Protein 3DC7 (pdb70)

CATH classification: 3.40.50.1110

Solvent-accessible surface area: 21820 Å² total

B-factor: mean 29.19, std 7.91, range [15.41, 95.42]

Sequence (612 aa):
HVSFKRPAWLGDSITANNGLATVHYHDILAADWDVERSDNLGISGSTIGSRYDAAVRYQAIPEDADFIAVFGGVNDYGRDQPLGQYGDCDTTFYGALLLTGLQTNWPTVPKLFFISAIHIGSDFGGSFSAVTNGLGYRRQSDYEAAIAQTADYGVPHLSLYRDAGTFAIPAQAAIYSVDTLHPNNAGHRRVIARKLQSFLDSHFLEHHHHHVSFKRPAWLGDSITANNGLATVHYHDILAADWDVERSDNLGISGSTIGSRYDAAVRYQAIPEDADFIAVFGGVNDYGRDQPLGQYGDCDTTFYGALLLTGLQTNWPTVPKLFISAIHIGSDFGGSFSAVTNGLGYRQSDYEAAIAQTADYGVPHLSLYRDAGTFAIPAQAAIYSVDTLHPNNAGHRVIARKLQSFLDSHFLEHVSFKRPAWLGDSITANNGLATVHYHDILAADWDVERSDNLGISGSTIGSRYDAAVRYQAIPEDADFIAVFGGVNDYGRDQPLGQYGDCDTTFYGALLLTGLQTNWPTVPKLFFISAIHIGSDFGGSFSAVTNGLGYRRQSDYEAAIAQTADYGVPHLSLYRDAGTFAIPAQAAIYSVDTLHPNNAGHRVIARKLQSFLDSHFL

Secondary structure (DSSP, 8-state):
-B--SSEEEEESTTTSTT-SSSS-HHHHHHHHHT-S--EEEE-TT--SSTTS----GGGGS-TT-SEEEEE--HHHHHTT-----TT-----HHHH--HHHHHHH-TTS-EEEEEPPPP-S-SBTTB-SS--TTS--HHHHHHHHH--GGGT--EEEHHHH---TTSHHHHHHHBSSSSSB-HHHHHHHHHHHHHHHHHH-GGGB--/----SSEEEEESTTTSTTSS-SS-HHHHHHHHHT-S--EEEE-TT--SSTTS----GGGGS-TT-SEEEEE--HHHHHTT-----TT-----HHHH--HHHHHHHSTTS-EEEEEPPPP-SSSBTTB-SS--TTS--HHHHHHHHH--GGGT--EEEHHHH---TTSHHHHHHHBSSSSSB-HHHHHHHHHHHHHHHHHH---/----SSEEEEESTTTSSSSS-SS-HHHHHHHHHT-S--EEEE-TT--SSTTS----GGGGS-TT-SEEEEE--HHHHHTT-----TT-----HHHH--HHHHHHH-TTS-EEEEEPPPP-STTBTTB-SS--TTS--HHHHHHHHH--GGGT--EEEHHHH---TTSHHHHHHHBSSSSSB-HHHHHHHHHHHHHHHHHH--

Structure (mmCIF, N/CA/C/O backbone):
data_3DC7
#
_entry.id   3DC7
#
_cell.length_a   48.610
_cell.length_b   101.440
_cell.length_c   125.550
_cell.angle_alpha   90.00
_cell.angle_beta   90.00
_cell.angle_gamma   90.00
#
_symmetry.space_group_name_H-M   'P 21 21 21'
#
loop_
_entity.id
_entity.type
_entity.pdbx_description
1 polymer 'Putative uncharacterized protein lp_3323'
2 non-polymer 'SULFATE ION'
3 non-polymer 'SODIUM ION'
4 non-polymer 'MAGNESIUM ION'
5 water water
#
loop_
_atom_site.group_PDB
_atom_site.id
_atom_site.type_symbol
_atom_site.label_atom_id
_atom_site.label_alt_id
_atom_site.label_comp_id
_atom_site.label_asym_id
_atom_site.label_entity_id
_atom_site.label_seq_id
_atom_site.pdbx_PDB_ins_code
_atom_site.Cartn_x
_atom_site.Cartn_y
_atom_site.Cartn_z
_atom_site.occupancy
_atom_site.B_iso_or_equiv
_atom_site.auth_seq_id
_atom_site.auth_comp_id
_atom_site.auth_asym_id
_atom_site.auth_atom_id
_atom_site.pdbx_PDB_model_num
ATOM 1 N N . HIS A 1 18 ? 27.685 52.788 75.703 1.00 41.21 18 HIS A N 1
ATOM 2 C CA . HIS A 1 18 ? 26.871 52.722 76.961 1.00 41.43 18 HIS A CA 1
ATOM 3 C C . HIS A 1 18 ? 26.227 54.054 77.296 1.00 40.12 18 HIS A C 1
ATOM 4 O O . HIS A 1 18 ? 26.808 55.120 77.043 1.00 40.01 18 HIS A O 1
ATOM 11 N N . VAL A 1 19 ? 25.021 53.989 77.847 1.00 38.67 19 VAL A N 1
ATOM 12 C CA . VAL A 1 19 ? 24.290 55.202 78.188 1.00 37.65 19 VAL A CA 1
ATOM 13 C C . VAL A 1 19 ? 24.833 55.783 79.492 1.00 37.04 19 VAL A C 1
ATOM 14 O O . VAL A 1 19 ? 24.910 55.081 80.509 1.00 36.61 19 VAL A O 1
ATOM 18 N N . SER A 1 20 ? 25.250 57.050 79.429 1.00 36.05 20 SER A N 1
ATOM 19 C CA . SER A 1 20 ? 25.633 57.822 80.614 1.00 35.51 20 SER A CA 1
ATOM 20 C C . SER A 1 20 ? 25.184 59.273 80.456 1.00 34.81 20 SER A C 1
ATOM 21 O O . SER A 1 20 ? 24.945 59.730 79.340 1.00 34.96 20 SER A O 1
ATOM 24 N N . PHE A 1 21 ? 25.049 59.981 81.577 1.00 33.82 21 PHE A N 1
ATOM 25 C CA . PHE A 1 21 ? 24.671 61.401 81.578 1.00 32.76 21 PHE A CA 1
ATOM 26 C C . PHE A 1 21 ? 25.572 62.176 82.540 1.00 32.58 21 PHE A C 1
ATOM 27 O O . PHE A 1 21 ? 26.101 61.602 83.492 1.00 32.07 21 PHE A O 1
ATOM 35 N N . LYS A 1 22 ? 25.733 63.474 82.303 1.00 32.29 22 LYS A N 1
ATOM 36 C CA . LYS A 1 22 ? 26.644 64.287 83.117 1.00 32.59 22 LYS A CA 1
ATOM 37 C C . LYS A 1 22 ? 25.942 65.029 84.252 1.00 31.53 22 LYS A C 1
ATOM 38 O O . LYS A 1 22 ? 26.559 65.314 85.262 1.00 31.60 22 LYS A O 1
ATOM 44 N N . ARG A 1 23 ? 24.658 65.339 84.076 1.00 30.84 23 ARG A N 1
ATOM 45 C CA . ARG A 1 23 ? 23.893 66.137 85.034 1.00 29.80 23 ARG A CA 1
ATOM 46 C C . ARG A 1 23 ? 22.512 65.539 85.307 1.00 28.82 23 ARG A C 1
ATOM 47 O O . ARG A 1 23 ? 21.483 66.188 85.044 1.00 28.14 23 ARG A O 1
ATOM 55 N N . PRO A 1 24 ? 22.475 64.298 85.843 1.00 28.01 24 PRO A N 1
ATOM 56 C CA . PRO A 1 24 ? 21.173 63.675 86.112 1.00 26.81 24 PRO A CA 1
ATOM 57 C C . PRO A 1 24 ? 20.454 64.336 87.280 1.00 26.25 24 PRO A C 1
ATOM 58 O O . PRO A 1 24 ? 21.098 64.878 88.185 1.00 26.38 24 PRO A O 1
ATOM 62 N N . ALA A 1 25 ? 19.128 64.286 87.259 1.00 25.14 25 ALA A N 1
ATOM 63 C CA . ALA A 1 25 ? 18.329 64.744 88.384 1.00 24.40 25 ALA A CA 1
ATOM 64 C C . ALA A 1 25 ? 17.393 63.606 88.793 1.00 23.83 25 ALA A C 1
ATOM 65 O O . ALA A 1 25 ? 16.708 63.019 87.961 1.00 23.26 25 ALA A O 1
ATOM 67 N N . TRP A 1 26 ? 17.362 63.320 90.084 1.00 23.39 26 TRP A N 1
ATOM 68 C CA . TRP A 1 26 ? 16.657 62.161 90.619 1.00 22.89 26 TRP A CA 1
ATOM 69 C C . TRP A 1 26 ? 15.526 62.610 91.531 1.00 23.00 26 TRP A C 1
ATOM 70 O O . TRP A 1 26 ? 15.763 63.070 92.645 1.00 22.42 26 TRP A O 1
ATOM 81 N N . LEU A 1 27 ? 14.294 62.499 91.042 1.00 23.34 27 LEU A N 1
ATOM 82 C CA . LEU A 1 27 ? 13.120 62.903 91.815 1.00 23.83 27 LEU A CA 1
ATOM 83 C C . LEU A 1 27 ? 12.437 61.678 92.396 1.00 24.35 27 LEU A C 1
ATOM 84 O O . LEU A 1 27 ? 12.045 60.781 91.655 1.00 25.05 27 LEU A O 1
ATOM 89 N N . GLY A 1 28 ? 12.295 61.627 93.718 1.00 25.03 28 GLY A N 1
ATOM 90 C CA . GLY A 1 28 ? 11.676 60.467 94.356 1.00 25.77 28 GLY A CA 1
ATOM 91 C C . GLY A 1 28 ? 11.395 60.552 95.842 1.00 26.64 28 GLY A C 1
ATOM 92 O O . GLY A 1 28 ? 11.275 61.624 96.406 1.00 25.97 28 GLY A O 1
ATOM 93 N N . ASP A 1 29 ? 11.284 59.384 96.466 1.00 28.49 29 ASP A N 1
ATOM 94 C CA . ASP A 1 29 ? 10.974 59.265 97.882 1.00 29.77 29 ASP A CA 1
ATOM 95 C C . ASP A 1 29 ? 12.219 58.817 98.658 1.00 30.48 29 ASP A C 1
ATOM 96 O O . ASP A 1 29 ? 13.328 59.228 98.317 1.00 30.51 29 ASP A O 1
ATOM 101 N N . SER A 1 30 ? 12.046 58.000 99.695 1.00 31.43 30 SER A N 1
ATOM 102 C CA . SER A 1 30 ? 13.166 57.587 100.544 1.00 33.16 30 SER A CA 1
ATOM 103 C C . SER A 1 30 ? 14.190 56.666 99.865 1.00 33.73 30 SER A C 1
ATOM 104 O O . SER A 1 30 ? 15.362 56.612 100.274 1.00 34.31 30 SER A O 1
ATOM 107 N N . ILE A 1 31 ? 13.735 55.924 98.858 1.00 33.87 31 ILE A N 1
ATOM 108 C CA . ILE A 1 31 ? 14.590 55.035 98.080 1.00 34.01 31 ILE A CA 1
ATOM 109 C C . ILE A 1 31 ? 15.609 55.854 97.265 1.00 34.34 31 ILE A C 1
ATOM 110 O O . ILE A 1 31 ? 16.707 55.393 96.998 1.00 34.09 31 ILE A O 1
ATOM 115 N N . THR A 1 32 ? 15.230 57.080 96.908 1.00 35.10 32 THR A N 1
ATOM 116 C CA . THR A 1 32 ? 16.104 58.053 96.256 1.00 35.64 32 THR A CA 1
ATOM 117 C C . THR A 1 32 ? 16.787 59.008 97.265 1.00 36.40 32 THR A C 1
ATOM 118 O O . THR A 1 32 ? 17.926 59.400 97.066 1.00 36.33 32 THR A O 1
ATOM 122 N N . ALA A 1 33 ? 16.093 59.376 98.341 1.00 37.68 33 ALA A N 1
ATOM 123 C CA . ALA A 1 33 ? 16.599 60.379 99.303 1.00 39.10 33 ALA A CA 1
ATOM 124 C C . ALA A 1 33 ? 17.913 59.982 99.970 1.00 40.50 33 ALA A C 1
ATOM 125 O O . ALA A 1 33 ? 18.104 58.817 100.331 1.00 40.58 33 ALA A O 1
ATOM 127 N N . ASN A 1 34 ? 18.807 60.955 100.136 1.00 42.05 34 ASN A N 1
ATOM 128 C CA . ASN A 1 34 ? 20.100 60.724 100.790 1.00 43.80 34 ASN A CA 1
ATOM 129 C C . ASN A 1 34 ? 19.950 60.209 102.241 1.00 44.53 34 ASN A C 1
ATOM 130 O O . ASN A 1 34 ? 20.752 59.393 102.699 1.00 44.85 34 ASN A O 1
ATOM 135 N N . ASN A 1 35 ? 18.898 60.653 102.928 1.00 45.30 35 ASN A N 1
ATOM 136 C CA . ASN A 1 35 ? 18.630 60.280 104.324 1.00 46.16 35 ASN A CA 1
ATOM 137 C C . ASN A 1 35 ? 18.279 58.796 104.595 1.00 46.10 35 ASN A C 1
ATOM 138 O O . ASN A 1 35 ? 17.588 58.477 105.576 1.00 46.62 35 ASN A O 1
ATOM 143 N N . GLY A 1 36 ? 18.786 57.893 103.761 1.00 45.48 36 GLY A N 1
ATOM 144 C CA . GLY A 1 36 ? 18.266 56.521 103.704 1.00 44.42 36 GLY A CA 1
ATOM 145 C C . GLY A 1 36 ? 18.741 55.503 104.724 1.00 43.34 36 GLY A C 1
ATOM 146 O O . GLY A 1 36 ? 19.744 55.708 105.411 1.00 43.59 36 GLY A O 1
ATOM 147 N N . LEU A 1 37 ? 17.998 54.396 104.806 1.00 42.12 37 LEU A N 1
ATOM 148 C CA . LEU A 1 37 ? 18.380 53.207 105.587 1.00 40.60 37 LEU A CA 1
ATOM 149 C C . LEU A 1 37 ? 19.471 52.375 104.904 1.00 39.92 37 LEU A C 1
ATOM 150 O O . LEU A 1 37 ? 20.188 51.617 105.557 1.00 40.19 37 LEU A O 1
ATOM 155 N N . ALA A 1 38 ? 19.554 52.499 103.581 1.00 38.73 38 ALA A N 1
ATOM 156 C CA . ALA A 1 38 ? 20.628 51.937 102.791 1.00 37.32 38 ALA A CA 1
ATOM 157 C C . ALA A 1 38 ? 21.641 53.048 102.574 1.00 36.69 38 ALA A C 1
ATOM 158 O O . ALA A 1 38 ? 21.270 54.179 102.260 1.00 36.68 38 ALA A O 1
ATOM 160 N N . THR A 1 39 ? 22.918 52.736 102.743 1.00 35.68 39 THR A N 1
ATOM 161 C CA . THR A 1 39 ? 23.954 53.753 102.604 1.00 35.01 39 THR A CA 1
ATOM 162 C C . THR A 1 39 ? 24.340 54.037 101.154 1.00 34.09 39 THR A C 1
ATOM 163 O O . THR A 1 39 ? 24.797 55.138 100.854 1.00 33.89 39 THR A O 1
ATOM 167 N N . VAL A 1 40 ? 24.146 53.055 100.265 1.00 32.98 40 VAL A N 1
ATOM 168 C CA . VAL A 1 40 ? 24.543 53.179 98.860 1.00 32.14 40 VAL A CA 1
ATOM 169 C C . VAL A 1 40 ? 23.356 52.941 97.922 1.00 31.56 40 VAL A C 1
ATOM 170 O O . VAL A 1 40 ? 22.928 51.806 97.728 1.00 31.35 40 VAL A O 1
ATOM 174 N N . HIS A 1 41 ? 22.848 54.023 97.343 1.00 30.72 41 HIS A N 1
ATOM 175 C CA . HIS A 1 41 ? 21.630 53.993 96.540 1.00 30.42 41 HIS A CA 1
ATOM 176 C C . HIS A 1 41 ? 21.927 53.707 95.067 1.00 29.34 41 HIS A C 1
ATOM 177 O O . HIS A 1 41 ? 23.063 53.806 94.628 1.00 29.13 41 HIS A O 1
ATOM 184 N N . TYR A 1 42 ? 20.900 53.363 94.310 1.00 28.30 42 TYR A N 1
ATOM 185 C CA . TYR A 1 42 ? 21.070 53.068 92.887 1.00 27.76 42 TYR A CA 1
ATOM 186 C C . TYR A 1 42 ? 21.721 54.246 92.145 1.00 27.40 42 TYR A C 1
ATOM 187 O O . TYR A 1 42 ? 22.589 54.043 91.293 1.00 26.13 42 TYR A O 1
ATOM 196 N N . HIS A 1 43 ? 21.320 55.471 92.485 1.00 27.55 43 HIS A N 1
ATOM 197 C CA . HIS A 1 43 ? 21.847 56.636 91.786 1.00 28.62 43 HIS A CA 1
ATOM 198 C C . HIS A 1 43 ? 23.301 56.948 92.182 1.00 29.06 43 HIS A C 1
ATOM 199 O O . HIS A 1 43 ? 24.021 57.584 91.420 1.00 29.18 43 HIS A O 1
ATOM 206 N N . ASP A 1 44 ? 23.727 56.489 93.358 1.00 29.72 44 ASP A N 1
ATOM 207 C CA . ASP A 1 44 ? 25.112 56.658 93.800 1.00 30.38 44 ASP A CA 1
ATOM 208 C C . ASP A 1 44 ? 26.021 55.735 92.993 1.00 30.30 44 ASP A C 1
ATOM 209 O O . ASP A 1 44 ? 27.118 56.131 92.572 1.00 30.40 44 ASP A O 1
ATOM 214 N N . ILE A 1 45 ? 25.543 54.512 92.766 1.00 30.06 45 ILE A N 1
ATOM 215 C CA . ILE A 1 45 ? 26.198 53.564 91.852 1.00 29.58 45 ILE A CA 1
ATOM 216 C C . ILE A 1 45 ? 26.308 54.142 90.438 1.00 29.36 45 ILE A C 1
ATOM 217 O O . ILE A 1 45 ? 27.398 54.199 89.875 1.00 29.17 45 ILE A O 1
ATOM 222 N N . LEU A 1 46 ? 25.191 54.601 89.880 1.00 29.45 46 LEU A N 1
ATOM 223 C CA . LEU A 1 46 ? 25.193 55.128 88.518 1.00 29.90 46 LEU A CA 1
ATOM 224 C C . LEU A 1 46 ? 25.977 56.417 88.371 1.00 30.70 46 LEU A C 1
ATOM 225 O O . LEU A 1 46 ? 26.679 56.601 87.379 1.00 30.69 46 LEU A O 1
ATOM 230 N N . ALA A 1 47 ? 25.853 57.319 89.342 1.00 31.62 47 ALA A N 1
ATOM 231 C CA . ALA A 1 47 ? 26.573 58.587 89.261 1.00 32.75 47 ALA A CA 1
ATOM 232 C C . ALA A 1 47 ? 28.088 58.359 89.193 1.00 33.35 47 ALA A C 1
ATOM 233 O O . ALA A 1 47 ? 28.781 59.053 88.448 1.00 33.62 47 ALA A O 1
ATOM 235 N N . ALA A 1 48 ? 28.576 57.382 89.959 1.00 33.82 48 ALA A N 1
ATOM 236 C CA . ALA A 1 48 ? 29.989 56.989 89.955 1.00 34.86 48 ALA A CA 1
ATOM 237 C C . ALA A 1 48 ? 30.421 56.374 88.619 1.00 35.50 48 ALA A C 1
ATOM 238 O O . ALA A 1 48 ? 31.442 56.774 88.055 1.00 36.17 48 ALA A O 1
ATOM 240 N N . ASP A 1 49 ? 29.634 55.425 88.111 1.00 36.18 49 ASP A N 1
ATOM 241 C CA . ASP A 1 49 ? 29.892 54.784 86.820 1.00 36.90 49 ASP A CA 1
ATOM 242 C C . ASP A 1 49 ? 29.864 55.766 85.655 1.00 36.58 49 ASP A C 1
ATOM 243 O O . ASP A 1 49 ? 30.571 55.578 84.666 1.00 36.40 49 ASP A O 1
ATOM 248 N N . TRP A 1 50 ? 29.028 56.796 85.764 1.00 36.12 50 TRP A N 1
ATOM 249 C CA . TRP A 1 50 ? 28.873 57.771 84.689 1.00 35.71 50 TRP A CA 1
ATOM 250 C C . TRP A 1 50 ? 29.898 58.899 84.753 1.00 36.30 50 TRP A C 1
ATOM 251 O O . TRP A 1 50 ? 30.016 59.668 83.805 1.00 36.56 50 TRP A O 1
ATOM 262 N N . ASP A 1 51 ? 30.623 58.989 85.870 1.00 36.94 51 ASP A N 1
ATOM 263 C CA . ASP A 1 51 ? 31.512 60.114 86.183 1.00 37.69 51 ASP A CA 1
ATOM 264 C C . ASP A 1 51 ? 30.801 61.433 85.922 1.00 37.53 51 ASP A C 1
ATOM 265 O O . ASP A 1 51 ? 31.192 62.229 85.058 1.00 37.53 51 ASP A O 1
ATOM 270 N N . VAL A 1 52 ? 29.735 61.646 86.682 1.00 37.25 52 VAL A N 1
ATOM 271 C CA . VAL A 1 52 ? 28.880 62.808 86.500 1.00 36.74 52 VAL A CA 1
ATOM 272 C C . VAL A 1 52 ? 29.594 64.084 86.915 1.00 36.97 52 VAL A C 1
ATOM 273 O O . VAL A 1 52 ? 30.460 64.086 87.794 1.00 36.98 52 VAL A O 1
ATOM 277 N N . GLU A 1 53 ? 29.231 65.155 86.229 1.00 37.31 53 GLU A N 1
ATOM 278 C CA . GLU A 1 53 ? 29.628 66.504 86.557 1.00 37.60 53 GLU A CA 1
ATOM 279 C C . GLU A 1 53 ? 28.907 66.890 87.855 1.00 37.15 53 GLU A C 1
ATOM 280 O O . GLU A 1 53 ? 29.521 67.445 88.772 1.00 37.41 53 GLU A O 1
ATOM 286 N N . ARG A 1 54 ? 27.619 66.564 87.945 1.00 36.27 54 ARG A N 1
ATOM 287 C CA . ARG A 1 54 ? 26.886 66.659 89.212 1.00 35.97 54 ARG A CA 1
ATOM 288 C C . ARG A 1 54 ? 25.639 65.776 89.212 1.00 35.43 54 ARG A C 1
ATOM 289 O O . ARG A 1 54 ? 25.111 65.444 88.158 1.00 35.32 54 ARG A O 1
ATOM 297 N N . SER A 1 55 ? 25.187 65.394 90.402 1.00 34.85 55 SER A N 1
ATOM 298 C CA . SER A 1 55 ? 24.044 64.500 90.553 1.00 33.95 55 SER A CA 1
ATOM 299 C C . SER A 1 55 ? 23.097 65.103 91.575 1.00 33.80 55 SER A C 1
ATOM 300 O O . SER A 1 55 ? 23.381 65.085 92.778 1.00 34.24 55 SER A O 1
ATOM 303 N N . ASP A 1 56 ? 21.981 65.646 91.091 1.00 33.55 56 ASP A N 1
ATOM 304 C CA . ASP A 1 56 ? 21.002 66.318 91.947 1.00 33.43 56 ASP A CA 1
ATOM 305 C C . ASP A 1 56 ? 19.976 65.366 92.547 1.00 32.73 56 ASP A C 1
ATOM 306 O O . ASP A 1 56 ? 19.201 64.719 91.837 1.00 32.42 56 ASP A O 1
ATOM 311 N N . ASN A 1 57 ? 19.985 65.295 93.871 1.00 32.32 57 ASN A N 1
ATOM 312 C CA . ASN A 1 57 ? 19.124 64.395 94.617 1.00 31.68 57 ASN A CA 1
ATOM 313 C C . ASN A 1 57 ? 17.892 65.143 95.111 1.00 31.62 57 ASN A C 1
ATOM 314 O O . ASN A 1 57 ? 17.992 65.985 96.011 1.00 31.59 57 ASN A O 1
ATOM 319 N N . LEU A 1 58 ? 16.735 64.837 94.518 1.00 30.55 58 LEU A N 1
ATOM 320 C CA . LEU A 1 58 ? 15.467 65.438 94.931 1.00 30.18 58 LEU A CA 1
ATOM 321 C C . LEU A 1 58 ? 14.535 64.407 95.578 1.00 29.76 58 LEU A C 1
ATOM 322 O O . LEU A 1 58 ? 13.331 64.387 95.327 1.00 29.50 58 LEU A O 1
ATOM 327 N N . GLY A 1 59 ? 15.110 63.547 96.408 1.00 29.33 59 GLY A N 1
ATOM 328 C CA . GLY A 1 59 ? 14.339 62.537 97.121 1.00 28.93 59 GLY A CA 1
ATOM 329 C C . GLY A 1 59 ? 13.964 63.086 98.482 1.00 28.75 59 GLY A C 1
ATOM 330 O O . GLY A 1 59 ? 14.757 63.779 99.120 1.00 28.57 59 GLY A O 1
ATOM 331 N N . ILE A 1 60 ? 12.746 62.791 98.915 1.00 28.49 60 ILE A N 1
ATOM 332 C CA . ILE A 1 60 ? 12.270 63.171 100.240 1.00 27.99 60 ILE A CA 1
ATOM 333 C C . ILE A 1 60 ? 11.569 61.948 100.787 1.00 27.77 60 ILE A C 1
ATOM 334 O O . ILE A 1 60 ? 10.662 61.416 100.143 1.00 27.84 60 ILE A O 1
ATOM 339 N N . SER A 1 61 ? 12.018 61.484 101.950 1.00 27.48 61 SER A N 1
ATOM 340 C CA . SER A 1 61 ? 11.401 60.385 102.670 1.00 26.97 61 SER A CA 1
ATOM 341 C C . SER A 1 61 ? 9.896 60.578 102.787 1.00 26.17 61 SER A C 1
ATOM 342 O O . SER A 1 61 ? 9.430 61.640 103.205 1.00 25.99 61 SER A O 1
ATOM 345 N N . GLY A 1 62 ? 9.145 59.563 102.383 1.00 25.12 62 GLY A N 1
ATOM 346 C CA . GLY A 1 62 ? 7.706 59.5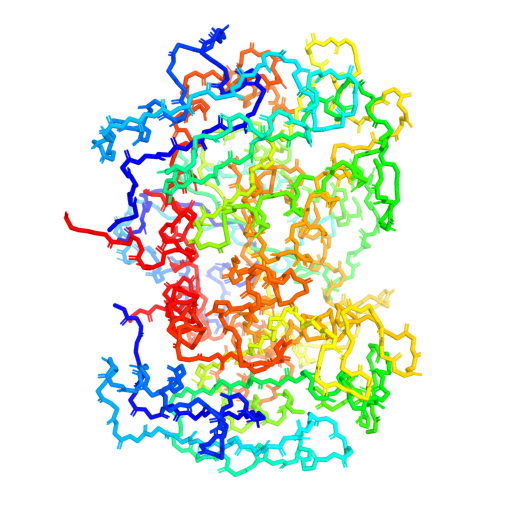50 102.587 1.00 24.20 62 GLY A CA 1
ATOM 347 C C . GLY A 1 62 ? 6.877 60.238 101.525 1.00 23.65 62 GLY A C 1
ATOM 348 O O . GLY A 1 62 ? 5.650 60.191 101.587 1.00 23.71 62 GLY A O 1
ATOM 349 N N . SER A 1 63 ? 7.542 60.850 100.546 1.00 22.64 63 SER A N 1
ATOM 350 C CA . SER A 1 63 ? 6.882 61.682 99.542 1.00 22.47 63 SER A CA 1
ATOM 351 C C . SER A 1 63 ? 5.986 60.898 98.560 1.00 22.38 63 SER A C 1
ATOM 352 O O . SER A 1 63 ? 6.346 59.834 98.079 1.00 22.02 63 SER A O 1
ATOM 355 N N . THR A 1 64 ? 4.817 61.450 98.265 1.00 22.68 64 THR A N 1
ATOM 356 C CA . THR A 1 64 ? 3.892 60.871 97.301 1.00 22.80 64 THR A CA 1
ATOM 357 C C . THR A 1 64 ? 3.993 61.684 96.017 1.00 22.94 64 THR A C 1
ATOM 358 O O . THR A 1 64 ? 4.563 62.769 96.018 1.00 23.29 64 THR A O 1
ATOM 362 N N . ILE A 1 65 ? 3.459 61.161 94.921 1.00 23.25 65 ILE A N 1
ATOM 363 C CA . ILE A 1 65 ? 3.330 61.954 93.690 1.00 22.83 65 ILE A CA 1
ATOM 364 C C . ILE A 1 65 ? 2.189 62.963 93.874 1.00 22.81 65 ILE A C 1
ATOM 365 O O . ILE A 1 65 ? 2.308 64.129 93.496 1.00 22.26 65 ILE A O 1
ATOM 370 N N . GLY A 1 66 ? 1.098 62.497 94.479 1.00 22.74 66 GLY A N 1
ATOM 371 C CA . GLY A 1 66 ? -0.055 63.344 94.765 1.00 23.56 66 GLY A CA 1
ATOM 372 C C . GLY A 1 66 ? 0.083 64.222 96.000 1.00 24.01 66 GLY A C 1
ATOM 373 O O . GLY A 1 66 ? 1.147 64.267 96.652 1.00 23.52 66 GLY A O 1
ATOM 374 N N . SER A 1 67 ? -1.024 64.883 96.338 1.00 24.31 67 SER A N 1
ATOM 375 C CA . SER A 1 67 ? -1.062 65.916 97.371 1.00 24.80 67 SER A CA 1
ATOM 376 C C . SER A 1 67 ? -0.736 65.546 98.827 1.00 25.18 67 SER A C 1
ATOM 377 O O . SER A 1 67 ? -0.501 66.448 99.639 1.00 25.39 67 SER A O 1
ATOM 380 N N . ARG A 1 68 ? -0.714 64.254 99.158 1.00 24.94 68 ARG A N 1
ATOM 381 C CA . ARG A 1 68 ? -0.731 63.812 100.559 1.00 25.55 68 ARG A CA 1
ATOM 382 C C . ARG A 1 68 ? 0.518 64.186 101.346 1.00 25.68 68 ARG A C 1
ATOM 383 O O . ARG A 1 68 ? 0.410 64.642 102.488 1.00 25.58 68 ARG A O 1
ATOM 391 N N . TYR A 1 69 ? 1.689 63.999 100.730 1.00 26.17 69 TYR A N 1
ATOM 392 C CA . TYR A 1 69 ? 2.993 64.229 101.373 1.00 26.29 69 TYR A CA 1
ATOM 393 C C . TYR A 1 69 ? 4.043 64.765 100.389 1.00 26.25 69 TYR A C 1
ATOM 394 O O . TYR A 1 69 ? 4.495 64.025 99.520 1.00 25.55 69 TYR A O 1
ATOM 403 N N . ASP A 1 70 ? 4.447 66.029 100.541 1.00 26.16 70 ASP A N 1
ATOM 404 C CA . ASP A 1 70 ? 5.512 66.621 99.718 1.00 26.85 70 ASP A CA 1
ATOM 405 C C . ASP A 1 70 ? 5.375 66.303 98.236 1.00 26.97 70 ASP A C 1
ATOM 406 O O . ASP A 1 70 ? 6.313 65.763 97.631 1.00 27.42 70 ASP A O 1
ATOM 411 N N . ALA A 1 71 ? 4.215 66.628 97.662 1.00 26.44 71 ALA A N 1
ATOM 412 C CA . ALA A 1 71 ? 3.853 66.248 96.292 1.00 26.35 71 ALA A CA 1
ATOM 413 C C . ALA A 1 71 ? 4.969 66.387 95.261 1.00 26.60 71 ALA A C 1
ATOM 414 O O . ALA A 1 71 ? 5.404 67.493 94.966 1.00 26.20 71 ALA A O 1
ATOM 424 N N . ALA A 1 73 ? 4.411 66.156 92.265 1.00 27.35 73 ALA A N 1
ATOM 425 C CA . ALA A 1 73 ? 3.728 66.907 91.210 1.00 27.92 73 ALA A CA 1
ATOM 426 C C . ALA A 1 73 ? 3.890 68.422 91.357 1.00 28.25 73 ALA A C 1
ATOM 427 O O . ALA A 1 73 ? 3.534 69.173 90.450 1.00 28.78 73 ALA A O 1
ATOM 429 N N . VAL A 1 74 ? 4.435 68.868 92.490 1.00 28.54 74 VAL A N 1
ATOM 430 C CA . VAL A 1 74 ? 4.903 70.250 92.628 1.00 28.48 74 VAL A CA 1
ATOM 431 C C . VAL A 1 74 ? 6.429 70.331 92.771 1.00 28.30 74 VAL A C 1
ATOM 432 O O . VAL A 1 74 ? 7.063 71.206 92.193 1.00 28.46 74 VAL A O 1
ATOM 436 N N . ARG A 1 75 ? 7.023 69.395 93.505 1.00 27.92 75 ARG A N 1
ATOM 437 C CA . ARG A 1 75 ? 8.462 69.448 93.771 1.00 27.43 75 ARG A CA 1
ATOM 438 C C . ARG A 1 75 ? 9.350 69.346 92.526 1.00 27.06 75 ARG A C 1
ATOM 439 O O . ARG A 1 75 ? 10.519 69.741 92.564 1.00 27.07 75 ARG A O 1
ATOM 447 N N . TYR A 1 76 ? 8.802 68.816 91.435 1.00 26.41 76 TYR A N 1
ATOM 448 C CA . TYR A 1 76 ? 9.537 68.705 90.175 1.00 26.24 76 TYR A CA 1
ATOM 449 C C . TYR A 1 76 ? 10.085 70.049 89.688 1.00 26.65 76 TYR A C 1
ATOM 450 O O . TYR A 1 76 ? 11.033 70.081 88.896 1.00 26.78 76 TYR A O 1
ATOM 459 N N . GLN A 1 77 ? 9.469 71.143 90.143 1.00 27.02 77 GLN A N 1
ATOM 460 C CA . GLN A 1 77 ? 9.814 72.503 89.714 1.00 27.97 77 GLN A CA 1
ATOM 461 C C . GLN A 1 77 ? 11.164 72.947 90.280 1.00 28.42 77 GLN A C 1
ATOM 462 O O . GLN A 1 77 ? 11.708 73.973 89.861 1.00 28.41 77 GLN A O 1
ATOM 468 N N . ALA A 1 78 ? 11.709 72.150 91.205 1.00 28.32 78 ALA A N 1
ATOM 469 C CA . ALA A 1 78 ? 13.057 72.376 91.756 1.00 28.21 78 ALA A CA 1
ATOM 470 C C . ALA A 1 78 ? 14.181 71.678 90.978 1.00 27.88 78 ALA A C 1
ATOM 471 O O . ALA A 1 78 ? 15.360 71.845 91.305 1.00 27.58 78 ALA A O 1
ATOM 473 N N . ILE A 1 79 ? 13.816 70.880 89.975 1.00 28.35 79 ILE A N 1
ATOM 474 C CA . ILE A 1 79 ? 14.797 70.249 89.084 1.00 28.60 79 ILE A CA 1
ATOM 475 C C . ILE A 1 79 ? 15.603 71.363 88.387 1.00 29.23 79 ILE A C 1
ATOM 476 O O . ILE A 1 79 ? 15.018 72.326 87.870 1.00 28.50 79 ILE A O 1
ATOM 481 N N . PRO A 1 80 ? 16.948 71.254 88.406 1.00 30.17 80 PRO A N 1
ATOM 482 C CA . PRO A 1 80 ? 17.825 72.255 87.764 1.00 31.13 80 PRO A CA 1
ATOM 483 C C . PRO A 1 80 ? 17.496 72.459 86.286 1.00 32.30 80 PRO A C 1
ATOM 484 O O . PRO A 1 80 ? 17.190 71.488 85.573 1.00 32.38 80 PRO A O 1
ATOM 488 N N . GLU A 1 81 ? 17.556 73.706 85.828 1.00 33.75 81 GLU A N 1
ATOM 489 C CA . GLU A 1 81 ? 17.210 74.035 84.434 1.00 35.53 81 GLU A CA 1
ATOM 490 C C . GLU A 1 81 ? 18.084 73.318 83.372 1.00 35.52 81 GLU A C 1
ATOM 491 O O . GLU A 1 81 ? 17.619 73.031 82.261 1.00 35.43 81 GLU A O 1
ATOM 497 N N . ASP A 1 82 ? 19.329 73.011 83.728 1.00 35.53 82 ASP A N 1
ATOM 498 C CA . ASP A 1 82 ? 20.239 72.322 82.805 1.00 35.78 82 ASP A CA 1
ATOM 499 C C . ASP A 1 82 ? 20.460 70.832 83.141 1.00 35.02 82 ASP A C 1
ATOM 500 O O . ASP A 1 82 ? 21.515 70.259 82.841 1.00 35.25 82 ASP A O 1
ATOM 505 N N . ALA A 1 83 ? 19.460 70.208 83.758 1.00 33.88 83 ALA A N 1
ATOM 506 C CA . ALA A 1 83 ? 19.441 68.759 83.923 1.00 32.65 83 ALA A CA 1
ATOM 507 C C . ALA A 1 83 ? 19.511 68.102 82.547 1.00 31.72 83 ALA A C 1
ATOM 508 O O . ALA A 1 83 ? 18.795 68.514 81.637 1.00 31.12 83 ALA A O 1
ATOM 510 N N . ASP A 1 84 ? 20.383 67.107 82.383 1.00 31.15 84 ASP A N 1
ATOM 511 C CA . ASP A 1 84 ? 20.475 66.405 81.095 1.00 30.70 84 ASP A CA 1
ATOM 512 C C . ASP A 1 84 ? 19.767 65.052 81.100 1.00 29.46 84 ASP A C 1
ATOM 513 O O . ASP A 1 84 ? 19.696 64.378 80.064 1.00 29.68 84 ASP A O 1
ATOM 518 N N . PHE A 1 85 ? 19.249 64.671 82.268 1.00 27.62 85 PHE A N 1
ATOM 519 C CA . PHE A 1 85 ? 18.471 63.449 82.454 1.00 26.11 85 PHE A CA 1
ATOM 520 C C . PHE A 1 85 ? 17.576 63.630 83.671 1.00 25.26 85 PHE A C 1
ATOM 521 O O . PHE A 1 85 ? 18.021 64.132 84.706 1.00 25.67 85 PHE A O 1
ATOM 529 N N . ILE A 1 86 ? 16.318 63.232 83.543 1.00 24.05 86 ILE A N 1
ATOM 530 C CA . ILE A 1 86 ? 15.393 63.275 84.665 1.00 23.36 86 ILE A CA 1
ATOM 531 C C . ILE A 1 86 ? 14.759 61.914 84.910 1.00 23.43 86 ILE A C 1
ATOM 532 O O . ILE A 1 86 ? 14.126 61.336 84.024 1.00 23.48 86 ILE A O 1
ATOM 537 N N . ALA A 1 87 ? 14.935 61.421 86.125 1.00 22.87 87 ALA A N 1
ATOM 538 C CA . ALA A 1 87 ? 14.316 60.189 86.568 1.00 23.15 87 ALA A CA 1
ATOM 539 C C . ALA A 1 87 ? 13.308 60.472 87.691 1.00 23.72 87 ALA A C 1
ATOM 540 O O . ALA A 1 87 ? 13.593 61.234 88.628 1.00 23.97 87 ALA A O 1
ATOM 542 N N . VAL A 1 88 ? 12.125 59.874 87.577 1.00 23.58 88 VAL A N 1
ATOM 543 C CA . VAL A 1 88 ? 11.121 59.942 88.636 1.00 23.94 88 VAL A CA 1
ATOM 544 C C . VAL A 1 88 ? 10.849 58.553 89.190 1.00 23.99 88 VAL A C 1
ATOM 545 O O . VAL A 1 88 ? 10.514 57.626 88.447 1.00 23.64 88 VAL A O 1
ATOM 549 N N . PHE A 1 89 ? 11.007 58.421 90.500 1.00 24.72 89 PHE A N 1
ATOM 550 C CA . PHE A 1 89 ? 10.878 57.137 91.167 1.00 25.84 89 PHE A CA 1
ATOM 551 C C . PHE A 1 89 ? 9.833 57.269 92.290 1.00 26.74 89 PHE A C 1
ATOM 552 O O . PHE A 1 89 ? 10.158 57.548 93.445 1.00 27.63 89 PHE A O 1
ATOM 560 N N . GLY A 1 90 ? 8.566 57.098 91.936 1.00 27.18 90 GLY A N 1
ATOM 561 C CA . GLY A 1 90 ? 7.481 57.327 92.884 1.00 27.96 90 GLY A CA 1
ATOM 562 C C . GLY A 1 90 ? 6.273 56.428 92.704 1.00 28.20 90 GLY A C 1
ATOM 563 O O . GLY A 1 90 ? 6.204 55.648 91.747 1.00 29.03 90 GLY A O 1
ATOM 564 N N . GLY A 1 91 ? 5.328 56.537 93.641 1.00 27.91 91 GLY A N 1
ATOM 565 C CA . GLY A 1 91 ? 4.092 55.765 93.606 1.00 27.22 91 GLY A CA 1
ATOM 566 C C . GLY A 1 91 ? 3.905 54.808 94.777 1.00 27.06 91 GLY A C 1
ATOM 567 O O . GLY A 1 91 ? 2.770 54.449 95.107 1.00 26.89 91 GLY A O 1
ATOM 568 N N . VAL A 1 92 ? 5.003 54.382 95.402 1.00 26.42 92 VAL A N 1
ATOM 569 C CA . VAL A 1 92 ? 4.886 53.411 96.474 1.00 25.96 92 VAL A CA 1
ATOM 570 C C . VAL A 1 92 ? 4.271 54.028 97.729 1.00 25.40 92 VAL A C 1
ATOM 571 O O . VAL A 1 92 ? 3.533 53.356 98.447 1.00 24.84 92 VAL A O 1
ATOM 575 N N . ASN A 1 93 ? 4.556 55.310 97.966 1.00 24.70 93 ASN A N 1
ATOM 576 C CA . ASN A 1 93 ? 3.911 56.045 99.061 1.00 24.84 93 ASN A CA 1
ATOM 577 C C . ASN A 1 93 ? 2.478 56.419 98.725 1.00 24.79 93 ASN A C 1
ATOM 578 O O . ASN A 1 93 ? 1.610 56.401 99.593 1.00 24.65 93 ASN A O 1
ATOM 583 N N . ASP A 1 94 ? 2.220 56.747 97.464 1.00 24.83 94 ASP A N 1
ATOM 584 C CA . ASP A 1 94 ? 0.841 56.969 97.057 1.00 25.20 94 ASP A CA 1
ATOM 585 C C . ASP A 1 94 ? 0.016 55.715 97.352 1.00 24.53 94 ASP A C 1
ATOM 586 O O . ASP A 1 94 ? -1.086 55.806 97.892 1.00 24.07 94 ASP A O 1
ATOM 591 N N . TYR A 1 95 ? 0.569 54.544 97.039 1.00 24.24 95 TYR A N 1
ATOM 592 C CA . TYR A 1 95 ? -0.094 53.286 97.408 1.00 24.26 95 TYR A CA 1
ATOM 593 C C . TYR A 1 95 ? -0.176 53.113 98.937 1.00 24.30 95 TYR A C 1
ATOM 594 O O . TYR A 1 95 ? -1.263 53.040 99.491 1.00 24.11 95 TYR A O 1
ATOM 603 N N . GLY A 1 96 ? 0.976 53.088 99.600 1.00 24.48 96 GLY A N 1
ATOM 604 C CA . GLY A 1 96 ? 1.053 52.740 101.013 1.00 25.31 96 GLY A CA 1
ATOM 605 C C . GLY A 1 96 ? 0.545 53.783 101.992 1.00 25.94 96 GLY A C 1
ATOM 606 O O . GLY A 1 96 ? 0.202 53.459 103.120 1.00 25.71 96 GLY A O 1
ATOM 607 N N . ARG A 1 97 ? 0.497 55.043 101.572 1.00 26.44 97 ARG A N 1
ATOM 608 C CA . ARG A 1 97 ? -0.006 56.092 102.453 1.00 26.91 97 ARG A CA 1
ATOM 609 C C . ARG A 1 97 ? -1.386 56.595 101.999 1.00 27.44 97 ARG A C 1
ATOM 610 O O . ARG A 1 97 ? -1.810 57.696 102.351 1.00 27.73 97 ARG A O 1
ATOM 618 N N . ASP A 1 98 ? -2.075 55.773 101.213 1.00 27.60 98 ASP A N 1
ATOM 619 C CA . ASP A 1 98 ? -3.471 56.001 100.872 1.00 28.01 98 ASP A CA 1
ATOM 620 C C . ASP A 1 98 ? -3.734 57.321 100.129 1.00 27.96 98 ASP A C 1
ATOM 621 O O . ASP A 1 98 ? -4.581 58.126 100.543 1.00 28.39 98 ASP A O 1
ATOM 626 N N . GLN A 1 99 ? -3.021 57.541 99.026 1.00 27.53 99 GLN A N 1
ATOM 627 C CA . GLN A 1 99 ? -3.415 58.589 98.073 1.00 27.27 99 GLN A CA 1
ATOM 628 C C . GLN A 1 99 ? -4.619 58.077 97.275 1.00 26.99 99 GLN A C 1
ATOM 629 O O . GLN A 1 99 ? -4.550 56.995 96.694 1.00 26.20 99 GLN A O 1
ATOM 635 N N . PRO A 1 100 ? -5.744 58.834 97.257 1.00 27.31 100 PRO A N 1
ATOM 636 C CA . PRO A 1 100 ? -6.837 58.347 96.408 1.00 27.38 100 PRO A CA 1
ATOM 637 C C . PRO A 1 100 ? -6.298 58.107 95.007 1.00 27.27 100 PRO A C 1
ATOM 638 O O . PRO A 1 100 ? -5.473 58.893 94.521 1.00 27.10 100 PRO A O 1
ATOM 642 N N . LEU A 1 101 ? -6.718 57.009 94.393 1.00 27.34 101 LEU A N 1
ATOM 643 C CA . LEU A 1 101 ? -6.231 56.644 93.068 1.00 28.05 101 LEU A CA 1
ATOM 644 C C . LEU A 1 101 ? -6.817 57.549 91.992 1.00 28.92 101 LEU A C 1
ATOM 645 O O . LEU A 1 101 ? -6.108 58.006 91.090 1.00 29.16 101 LEU A O 1
ATOM 650 N N . GLY A 1 102 ? -8.113 57.819 92.097 1.00 29.86 102 GLY A N 1
ATOM 651 C CA . GLY A 1 102 ? -8.795 58.580 91.084 1.00 30.67 102 GLY A CA 1
ATOM 652 C C . GLY A 1 102 ? -9.008 57.730 89.853 1.00 31.74 102 GLY A C 1
ATOM 653 O O . GLY A 1 102 ? -8.978 56.503 89.914 1.00 31.60 102 GLY A O 1
ATOM 654 N N . GLN A 1 103 ? -9.198 58.403 88.729 1.00 32.76 103 GLN A N 1
ATOM 655 C CA . GLN A 1 103 ? -9.647 57.781 87.497 1.00 34.23 103 GLN A CA 1
ATOM 656 C C . GLN A 1 103 ? -8.885 58.425 86.332 1.00 34.29 103 GLN A C 1
ATOM 657 O O . GLN A 1 103 ? -8.541 59.612 86.367 1.00 33.98 103 GLN A O 1
ATOM 663 N N . TYR A 1 104 ? -8.605 57.629 85.309 1.00 35.13 104 TYR A N 1
ATOM 664 C CA . TYR A 1 104 ? -7.948 58.123 84.106 1.00 35.78 104 TYR A CA 1
ATOM 665 C C . TYR A 1 104 ? -8.743 59.313 83.541 1.00 36.02 104 TYR A C 1
ATOM 666 O O . TYR A 1 104 ? -9.941 59.215 83.309 1.00 35.75 104 TYR A O 1
ATOM 675 N N . GLY A 1 105 ? -8.078 60.449 83.370 1.00 36.50 105 GLY A N 1
ATOM 676 C CA . GLY A 1 105 ? -8.768 61.668 82.957 1.00 37.23 105 GLY A CA 1
ATOM 677 C C . GLY A 1 105 ? -8.831 62.739 84.035 1.00 37.87 105 GLY A C 1
ATOM 678 O O . GLY A 1 105 ? -9.118 63.899 83.734 1.00 37.92 105 GLY A O 1
ATOM 679 N N . ASP A 1 106 ? -8.583 62.367 85.291 1.00 38.46 106 ASP A N 1
ATOM 680 C CA . ASP A 1 106 ? -8.478 63.365 86.364 1.00 39.49 106 ASP A CA 1
ATOM 681 C C . ASP A 1 106 ? -7.270 64.254 86.105 1.00 39.91 106 ASP A C 1
ATOM 682 O O . ASP A 1 106 ? -6.240 63.777 85.614 1.00 39.88 106 ASP A O 1
ATOM 687 N N . CYS A 1 107 ? -7.391 65.536 86.428 1.00 40.51 107 CYS A N 1
ATOM 688 C CA . CYS A 1 107 ? -6.305 66.471 86.137 1.00 41.67 107 CYS A CA 1
ATOM 689 C C . CYS A 1 107 ? -5.871 67.362 87.300 1.00 41.18 107 CYS A C 1
ATOM 690 O O . CYS A 1 107 ? -5.196 68.384 87.097 1.00 41.26 107 CYS A O 1
ATOM 693 N N . ASP A 1 108 ? -6.234 66.968 88.518 1.00 40.47 108 ASP A N 1
ATOM 694 C CA . ASP A 1 108 ? -5.666 67.629 89.675 1.00 39.66 108 ASP A CA 1
ATOM 695 C C . ASP A 1 108 ? -5.020 66.684 90.694 1.00 38.68 108 ASP A C 1
ATOM 696 O O . ASP A 1 108 ? -5.312 65.482 90.737 1.00 38.27 108 ASP A O 1
ATOM 709 N N . THR A 1 110 ? -5.193 66.035 93.689 1.00 32.86 110 THR A N 1
ATOM 710 C CA . THR A 1 110 ? -6.012 65.359 94.686 1.00 31.65 110 THR A CA 1
ATOM 711 C C . THR A 1 110 ? -5.989 63.831 94.520 1.00 30.01 110 THR A C 1
ATOM 712 O O . THR A 1 110 ? -6.122 63.090 95.496 1.00 28.98 110 THR A O 1
ATOM 716 N N . THR A 1 111 ? -5.802 63.373 93.280 1.00 28.02 111 THR A N 1
ATOM 717 C CA . THR A 1 111 ? -5.769 61.943 92.998 1.00 26.72 111 THR A CA 1
ATOM 718 C C . THR A 1 111 ? -4.450 61.564 92.352 1.00 25.77 111 THR A C 1
ATOM 719 O O . THR A 1 111 ? -3.734 62.423 91.830 1.00 26.17 111 THR A O 1
ATOM 723 N N . PHE A 1 112 ? -4.134 60.278 92.387 1.00 24.41 112 PHE A N 1
ATOM 724 C CA . PHE A 1 112 ? -2.887 59.773 91.805 1.00 23.76 112 PHE A CA 1
ATOM 725 C C . PHE A 1 112 ? -2.831 60.030 90.300 1.00 22.96 112 PHE A C 1
ATOM 726 O O . PHE A 1 112 ? -1.805 60.440 89.782 1.00 22.79 112 PHE A O 1
ATOM 734 N N . TYR A 1 113 ? -3.944 59.794 89.615 1.00 22.83 113 TYR A N 1
ATOM 735 C CA . TYR A 1 113 ? -4.042 60.023 88.171 1.00 22.92 113 TYR A CA 1
ATOM 736 C C . TYR A 1 113 ? -3.890 61.488 87.798 1.00 23.21 113 TYR A C 1
ATOM 737 O O . TYR A 1 113 ? -3.168 61.829 86.853 1.00 23.02 113 TYR A O 1
ATOM 746 N N . GLY A 1 114 ? -4.577 62.354 88.543 1.00 23.49 114 GLY A N 1
ATOM 747 C CA . GLY A 1 114 ? -4.466 63.792 88.352 1.00 23.02 114 GLY A CA 1
ATOM 748 C C . GLY A 1 114 ? -3.066 64.297 88.614 1.00 23.00 114 GLY A C 1
ATOM 749 O O . GLY A 1 114 ? -2.565 65.149 87.885 1.00 22.91 114 GLY A O 1
ATOM 750 N N . ALA A 1 115 ? -2.412 63.761 89.639 1.00 23.71 115 ALA A N 1
ATOM 751 C CA . ALA A 1 115 ? -1.068 64.220 89.980 1.00 24.24 115 ALA A CA 1
ATOM 752 C C . ALA A 1 115 ? -0.004 63.791 88.952 1.00 25.24 115 ALA A C 1
ATOM 753 O O . ALA A 1 115 ? 0.869 64.591 88.615 1.00 25.15 115 ALA A O 1
ATOM 755 N N . LEU A 1 116 ? -0.091 62.559 88.441 1.00 26.15 116 LEU A N 1
ATOM 756 C CA . LEU A 1 116 ? 0.710 62.137 87.279 1.00 27.45 116 LEU A CA 1
ATOM 757 C C . LEU A 1 116 ? 0.559 63.071 86.072 1.00 28.67 116 LEU A C 1
ATOM 758 O O . LEU A 1 116 ? 1.560 63.464 85.470 1.00 28.49 116 LEU A O 1
ATOM 779 N N . LEU A 1 119 ? 2.389 66.327 86.791 1.00 28.51 119 LEU A N 1
ATOM 780 C CA . LEU A 1 119 ? 3.822 66.036 86.805 1.00 27.08 119 LEU A CA 1
ATOM 781 C C . LEU A 1 119 ? 4.349 65.893 85.375 1.00 26.01 119 LEU A C 1
ATOM 782 O O . LEU A 1 119 ? 5.259 66.602 84.983 1.00 25.32 119 LEU A O 1
ATOM 787 N N . LEU A 1 120 ? 3.750 64.983 84.613 1.00 25.54 120 LEU A N 1
ATOM 788 C CA . LEU A 1 120 ? 4.134 64.720 83.227 1.00 25.55 120 LEU A CA 1
ATOM 789 C C . LEU A 1 120 ? 4.025 65.933 82.295 1.00 25.84 120 LEU A C 1
ATOM 790 O O . LEU A 1 120 ? 4.877 66.108 81.430 1.00 26.16 120 LEU A O 1
ATOM 795 N N . THR A 1 121 ? 2.980 66.745 82.455 1.00 25.38 121 THR A N 1
ATOM 796 C CA . THR A 1 121 ? 2.842 67.982 81.678 1.00 26.40 121 THR A CA 1
ATOM 797 C C . THR A 1 121 ? 3.944 68.983 82.054 1.00 26.15 121 THR A C 1
ATOM 798 O O . THR A 1 121 ? 4.596 69.550 81.190 1.00 26.51 121 THR A O 1
ATOM 802 N N . GLY A 1 122 ? 4.172 69.160 83.351 1.00 26.19 122 GLY A N 1
ATOM 803 C CA . GLY A 1 122 ? 5.263 69.997 83.834 1.00 25.67 122 GLY A CA 1
ATOM 804 C C . GLY A 1 122 ? 6.608 69.649 83.227 1.00 25.32 122 GLY A C 1
ATOM 805 O O . GLY A 1 122 ? 7.340 70.536 82.762 1.00 25.24 122 GLY A O 1
ATOM 806 N N . LEU A 1 123 ? 6.933 68.357 83.221 1.00 25.02 123 LEU A N 1
ATOM 807 C CA . LEU A 1 123 ? 8.237 67.892 82.750 1.00 24.92 123 LEU A CA 1
ATOM 808 C C . LEU A 1 123 ? 8.438 68.113 81.253 1.00 25.50 123 LEU A C 1
ATOM 809 O O . LEU A 1 123 ? 9.530 68.493 80.818 1.00 25.71 123 LEU A O 1
ATOM 814 N N . GLN A 1 124 ? 7.386 67.856 80.476 1.00 26.09 124 GLN A N 1
ATOM 815 C CA . GLN A 1 124 ? 7.455 67.911 79.019 1.00 27.20 124 GLN A CA 1
ATOM 816 C C . GLN A 1 124 ? 7.425 69.351 78.528 1.00 28.08 124 GLN A C 1
ATOM 817 O O . GLN A 1 124 ? 7.993 69.661 77.485 1.00 28.33 124 GLN A O 1
ATOM 823 N N . THR A 1 125 ? 6.759 70.219 79.297 1.00 28.60 125 THR A N 1
ATOM 824 C CA . THR A 1 125 ? 6.675 71.637 78.998 1.00 28.65 125 THR A CA 1
ATOM 825 C C . THR A 1 125 ? 8.009 72.298 79.267 1.00 28.57 125 THR A C 1
ATOM 826 O O . THR A 1 125 ? 8.499 73.049 78.427 1.00 28.57 125 THR A O 1
ATOM 830 N N . ASN A 1 126 ? 8.619 71.990 80.412 1.00 28.24 126 ASN A N 1
ATOM 831 C CA . ASN A 1 126 ? 9.821 72.729 80.835 1.00 27.99 126 ASN A CA 1
ATOM 832 C C . ASN A 1 126 ? 11.166 72.122 80.453 1.00 27.56 126 ASN A C 1
ATOM 833 O O . ASN A 1 126 ? 12.159 72.825 80.422 1.00 27.81 126 ASN A O 1
ATOM 838 N N . TRP A 1 127 ? 11.196 70.822 80.181 1.00 27.14 127 TRP A N 1
ATOM 839 C CA . TRP A 1 127 ? 12.403 70.152 79.671 1.00 26.90 127 TRP A CA 1
ATOM 840 C C . TRP A 1 127 ? 12.050 69.314 78.425 1.00 26.70 127 TRP A C 1
ATOM 841 O O . TRP A 1 127 ? 12.178 68.087 78.432 1.00 26.71 127 TRP A O 1
ATOM 852 N N . PRO A 1 128 ? 11.602 69.979 77.347 1.00 26.96 128 PRO A N 1
ATOM 853 C CA . PRO A 1 128 ? 11.097 69.259 76.162 1.00 26.72 128 PRO A CA 1
ATOM 854 C C . PRO A 1 128 ? 12.123 68.353 75.463 1.00 27.20 128 PRO A C 1
ATOM 855 O O . PRO A 1 128 ? 11.741 67.319 74.908 1.00 27.21 128 PRO A O 1
ATOM 859 N N . THR A 1 129 ? 13.403 68.717 75.509 1.00 27.01 129 THR A N 1
ATOM 860 C CA . THR A 1 129 ? 14.426 67.917 74.851 1.00 27.57 129 THR A CA 1
ATOM 861 C C . THR A 1 129 ? 15.200 66.987 75.805 1.00 27.53 129 THR A C 1
ATOM 862 O O . THR A 1 129 ? 16.068 66.249 75.373 1.00 28.14 129 THR A O 1
ATOM 866 N N . VAL A 1 130 ? 14.886 67.008 77.094 1.00 27.24 130 VAL A N 1
ATOM 867 C CA . VAL A 1 130 ? 15.634 66.195 78.070 1.00 26.82 130 VAL A CA 1
ATOM 868 C C . VAL A 1 130 ? 15.071 64.767 78.128 1.00 26.62 130 VAL A C 1
ATOM 869 O O . VAL A 1 130 ? 13.859 64.602 78.242 1.00 26.37 130 VAL A O 1
ATOM 873 N N . PRO A 1 131 ? 15.945 63.739 78.017 1.00 26.21 131 PRO A N 1
ATOM 874 C CA . PRO A 1 131 ? 15.478 62.368 78.190 1.00 26.25 131 PRO A CA 1
ATOM 875 C C . PRO A 1 131 ? 14.985 62.114 79.615 1.00 26.14 131 PRO A C 1
ATOM 876 O O . PRO A 1 131 ? 15.609 62.562 80.585 1.00 25.84 131 PRO A O 1
ATOM 880 N N . LYS A 1 132 ? 13.858 61.418 79.726 1.00 25.78 132 LYS A N 1
ATOM 881 C CA . LYS A 1 132 ? 13.234 61.163 81.021 1.00 25.71 132 LYS A CA 1
ATOM 882 C C . LYS A 1 132 ? 12.756 59.736 81.107 1.00 25.24 132 LYS A C 1
ATOM 883 O O . LYS A 1 132 ? 12.333 59.156 80.113 1.00 24.90 132 LYS A O 1
ATOM 889 N N . LEU A 1 133 ? 12.794 59.182 82.309 1.00 25.03 133 LEU A N 1
ATOM 890 C CA . LEU A 1 133 ? 12.075 57.950 82.554 1.00 24.95 133 LEU A CA 1
ATOM 891 C C . LEU A 1 133 ? 11.354 57.928 83.901 1.00 23.86 133 LEU A C 1
ATOM 892 O O . LEU A 1 133 ? 11.751 58.613 84.853 1.00 24.21 133 LEU A O 1
ATOM 897 N N A PHE A 1 134 ? 10.285 57.140 83.957 0.50 23.40 134 PHE A N 1
ATOM 898 N N B PHE A 1 134 ? 10.264 57.174 83.944 0.50 23.32 134 PHE A N 1
ATOM 899 C CA A PHE A 1 134 ? 9.521 56.903 85.173 0.50 22.63 134 PHE A CA 1
ATOM 900 C CA B PHE A 1 134 ? 9.570 56.916 85.184 0.50 22.49 134 PHE A CA 1
ATOM 901 C C A PHE A 1 134 ? 9.829 55.519 85.703 0.50 22.28 134 PHE A C 1
ATOM 902 C C B PHE A 1 134 ? 9.952 55.541 85.678 0.50 22.19 134 PHE A C 1
ATOM 903 O O A PHE A 1 134 ? 9.750 54.538 84.963 0.50 22.15 134 PHE A O 1
ATOM 904 O O B PHE A 1 134 ? 10.032 54.590 84.898 0.50 21.98 134 PHE A O 1
ATOM 919 N N . ILE A 1 135 ? 10.193 55.449 86.980 1.00 21.93 135 ILE A N 1
ATOM 920 C CA . ILE A 1 135 ? 10.504 54.175 87.630 1.00 21.72 135 ILE A CA 1
ATOM 921 C C . ILE A 1 135 ? 9.441 53.895 88.688 1.00 22.19 135 ILE A C 1
ATOM 922 O O . ILE A 1 135 ? 9.219 54.718 89.569 1.00 22.43 135 ILE A O 1
ATOM 927 N N . SER A 1 136 ? 8.770 52.750 88.592 1.00 23.28 136 SER A N 1
ATOM 928 C CA . SER A 1 136 ? 7.832 52.348 89.652 1.00 24.17 136 SER A CA 1
ATOM 929 C C . SER A 1 136 ? 8.381 51.178 90.475 1.00 24.54 136 SER A C 1
ATOM 930 O O . SER A 1 136 ? 9.102 50.325 89.952 1.00 25.27 136 SER A O 1
ATOM 933 N N . ALA A 1 137 ? 8.015 51.139 91.752 1.00 24.95 137 ALA A N 1
ATOM 934 C CA . ALA A 1 137 ? 8.660 50.288 92.754 1.00 24.88 137 ALA A CA 1
ATOM 935 C C . ALA A 1 137 ? 8.330 48.808 92.696 1.00 24.79 137 ALA A C 1
ATOM 936 O O . ALA A 1 137 ? 7.309 48.394 92.160 1.00 24.86 137 ALA A O 1
ATOM 938 N N . ILE A 1 138 ? 9.234 48.026 93.274 1.00 24.84 138 ILE A N 1
ATOM 939 C CA . ILE A 1 138 ? 9.046 46.607 93.581 1.00 25.08 138 ILE A CA 1
ATOM 940 C C . ILE A 1 138 ? 7.764 46.368 94.405 1.00 25.08 138 ILE A C 1
ATOM 941 O O . ILE A 1 138 ? 7.365 47.222 95.218 1.00 24.89 138 ILE A O 1
ATOM 946 N N . HIS A 1 139 ? 7.116 45.229 94.147 1.00 25.14 139 HIS A N 1
ATOM 947 C CA . HIS A 1 139 ? 5.995 44.731 94.950 1.00 25.80 139 HIS A CA 1
ATOM 948 C C . HIS A 1 139 ? 6.453 44.667 96.403 1.00 26.13 139 HIS A C 1
ATOM 949 O O . HIS A 1 139 ? 7.440 44.003 96.714 1.00 26.14 139 HIS A O 1
ATOM 956 N N . ILE A 1 140 ? 5.756 45.376 97.283 1.00 26.15 140 ILE A N 1
ATOM 957 C CA . ILE A 1 140 ? 6.172 45.440 98.683 1.00 26.50 140 ILE A CA 1
ATOM 958 C C . ILE A 1 140 ? 5.532 44.336 99.514 1.00 26.90 140 ILE A C 1
ATOM 959 O O . ILE A 1 140 ? 4.557 43.720 99.090 1.00 27.41 140 ILE A O 1
ATOM 964 N N . GLY A 1 141 ? 6.095 44.087 100.692 1.00 27.64 141 GLY A N 1
ATOM 965 C CA . GLY A 1 141 ? 5.548 43.113 101.638 1.00 28.55 141 GLY A CA 1
ATOM 966 C C . GLY A 1 141 ? 4.622 43.780 102.636 1.00 29.20 141 GLY A C 1
ATOM 967 O O . GLY A 1 141 ? 4.144 44.893 102.392 1.00 28.99 141 GLY A O 1
ATOM 968 N N . SER A 1 142 ? 4.382 43.109 103.761 1.00 29.84 142 SER A N 1
ATOM 969 C CA . SER A 1 142 ? 3.380 43.540 104.736 1.00 31.30 142 SER A CA 1
ATOM 970 C C . SER A 1 142 ? 3.942 43.907 106.111 1.00 31.65 142 SER A C 1
ATOM 971 O O . SER A 1 142 ? 3.188 44.072 107.068 1.00 32.26 142 SER A O 1
ATOM 974 N N . ASP A 1 143 ? 5.257 44.040 106.211 1.00 31.98 143 ASP A N 1
ATOM 975 C CA . ASP A 1 143 ? 5.890 44.153 107.513 1.00 32.60 143 ASP A CA 1
ATOM 976 C C . ASP A 1 143 ? 6.362 45.553 107.886 1.00 31.93 143 ASP A C 1
ATOM 977 O O . ASP A 1 143 ? 6.887 45.747 108.977 1.00 31.80 143 ASP A O 1
ATOM 982 N N . PHE A 1 144 ? 6.163 46.527 106.997 1.00 31.36 144 PHE A N 1
ATOM 983 C CA . PHE A 1 144 ? 6.570 47.911 107.277 1.00 30.84 144 PHE A CA 1
ATOM 984 C C . PHE A 1 144 ? 5.682 48.646 108.303 1.00 30.96 144 PHE A C 1
ATOM 985 O O . PHE A 1 144 ? 6.197 49.295 109.207 1.00 31.21 144 PHE A O 1
ATOM 993 N N . GLY A 1 145 ? 4.363 48.573 108.134 1.00 30.99 145 GLY A N 1
ATOM 994 C CA . GLY A 1 145 ? 3.431 49.286 109.016 1.00 31.00 145 GLY A CA 1
ATOM 995 C C . GLY A 1 145 ? 2.374 50.048 108.234 1.00 31.15 145 GLY A C 1
ATOM 996 O O . GLY A 1 145 ? 2.390 50.044 107.001 1.00 31.01 145 GLY A O 1
ATOM 997 N N . GLY A 1 146 ? 1.454 50.704 108.949 1.00 30.91 146 GLY A N 1
ATOM 998 C CA . GLY A 1 146 ? 0.372 51.461 108.313 1.00 30.59 146 GLY A CA 1
ATOM 999 C C . GLY A 1 146 ? -0.327 50.649 107.237 1.00 30.67 146 GLY A C 1
ATOM 1000 O O . GLY A 1 146 ? -0.593 49.459 107.441 1.00 30.87 146 GLY A O 1
ATOM 1001 N N . SER A 1 147 ? -0.606 51.280 106.095 1.00 29.93 147 SER A N 1
ATOM 1002 C CA . SER A 1 147 ? -1.299 50.623 104.986 1.00 29.64 147 SER A CA 1
ATOM 1003 C C . SER A 1 147 ? -0.330 50.062 103.950 1.00 29.10 147 SER A C 1
ATOM 1004 O O . SER A 1 147 ? -0.702 49.868 102.780 1.00 28.72 147 SER A O 1
ATOM 1007 N N . PHE A 1 148 ? 0.910 49.812 104.373 1.00 27.73 148 PHE A N 1
ATOM 1008 C CA . PHE A 1 148 ? 1.900 49.221 103.490 1.00 27.13 148 PHE A CA 1
ATOM 1009 C C . PHE A 1 148 ? 1.748 47.702 103.498 1.00 26.81 148 PHE A C 1
ATOM 1010 O O . PHE A 1 148 ? 2.336 47.014 104.323 1.00 27.11 148 PHE A O 1
ATOM 1018 N N . SER A 1 149 ? 0.949 47.189 102.574 1.00 26.60 149 SER A N 1
ATOM 1019 C CA . SER A 1 149 ? 0.545 45.781 102.605 1.00 26.84 149 SER A CA 1
ATOM 1020 C C . SER A 1 149 ? 0.866 45.073 101.286 1.00 26.87 149 SER A C 1
ATOM 1021 O O . SER A 1 149 ? 0.934 45.699 100.223 1.00 26.27 149 SER A O 1
ATOM 1024 N N . ALA A 1 150 ? 1.068 43.763 101.359 1.00 26.91 150 ALA A N 1
ATOM 1025 C CA . ALA A 1 150 ? 1.282 42.963 100.165 1.00 26.95 150 ALA A CA 1
ATOM 1026 C C . ALA A 1 150 ? -0.028 42.748 99.391 1.00 27.23 150 ALA A C 1
ATOM 1027 O O . ALA A 1 150 ? -0.014 42.283 98.249 1.00 27.17 150 ALA A O 1
ATOM 1029 N N . VAL A 1 151 ? -1.149 43.119 100.008 1.00 27.32 151 VAL A N 1
ATOM 1030 C CA . VAL A 1 151 ? -2.485 42.811 99.491 1.00 27.58 151 VAL A CA 1
ATOM 1031 C C . VAL A 1 151 ? -3.228 44.066 98.972 1.00 27.73 151 VAL A C 1
ATOM 1032 O O . VAL A 1 151 ? -3.301 44.276 97.755 1.00 27.57 151 VAL A O 1
ATOM 1036 N N . THR A 1 152 ? -3.774 44.873 99.892 1.00 26.69 152 THR A N 1
ATOM 1037 C CA . THR A 1 152 ? -4.488 46.115 99.574 1.00 26.93 152 THR A CA 1
ATOM 1038 C C . THR A 1 152 ? -4.109 47.206 100.594 1.00 25.77 152 THR A C 1
ATOM 1039 O O . THR A 1 152 ? -3.671 46.891 101.694 1.00 25.62 152 THR A O 1
ATOM 1043 N N . ASN A 1 153 ? -4.249 48.478 100.219 1.00 24.99 153 ASN A N 1
ATOM 1044 C CA . ASN A 1 153 ? -4.034 49.593 101.155 1.00 24.68 153 ASN A CA 1
ATOM 1045 C C . ASN A 1 153 ? -5.337 49.957 101.883 1.00 25.00 153 ASN A C 1
ATOM 1046 O O . ASN A 1 153 ? -6.337 49.288 101.693 1.00 25.05 153 ASN A O 1
ATOM 1051 N N . GLY A 1 154 ? -5.330 51.003 102.712 1.00 25.70 154 GLY A N 1
ATOM 1052 C CA . GLY A 1 154 ? -6.526 51.406 103.473 1.00 26.43 154 GLY A CA 1
ATOM 1053 C C . GLY A 1 154 ? -7.744 51.822 102.645 1.00 27.58 154 GLY A C 1
ATOM 1054 O O . GLY A 1 154 ? -8.877 51.847 103.147 1.00 27.97 154 GLY A O 1
ATOM 1055 N N . LEU A 1 155 ? -7.523 52.142 101.372 1.00 27.95 155 LEU A N 1
ATOM 1056 C CA . LEU A 1 155 ? -8.610 52.513 100.482 1.00 28.50 155 LEU A CA 1
ATOM 1057 C C . LEU A 1 155 ? -9.071 51.297 99.692 1.00 28.43 155 LEU A C 1
ATOM 1058 O O . LEU A 1 155 ? -9.970 51.393 98.870 1.00 28.82 155 LEU A O 1
ATOM 1063 N N . GLY A 1 156 ? -8.429 50.160 99.924 1.00 28.40 156 GLY A N 1
ATOM 1064 C CA . GLY A 1 156 ? -8.811 48.921 99.257 1.00 28.37 156 GLY A CA 1
ATOM 1065 C C . GLY A 1 156 ? -8.277 48.692 97.856 1.00 28.29 156 GLY A C 1
ATOM 1066 O O . GLY A 1 156 ? -8.681 47.729 97.212 1.00 28.30 156 GLY A O 1
ATOM 1067 N N . TYR A 1 157 ? -7.384 49.564 97.369 1.00 28.22 157 TYR A N 1
ATOM 1068 C CA . TYR A 1 157 ? -6.725 49.332 96.084 1.00 27.86 157 TYR A CA 1
ATOM 1069 C C . TYR A 1 157 ? -5.494 48.467 96.279 1.00 27.58 157 TYR A C 1
ATOM 1070 O O . TYR A 1 157 ? -4.962 48.368 97.379 1.00 27.89 157 TYR A O 1
ATOM 1079 N N . ARG A 1 158 ? -5.050 47.851 95.188 1.00 27.09 158 ARG A N 1
ATOM 1080 C CA A ARG A 1 158 ? -3.840 47.042 95.164 0.50 26.52 158 ARG A CA 1
ATOM 1081 C CA B ARG A 1 158 ? -3.827 47.064 95.196 0.50 26.67 158 ARG A CA 1
ATOM 1082 C C . ARG A 1 158 ? -2.697 47.889 94.608 1.00 26.08 158 ARG A C 1
ATOM 1083 O O . ARG A 1 158 ? -2.936 48.850 93.891 1.00 25.24 158 ARG A O 1
ATOM 1098 N N . GLN A 1 159 ? -1.459 47.527 94.942 1.00 25.47 159 GLN A N 1
ATOM 1099 C CA . GLN A 1 159 ? -0.285 48.239 94.416 1.00 24.84 159 GLN A CA 1
ATOM 1100 C C . GLN A 1 159 ? -0.318 48.292 92.882 1.00 24.69 159 GLN A C 1
ATOM 1101 O O . GLN A 1 159 ? -0.025 49.333 92.292 1.00 23.96 159 GLN A O 1
ATOM 1107 N N . SER A 1 160 ? -0.710 47.176 92.258 1.00 24.98 160 SER A N 1
ATOM 1108 C CA . SER A 1 160 ? -0.805 47.064 90.797 1.00 25.73 160 SER A CA 1
ATOM 1109 C C . SER A 1 160 ? -1.835 47.995 90.147 1.00 25.60 160 SER A C 1
ATOM 1110 O O . SER A 1 160 ? -1.797 48.200 88.934 1.00 26.01 160 SER A O 1
ATOM 1113 N N . ASP A 1 161 ? -2.756 48.555 90.935 1.00 25.72 161 ASP A N 1
ATOM 1114 C CA . ASP A 1 161 ? -3.669 49.595 90.405 1.00 25.22 161 ASP A CA 1
ATOM 1115 C C . ASP A 1 161 ? -2.941 50.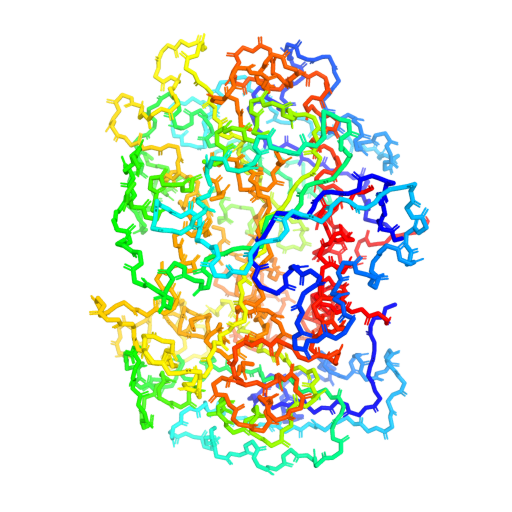920 90.189 1.00 24.39 161 ASP A C 1
ATOM 1116 O O . ASP A 1 161 ? -3.204 51.630 89.218 1.00 24.04 161 ASP A O 1
ATOM 1121 N N . TYR A 1 162 ? -2.008 51.232 91.094 1.00 23.50 162 TYR A N 1
ATOM 1122 C CA . TYR A 1 162 ? -1.156 52.422 90.968 1.00 22.28 162 TYR A CA 1
ATOM 1123 C C . TYR A 1 162 ? -0.106 52.231 89.884 1.00 22.12 162 TYR A C 1
ATOM 1124 O O . TYR A 1 162 ? 0.135 53.105 89.062 1.00 22.29 162 TYR A O 1
ATOM 1133 N N . GLU A 1 163 ? 0.512 51.069 89.895 1.00 22.53 163 GLU A N 1
ATOM 1134 C CA . GLU A 1 163 ? 1.427 50.640 88.845 1.00 23.49 163 GLU A CA 1
ATOM 1135 C C . GLU A 1 163 ? 0.800 50.756 87.434 1.00 22.79 163 GLU A C 1
ATOM 1136 O O . GLU A 1 163 ? 1.446 51.244 86.518 1.00 22.91 163 GLU A O 1
ATOM 1142 N N . ALA A 1 164 ? -0.463 50.361 87.277 1.00 22.26 164 ALA A N 1
ATOM 1143 C CA . ALA A 1 164 ? -1.175 50.511 85.998 1.00 22.26 164 ALA A CA 1
ATOM 1144 C C . ALA A 1 164 ? -1.456 51.971 85.622 1.00 22.23 164 ALA A C 1
ATOM 1145 O O . ALA A 1 164 ? -1.380 52.339 84.441 1.00 22.50 164 ALA A O 1
ATOM 1147 N N . ALA A 1 165 ? -1.767 52.797 86.624 1.00 22.17 165 ALA A N 1
ATOM 1148 C CA . ALA A 1 165 ? -1.954 54.241 86.432 1.00 21.58 165 ALA A CA 1
ATOM 1149 C C . ALA A 1 165 ? -0.690 54.894 85.845 1.00 21.40 165 ALA A C 1
ATOM 1150 O O . ALA A 1 165 ? -0.764 55.645 84.865 1.00 21.25 165 ALA A O 1
ATOM 1152 N N . ILE A 1 166 ? 0.462 54.604 86.441 1.00 21.22 166 ILE A N 1
ATOM 1153 C CA . ILE A 1 166 ? 1.760 55.047 85.911 1.00 21.44 166 ILE A CA 1
ATOM 1154 C C . ILE A 1 166 ? 1.990 54.588 84.458 1.00 22.01 166 ILE A C 1
ATOM 1155 O O . ILE A 1 166 ? 2.351 55.400 83.586 1.00 21.44 166 ILE A O 1
ATOM 1160 N N . ALA A 1 167 ? 1.766 53.301 84.186 1.00 22.49 167 ALA A N 1
ATOM 1161 C CA . ALA A 1 167 ? 1.907 52.802 82.811 1.00 22.99 167 ALA A CA 1
ATOM 1162 C C . ALA A 1 167 ? 0.980 53.559 81.850 1.00 23.56 167 ALA A C 1
ATOM 1163 O O . ALA A 1 167 ? 1.441 54.043 80.815 1.00 23.57 167 ALA A O 1
ATOM 1165 N N . GLN A 1 168 ? -0.303 53.701 82.200 1.00 24.13 168 GLN A N 1
ATOM 1166 C CA . GLN A 1 168 ? -1.247 54.422 81.324 1.00 25.31 168 GLN A CA 1
ATOM 1167 C C . GLN A 1 168 ? -0.899 55.894 81.126 1.00 25.17 168 GLN A C 1
ATOM 1168 O O . GLN A 1 168 ? -0.882 56.367 79.991 1.00 25.50 168 GLN A O 1
ATOM 1182 N N . THR A 1 170 ? 2.047 57.572 81.740 1.00 23.92 170 THR A N 1
ATOM 1183 C CA . THR A 1 170 ? 3.338 57.812 81.065 1.00 23.85 170 THR A CA 1
ATOM 1184 C C . THR A 1 170 ? 3.225 57.649 79.553 1.00 24.46 170 THR A C 1
ATOM 1185 O O . THR A 1 170 ? 3.845 58.404 78.807 1.00 24.42 170 THR A O 1
ATOM 1189 N N . ALA A 1 171 ? 2.408 56.677 79.126 1.00 25.10 171 ALA A N 1
ATOM 1190 C CA . ALA A 1 171 ? 2.146 56.402 77.722 1.00 25.84 171 ALA A CA 1
ATOM 1191 C C . ALA A 1 171 ? 1.629 57.621 76.980 1.00 26.68 171 ALA A C 1
ATOM 1192 O O . ALA A 1 171 ? 2.104 57.928 75.887 1.00 26.73 171 ALA A O 1
ATOM 1194 N N . ASP A 1 172 ? 0.673 58.321 77.583 1.00 27.37 172 ASP A N 1
ATOM 1195 C CA . ASP A 1 172 ? 0.076 59.513 76.979 1.00 28.26 172 ASP A CA 1
ATOM 1196 C C . ASP A 1 172 ? 1.035 60.698 76.773 1.00 27.95 172 ASP A C 1
ATOM 1197 O O . ASP A 1 172 ? 0.733 61.625 76.022 1.00 28.15 172 ASP A O 1
ATOM 1202 N N . TYR A 1 173 ? 2.187 60.659 77.424 1.00 27.44 173 TYR A N 1
ATOM 1203 C CA . TYR A 1 173 ? 3.151 61.739 77.309 1.00 27.15 173 TYR A CA 1
ATOM 1204 C C . TYR A 1 173 ? 4.421 61.282 76.635 1.00 26.61 173 TYR A C 1
ATOM 1205 O O . TYR A 1 173 ? 5.347 62.065 76.451 1.00 26.86 173 TYR A O 1
ATOM 1214 N N . GLY A 1 174 ? 4.445 60.007 76.255 1.00 26.00 174 GLY A N 1
ATOM 1215 C CA . GLY A 1 174 ? 5.575 59.414 75.554 1.00 25.07 174 GLY A CA 1
ATOM 1216 C C . GLY A 1 174 ? 6.763 59.096 76.433 1.00 24.66 174 GLY A C 1
ATOM 1217 O O . GLY A 1 174 ? 7.856 58.836 75.927 1.00 24.73 174 GLY A O 1
ATOM 1218 N N . VAL A 1 175 ? 6.549 59.098 77.747 1.00 23.74 175 VAL A N 1
ATOM 1219 C CA . VAL A 1 175 ? 7.633 58.904 78.698 1.00 23.55 175 VAL A CA 1
ATOM 1220 C C . VAL A 1 175 ? 7.878 57.425 78.984 1.00 23.28 175 VAL A C 1
ATOM 1221 O O . VAL A 1 175 ? 7.007 56.763 79.527 1.00 22.84 175 VAL A O 1
ATOM 1225 N N . PRO A 1 176 ? 9.083 56.917 78.657 1.00 23.41 176 PRO A N 1
ATOM 1226 C CA . PRO A 1 176 ? 9.391 55.513 78.945 1.00 23.34 176 PRO A CA 1
ATOM 1227 C C . PRO A 1 176 ? 9.141 55.144 80.409 1.00 23.10 176 PRO A C 1
ATOM 1228 O O . PRO A 1 176 ? 9.292 55.978 81.315 1.00 23.38 176 PRO A O 1
ATOM 1232 N N . HIS A 1 177 ? 8.718 53.909 80.631 1.00 22.95 177 HIS A N 1
ATOM 1233 C CA . HIS A 1 177 ? 8.366 53.477 81.970 1.00 22.90 177 HIS A CA 1
ATOM 1234 C C . HIS A 1 177 ? 9.118 52.209 82.295 1.00 22.37 177 HIS A C 1
ATOM 1235 O O . HIS A 1 177 ? 8.910 51.197 81.650 1.00 22.00 177 HIS A O 1
ATOM 1242 N N . LEU A 1 178 ? 10.001 52.284 83.286 1.00 22.40 178 LEU A N 1
ATOM 1243 C CA . LEU A 1 178 ? 10.697 51.118 83.805 1.00 22.88 178 LEU A CA 1
ATOM 1244 C C . LEU A 1 178 ? 9.969 50.579 85.041 1.00 23.13 178 LEU A C 1
ATOM 1245 O O . LEU A 1 178 ? 9.963 51.220 86.101 1.00 23.75 178 LEU A O 1
ATOM 1250 N N . SER A 1 179 ? 9.366 49.403 84.908 1.00 23.07 179 SER A N 1
ATOM 1251 C CA . SER A 1 179 ? 8.594 48.827 86.000 1.00 23.24 179 SER A CA 1
ATOM 1252 C C . SER A 1 179 ? 9.417 47.830 86.793 1.00 23.42 179 SER A C 1
ATOM 1253 O O . SER A 1 179 ? 9.550 46.673 86.374 1.00 22.50 179 SER A O 1
ATOM 1256 N N . LEU A 1 180 ? 9.983 48.265 87.926 1.00 23.58 180 LEU A N 1
ATOM 1257 C CA . LEU A 1 180 ? 10.693 47.324 88.819 1.00 24.34 180 LEU A CA 1
ATOM 1258 C C . LEU A 1 180 ? 9.706 46.311 89.381 1.00 24.73 180 LEU A C 1
ATOM 1259 O O . LEU A 1 180 ? 10.056 45.177 89.697 1.00 25.14 180 LEU A O 1
ATOM 1264 N N . TYR A 1 181 ? 8.461 46.748 89.501 1.00 25.48 181 TYR A N 1
ATOM 1265 C CA . TYR A 1 181 ? 7.350 45.886 89.868 1.00 26.49 181 TYR A CA 1
ATOM 1266 C C . TYR A 1 181 ? 7.325 44.596 89.014 1.00 26.82 181 TYR A C 1
ATOM 1267 O O . TYR A 1 181 ? 7.352 43.498 89.573 1.00 26.02 181 TYR A O 1
ATOM 1276 N N . ARG 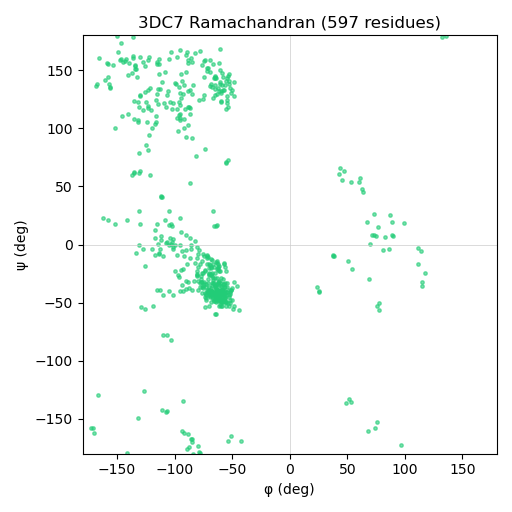A 1 182 ? 7.305 44.750 87.684 1.00 27.74 182 ARG A N 1
ATOM 1277 C CA . ARG A 1 182 ? 7.208 43.629 86.722 1.00 29.37 182 ARG A CA 1
ATOM 1278 C C . ARG A 1 182 ? 8.502 42.869 86.440 1.00 29.65 182 ARG A C 1
ATOM 1279 O O . ARG A 1 182 ? 8.456 41.683 86.098 1.00 30.02 182 ARG A O 1
ATOM 1287 N N . ASP A 1 183 ? 9.639 43.560 86.512 1.00 29.64 183 ASP A N 1
ATOM 1288 C CA . ASP A 1 183 ? 10.868 43.064 85.889 1.00 30.17 183 ASP A CA 1
ATOM 1289 C C . ASP A 1 183 ? 12.134 43.058 86.756 1.00 30.06 183 ASP A C 1
ATOM 1290 O O . ASP A 1 183 ? 13.188 42.645 86.271 1.00 30.69 183 ASP A O 1
ATOM 1295 N N . ALA A 1 184 ? 12.046 43.508 88.010 1.00 29.42 184 ALA A N 1
ATOM 1296 C CA . ALA A 1 184 ? 13.220 43.589 88.904 1.00 28.62 184 ALA A CA 1
ATOM 1297 C C . ALA A 1 184 ? 13.827 42.228 89.259 1.00 28.45 184 ALA A C 1
ATOM 1298 O O . ALA A 1 184 ? 15.008 42.141 89.614 1.00 28.14 184 ALA A O 1
ATOM 1300 N N . GLY A 1 185 ? 13.005 41.180 89.183 1.00 28.03 185 GLY A N 1
ATOM 1301 C CA . GLY A 1 185 ? 13.423 39.828 89.476 1.00 28.18 185 GLY A CA 1
ATOM 1302 C C . GLY A 1 185 ? 13.046 39.356 90.870 1.00 28.65 185 GLY A C 1
ATOM 1303 O O . GLY A 1 185 ? 13.363 38.226 91.240 1.00 29.21 185 GLY A O 1
ATOM 1312 N N . THR A 1 187 ? 10.223 40.143 94.598 1.00 26.39 187 THR A N 1
ATOM 1313 C CA . THR A 1 187 ? 9.108 40.785 95.284 1.00 25.11 187 THR A CA 1
ATOM 1314 C C . THR A 1 187 ? 9.364 40.735 96.786 1.00 24.76 187 THR A C 1
ATOM 1315 O O . THR A 1 187 ? 9.775 39.696 97.313 1.00 25.13 187 THR A O 1
ATOM 1319 N N . PHE A 1 188 ? 9.146 41.850 97.479 1.00 24.06 188 PHE A N 1
ATOM 1320 C CA . PHE A 1 188 ? 9.311 41.870 98.946 1.00 24.13 188 PHE A CA 1
ATOM 1321 C C . PHE A 1 188 ? 8.172 41.179 99.709 1.00 24.16 188 PHE A C 1
ATOM 1322 O O . PHE A 1 188 ? 8.261 40.973 100.924 1.00 24.33 188 PHE A O 1
ATOM 1330 N N . ALA A 1 189 ? 7.115 40.805 98.988 1.00 24.37 189 ALA A N 1
ATOM 1331 C CA . ALA A 1 189 ? 6.025 39.988 99.544 1.00 24.29 189 ALA A CA 1
ATOM 1332 C C . ALA A 1 189 ? 6.431 38.524 99.797 1.00 24.90 189 ALA A C 1
ATOM 1333 O O . ALA A 1 189 ? 5.666 37.753 100.385 1.00 24.20 189 ALA A O 1
ATOM 1335 N N . ILE A 1 190 ? 7.613 38.135 99.327 1.00 25.24 190 ILE A N 1
ATOM 1336 C CA . ILE A 1 190 ? 8.177 36.829 99.672 1.00 26.56 190 ILE A CA 1
ATOM 1337 C C . ILE A 1 190 ? 9.334 37.046 100.643 1.00 26.80 190 ILE A C 1
ATOM 1338 O O . ILE A 1 190 ? 10.291 37.762 100.315 1.00 27.00 190 ILE A O 1
ATOM 1343 N N . PRO A 1 191 ? 9.209 36.491 101.869 1.00 27.29 191 PRO A N 1
ATOM 1344 C CA . PRO A 1 191 ? 10.177 36.636 102.962 1.00 27.14 191 PRO A CA 1
ATOM 1345 C C . PRO A 1 191 ? 11.620 36.331 102.564 1.00 27.30 191 PRO A C 1
ATOM 1346 O O . PRO A 1 191 ? 12.510 37.122 102.880 1.00 27.51 191 PRO A O 1
ATOM 1350 N N . ALA A 1 192 ? 11.848 35.210 101.868 1.00 27.45 192 ALA A N 1
ATOM 1351 C CA . ALA A 1 192 ? 13.186 34.828 101.410 1.00 26.82 192 ALA A CA 1
ATOM 1352 C C . ALA A 1 192 ? 13.882 35.944 100.616 1.00 26.40 192 ALA A C 1
ATOM 1353 O O . ALA A 1 192 ? 15.088 36.147 100.764 1.00 26.69 192 ALA A O 1
ATOM 1355 N N . GLN A 1 193 ? 13.128 36.664 99.785 1.00 25.57 193 GLN A N 1
ATOM 1356 C CA . GLN A 1 193 ? 13.688 37.778 99.000 1.00 25.16 193 GLN A CA 1
ATOM 1357 C C . GLN A 1 193 ? 13.725 39.085 99.772 1.00 24.82 193 GLN A C 1
ATOM 1358 O O . GLN A 1 193 ? 14.678 39.852 99.642 1.00 24.54 193 GLN A O 1
ATOM 1364 N N . ALA A 1 194 ? 12.675 39.339 100.561 1.00 24.44 194 ALA A N 1
ATOM 1365 C CA . ALA A 1 194 ? 12.631 40.494 101.468 1.00 23.97 194 ALA A CA 1
ATOM 1366 C C . ALA A 1 194 ? 13.827 40.477 102.424 1.00 23.76 194 ALA A C 1
ATOM 1367 O O . ALA A 1 194 ? 14.443 41.513 102.680 1.00 23.65 194 ALA A O 1
ATOM 1369 N N . ALA A 1 195 ? 14.154 39.295 102.937 1.00 23.60 195 ALA A N 1
ATOM 1370 C CA . ALA A 1 195 ? 15.310 39.103 103.830 1.00 23.90 195 ALA A CA 1
ATOM 1371 C C . ALA A 1 195 ? 16.644 39.443 103.155 1.00 23.93 195 ALA A C 1
ATOM 1372 O O . ALA A 1 195 ? 17.559 39.958 103.796 1.00 24.21 195 ALA A O 1
ATOM 1374 N N . ILE A 1 196 ? 16.743 39.184 101.857 1.00 23.43 196 ILE A N 1
ATOM 1375 C CA . ILE A 1 196 ? 18.010 39.369 101.141 1.00 23.06 196 ILE A CA 1
ATOM 1376 C C . ILE A 1 196 ? 18.160 40.770 100.555 1.00 22.83 196 ILE A C 1
ATOM 1377 O O . ILE A 1 196 ? 19.259 41.335 100.565 1.00 22.56 196 ILE A O 1
ATOM 1382 N N . TYR A 1 197 ? 17.055 41.321 100.050 1.00 22.47 197 TYR A N 1
ATOM 1383 C CA . TYR A 1 197 ? 17.100 42.552 99.241 1.00 22.95 197 TYR A CA 1
ATOM 1384 C C . TYR A 1 197 ? 16.443 43.790 99.842 1.00 23.07 197 TYR A C 1
ATOM 1385 O O . TYR A 1 197 ? 16.554 44.880 99.276 1.00 22.93 197 TYR A O 1
ATOM 1394 N N . SER A 1 198 ? 15.756 43.622 100.968 1.00 23.73 198 SER A N 1
ATOM 1395 C CA . SER A 1 198 ? 15.052 44.724 101.586 1.00 25.22 198 SER A CA 1
ATOM 1396 C C . SER A 1 198 ? 15.447 44.864 103.037 1.00 25.84 198 SER A C 1
ATOM 1397 O O . SER A 1 198 ? 15.884 43.903 103.671 1.00 26.27 198 SER A O 1
ATOM 1400 N N . VAL A 1 199 ? 15.264 46.070 103.560 1.00 26.45 199 VAL A N 1
ATOM 1401 C CA . VAL A 1 199 ? 15.444 46.332 104.988 1.00 27.06 199 VAL A CA 1
ATOM 1402 C C . VAL A 1 199 ? 14.227 45.835 105.798 1.00 27.07 199 VAL A C 1
ATOM 1403 O O . VAL A 1 199 ? 14.389 45.286 106.892 1.00 27.62 199 VAL A O 1
ATOM 1407 N N . ASP A 1 200 ? 13.023 45.976 105.239 1.00 26.84 200 ASP A N 1
ATOM 1408 C CA . ASP A 1 200 ? 11.793 45.936 106.034 1.00 26.79 200 ASP A CA 1
ATOM 1409 C C . ASP A 1 200 ? 10.555 45.580 105.203 1.00 26.93 200 ASP A C 1
ATOM 1410 O O . ASP A 1 200 ? 9.414 45.894 105.601 1.00 27.15 200 ASP A O 1
ATOM 1415 N N . THR A 1 201 ? 10.789 44.942 104.053 1.00 26.21 201 THR A N 1
ATOM 1416 C CA . THR A 1 201 ? 9.766 44.618 103.035 1.00 25.78 201 THR A CA 1
ATOM 1417 C C . THR A 1 201 ? 9.237 45.811 102.241 1.00 25.51 201 THR A C 1
ATOM 1418 O O . THR A 1 201 ? 8.281 45.662 101.484 1.00 24.91 201 THR A O 1
ATOM 1422 N N . LEU A 1 202 ? 9.859 46.980 102.410 1.00 25.67 202 LEU A N 1
ATOM 1423 C CA . LEU A 1 202 ? 9.525 48.165 101.615 1.00 25.71 202 LEU A CA 1
ATOM 1424 C C . LEU A 1 202 ? 10.763 48.829 100.975 1.00 25.58 202 LEU A C 1
ATOM 1425 O O . LEU A 1 202 ? 10.798 49.042 99.758 1.00 25.57 202 LEU A O 1
ATOM 1430 N N . HIS A 1 203 ? 11.766 49.153 101.792 1.00 25.08 203 HIS A N 1
ATOM 1431 C CA . HIS A 1 203 ? 12.969 49.823 101.311 1.00 24.99 203 HIS A CA 1
ATOM 1432 C C . HIS A 1 203 ? 13.990 48.798 100.862 1.00 24.27 203 HIS A C 1
ATOM 1433 O O . HIS A 1 203 ? 14.242 47.844 101.574 1.00 24.19 203 HIS A O 1
ATOM 1440 N N . PRO A 1 204 ? 14.579 48.989 99.671 1.00 24.08 204 PRO A N 1
ATOM 1441 C CA . PRO A 1 204 ? 15.692 48.131 99.292 1.00 23.78 204 PRO A CA 1
ATOM 1442 C C . PRO A 1 204 ? 16.876 48.360 100.216 1.00 23.57 204 PRO A C 1
ATOM 1443 O O . PRO A 1 204 ? 17.089 49.482 100.676 1.00 23.94 204 PRO A O 1
ATOM 1447 N N . ASN A 1 205 ? 17.608 47.299 100.529 1.00 23.27 205 ASN A N 1
ATOM 1448 C CA . ASN A 1 205 ? 18.893 47.454 101.191 1.00 23.49 205 ASN A CA 1
ATOM 1449 C C . ASN A 1 205 ? 19.985 47.718 100.128 1.00 23.50 205 ASN A C 1
ATOM 1450 O O . ASN A 1 205 ? 19.665 47.986 98.970 1.00 23.19 205 ASN A O 1
ATOM 1455 N N . ASN A 1 206 ? 21.258 47.637 100.499 1.00 23.25 206 ASN A N 1
ATOM 1456 C CA . ASN A 1 206 ? 22.337 47.841 99.530 1.00 23.29 206 ASN A CA 1
ATOM 1457 C C . ASN A 1 206 ? 22.376 46.830 98.391 1.00 22.81 206 ASN A C 1
ATOM 1458 O O . ASN A 1 206 ? 22.672 47.195 97.250 1.00 22.37 206 ASN A O 1
ATOM 1463 N N . ALA A 1 207 ? 22.089 45.565 98.699 1.00 22.27 207 ALA A N 1
ATOM 1464 C CA . ALA A 1 207 ? 22.012 44.525 97.660 1.00 22.52 207 ALA A CA 1
ATOM 1465 C C . ALA A 1 207 ? 20.870 44.799 96.675 1.00 21.85 207 ALA A C 1
ATOM 1466 O O . ALA A 1 207 ? 20.999 44.568 95.469 1.00 22.39 207 ALA A O 1
ATOM 1468 N N . GLY A 1 208 ? 19.757 45.305 97.199 1.00 21.77 208 GLY A N 1
ATOM 1469 C CA . GLY A 1 208 ? 18.580 45.638 96.389 1.00 21.10 208 GLY A CA 1
ATOM 1470 C C . GLY A 1 208 ? 18.877 46.810 95.488 1.00 21.36 208 GLY A C 1
ATOM 1471 O O . GLY A 1 208 ? 18.461 46.834 94.328 1.00 21.64 208 GLY A O 1
ATOM 1472 N N . HIS A 1 209 ? 19.623 47.773 96.018 1.00 20.83 209 HIS A N 1
ATOM 1473 C CA . HIS A 1 209 ? 20.068 48.913 95.241 1.00 20.56 209 HIS A CA 1
ATOM 1474 C C . HIS A 1 209 ? 21.028 48.560 94.113 1.00 20.48 209 HIS A C 1
ATOM 1475 O O . HIS A 1 209 ? 20.953 49.170 93.053 1.00 19.56 209 HIS A O 1
ATOM 1482 N N . ARG A 1 210 ? 21.914 47.588 94.319 1.00 20.79 210 ARG A N 1
ATOM 1483 C CA A ARG A 1 210 ? 22.812 47.133 93.261 0.50 21.12 210 ARG A CA 1
ATOM 1484 C CA B ARG A 1 210 ? 22.806 47.205 93.222 0.50 21.78 210 ARG A CA 1
ATOM 1485 C C . ARG A 1 210 ? 22.000 46.547 92.107 1.00 21.66 210 ARG A C 1
ATOM 1486 O O . ARG A 1 210 ? 22.291 46.790 90.927 1.00 22.39 210 ARG A O 1
ATOM 1501 N N . VAL A 1 211 ? 20.976 45.773 92.468 1.00 21.74 211 VAL A N 1
ATOM 1502 C CA . VAL A 1 211 ? 20.053 45.184 91.482 1.00 22.06 211 VAL A CA 1
ATOM 1503 C C . VAL A 1 211 ? 19.371 46.299 90.687 1.00 22.07 211 VAL A C 1
ATOM 1504 O O . VAL A 1 211 ? 19.362 46.271 89.455 1.00 22.00 211 VAL A O 1
ATOM 1508 N N . ILE A 1 212 ? 18.823 47.284 91.397 1.00 21.49 212 ILE A N 1
ATOM 1509 C CA . ILE A 1 212 ? 18.101 48.388 90.765 1.00 21.10 212 ILE A CA 1
ATOM 1510 C C . ILE A 1 212 ? 18.973 49.164 89.777 1.00 21.13 212 ILE A C 1
ATOM 1511 O O . ILE A 1 212 ? 18.523 49.501 88.685 1.00 21.45 212 ILE A O 1
ATOM 1516 N N . ALA A 1 213 ? 20.221 49.421 90.163 1.00 21.39 213 ALA A N 1
ATOM 1517 C CA . ALA A 1 213 ? 21.214 50.069 89.307 1.00 21.51 213 ALA A CA 1
ATOM 1518 C C . ALA A 1 213 ? 21.459 49.293 88.021 1.00 22.11 213 ALA A C 1
ATOM 1519 O O . ALA A 1 213 ? 21.507 49.876 86.934 1.00 22.68 213 ALA A O 1
ATOM 1521 N N . ARG A 1 214 ? 21.608 47.978 88.143 1.00 23.12 214 ARG A N 1
ATOM 1522 C CA . ARG A 1 214 ? 21.760 47.109 86.976 1.00 23.96 214 ARG A CA 1
ATOM 1523 C C . ARG A 1 214 ? 20.517 47.156 86.080 1.00 23.66 214 ARG A C 1
ATOM 1524 O O . ARG A 1 214 ? 20.627 47.271 84.866 1.00 24.00 214 ARG A O 1
ATOM 1532 N N . LYS A 1 215 ? 19.339 47.104 86.687 1.00 23.34 215 LYS A N 1
ATOM 1533 C CA . LYS A 1 215 ? 18.088 47.118 85.925 1.00 23.40 215 LYS A CA 1
ATOM 1534 C C . LYS A 1 215 ? 17.918 48.434 85.193 1.00 23.10 215 LYS A C 1
ATOM 1535 O O . LYS A 1 215 ? 17.474 48.449 84.051 1.00 23.03 215 LYS A O 1
ATOM 1541 N N . LEU A 1 216 ? 18.302 49.533 85.842 1.00 23.06 216 LEU A N 1
ATOM 1542 C CA . LEU A 1 216 ? 18.184 50.852 85.242 1.00 23.87 216 LEU A CA 1
ATOM 1543 C C . LEU A 1 216 ? 19.169 51.038 84.084 1.00 23.58 216 LEU A C 1
ATOM 1544 O O . LEU A 1 216 ? 18.790 51.549 83.042 1.00 23.43 216 LEU A O 1
ATOM 1549 N N . GLN A 1 217 ? 20.422 50.639 84.267 1.00 23.74 217 GLN A N 1
ATOM 1550 C CA . GLN A 1 217 ? 21.403 50.764 83.179 1.00 24.18 217 GLN A CA 1
ATOM 1551 C C . GLN A 1 217 ? 20.961 49.975 81.937 1.00 24.32 217 GLN A C 1
ATOM 1552 O O . GLN A 1 217 ? 21.001 50.509 80.823 1.00 24.83 217 GLN A O 1
ATOM 1558 N N . SER A 1 218 ? 20.498 48.735 82.138 1.00 24.54 218 SER A N 1
ATOM 1559 C CA . SER A 1 218 ? 20.011 47.888 81.044 1.00 24.85 218 SER A CA 1
ATOM 1560 C C . SER A 1 218 ? 18.906 48.598 80.299 1.00 24.44 218 SER A C 1
ATOM 1561 O O . SER A 1 218 ? 18.903 48.623 79.076 1.00 24.27 218 SER A O 1
ATOM 1564 N N . PHE A 1 219 ? 17.970 49.165 81.055 1.00 24.17 219 PHE A N 1
ATOM 1565 C CA . PHE A 1 219 ? 16.815 49.841 80.485 1.00 24.74 219 PHE A CA 1
ATOM 1566 C C . PHE A 1 219 ? 17.249 51.049 79.644 1.00 24.88 219 PHE A C 1
ATOM 1567 O O . PHE A 1 219 ? 16.751 51.263 78.541 1.00 24.91 219 PHE A O 1
ATOM 1575 N N . LEU A 1 220 ? 18.187 51.819 80.169 1.00 25.54 220 LEU A N 1
ATOM 1576 C CA . LEU A 1 220 ? 18.692 52.997 79.476 1.00 27.04 220 LEU A CA 1
ATOM 1577 C C . LEU A 1 220 ? 19.386 52.619 78.174 1.00 28.12 220 LEU A C 1
ATOM 1578 O O . LEU A 1 220 ? 19.172 53.270 77.144 1.00 28.33 220 LEU A O 1
ATOM 1583 N N . ASP A 1 221 ? 20.200 51.564 78.225 1.00 29.53 221 ASP A N 1
ATOM 1584 C CA . ASP A 1 221 ? 20.895 51.032 77.049 1.00 31.16 221 ASP A CA 1
ATOM 1585 C C . ASP A 1 221 ? 19.937 50.615 75.931 1.00 31.94 221 ASP A C 1
ATOM 1586 O O . ASP A 1 221 ? 20.264 50.755 74.758 1.00 32.24 221 ASP A O 1
ATOM 1591 N N . SER A 1 222 ? 18.757 50.120 76.305 1.00 32.95 222 SER A N 1
ATOM 1592 C CA . SER A 1 222 ? 17.781 49.572 75.364 1.00 33.87 222 SER A CA 1
ATOM 1593 C C . SER A 1 222 ? 16.750 50.594 74.896 1.00 34.94 222 SER A C 1
ATOM 1594 O O . SER A 1 222 ? 15.929 50.294 74.025 1.00 34.97 222 SER A O 1
ATOM 1597 N N . HIS A 1 223 ? 16.778 51.798 75.464 1.00 36.03 223 HIS A N 1
ATOM 1598 C CA . HIS A 1 223 ? 15.757 52.790 75.143 1.00 37.15 223 HIS A CA 1
ATOM 1599 C C . HIS A 1 223 ? 16.294 54.134 74.668 1.00 38.12 223 HIS A C 1
ATOM 1600 O O . HIS A 1 223 ? 15.551 54.895 74.040 1.00 38.18 223 HIS A O 1
ATOM 1607 N N . PHE A 1 224 ? 17.572 54.409 74.950 1.00 39.22 224 PHE A N 1
ATOM 1608 C CA . PHE A 1 224 ? 18.176 55.732 74.729 1.00 40.84 224 PHE A CA 1
ATOM 1609 C C . PHE A 1 224 ? 19.500 55.665 73.975 1.00 42.17 224 PHE A C 1
ATOM 1610 O O . PHE A 1 224 ? 20.574 55.813 74.574 1.00 42.30 224 PHE A O 1
ATOM 1618 N N . LEU A 1 225 ? 19.418 55.491 72.660 1.00 43.99 225 LEU A N 1
ATOM 1619 C CA . LEU A 1 225 ? 20.603 55.358 71.809 1.00 45.86 225 LEU A CA 1
ATOM 1620 C C . LEU A 1 225 ? 21.442 56.631 71.688 1.00 47.36 225 LEU A C 1
ATOM 1621 O O . LEU A 1 225 ? 22.664 56.564 71.752 1.00 47.74 225 LEU A O 1
ATOM 1626 N N . GLU A 1 226 ? 20.786 57.778 71.515 1.00 49.44 226 GLU A N 1
ATOM 1627 C CA . GLU A 1 226 ? 21.468 59.074 71.357 1.00 51.36 226 GLU A CA 1
ATOM 1628 C C . GLU A 1 226 ? 22.528 59.291 72.425 1.00 52.45 226 GLU A C 1
ATOM 1629 O O . GLU A 1 226 ? 23.570 59.922 72.176 1.00 52.97 226 GLU A O 1
ATOM 1635 N N . HIS A 1 227 ? 22.262 58.748 73.608 1.00 53.45 227 HIS A N 1
ATOM 1636 C CA . HIS A 1 227 ? 23.068 59.038 74.777 1.00 54.58 227 HIS A CA 1
ATOM 1637 C C . HIS A 1 227 ? 24.036 57.906 75.118 1.00 55.30 227 HIS A C 1
ATOM 1638 O O . HIS A 1 227 ? 24.594 57.858 76.219 1.00 55.38 227 HIS A O 1
ATOM 1645 N N . HIS A 1 228 ? 24.236 57.008 74.149 1.00 56.36 228 HIS A N 1
ATOM 1646 C CA . HIS A 1 228 ? 25.372 56.085 74.150 1.00 57.52 228 HIS A CA 1
ATOM 1647 C C . HIS A 1 228 ? 26.635 56.917 73.937 1.00 58.06 228 HIS A C 1
ATOM 1648 O O . HIS A 1 228 ? 26.657 57.819 73.089 1.00 58.17 228 HIS A O 1
ATOM 1655 N N . HIS A 1 229 ? 27.671 56.627 74.719 1.00 58.87 229 HIS A N 1
ATOM 1656 C CA . HIS A 1 229 ? 28.986 57.271 74.578 1.00 59.58 229 HIS A CA 1
ATOM 1657 C C . HIS A 1 229 ? 30.072 56.210 74.687 1.00 59.86 229 HIS A C 1
ATOM 1658 O O . HIS A 1 229 ? 29.776 55.031 74.898 1.00 59.79 229 HIS A O 1
ATOM 1665 N N . HIS A 1 230 ? 31.326 56.631 74.544 1.00 60.45 230 HIS A N 1
ATOM 1666 C CA . HIS A 1 230 ? 32.465 55.724 74.694 1.00 60.79 230 HIS A CA 1
ATOM 1667 C C . HIS A 1 230 ? 33.388 56.146 75.844 1.00 61.00 230 HIS A C 1
ATOM 1668 O O . HIS A 1 230 ? 33.291 57.263 76.368 1.00 61.04 230 HIS A O 1
ATOM 1675 N N . HIS B 1 18 ? 25.228 46.450 65.942 1.00 36.61 18 HIS B N 1
ATOM 1676 C CA . HIS B 1 18 ? 23.827 46.905 65.656 1.00 36.68 18 HIS B CA 1
ATOM 1677 C C . HIS B 1 18 ? 23.164 46.063 64.574 1.00 35.64 18 HIS B C 1
ATOM 1678 O O . HIS B 1 18 ? 23.782 45.740 63.551 1.00 35.35 18 HIS B O 1
ATOM 1685 N N . VAL B 1 19 ? 21.900 45.720 64.815 1.00 34.09 19 VAL B N 1
ATOM 1686 C CA . VAL B 1 19 ? 21.078 45.045 63.827 1.00 32.68 19 VAL B CA 1
ATOM 1687 C C . VAL B 1 19 ? 20.884 45.958 62.615 1.00 32.16 19 VAL B C 1
ATOM 1688 O O . VAL B 1 19 ? 20.499 47.131 62.745 1.00 31.97 19 VAL B O 1
ATOM 1692 N N . SER B 1 20 ? 21.154 45.405 61.439 1.00 30.82 20 SER B N 1
ATOM 1693 C CA . SER B 1 20 ? 20.985 46.125 60.194 1.00 30.11 20 SER B CA 1
ATOM 1694 C C . SER B 1 20 ? 20.449 45.201 59.103 1.00 29.48 20 SER B C 1
ATOM 1695 O O . SER B 1 20 ? 20.518 43.976 59.207 1.00 29.12 20 SER B O 1
ATOM 1698 N N . PHE B 1 21 ? 19.872 45.795 58.074 1.00 28.64 21 PHE B N 1
ATOM 1699 C CA . PHE B 1 21 ? 19.284 45.019 57.012 1.00 28.60 21 PHE B CA 1
ATOM 1700 C C . PHE B 1 21 ? 19.725 45.639 55.720 1.00 28.43 21 PHE B C 1
ATOM 1701 O O . PHE B 1 21 ? 20.017 46.833 55.683 1.00 28.97 21 PHE B O 1
ATOM 1709 N N . LYS B 1 22 ? 19.772 44.828 54.669 1.00 28.04 22 LYS B N 1
ATOM 1710 C CA . LYS B 1 22 ? 20.301 45.269 53.385 1.00 27.79 22 LYS B CA 1
ATOM 1711 C C . LYS B 1 22 ? 19.226 45.659 52.372 1.00 26.68 22 LYS B C 1
ATOM 1712 O O . LYS B 1 22 ? 19.501 46.425 51.454 1.00 26.40 22 LYS B O 1
ATOM 1718 N N . ARG B 1 23 ? 18.011 45.145 52.549 1.00 25.37 23 ARG B N 1
ATOM 1719 C CA . ARG B 1 23 ? 16.893 45.452 51.639 1.00 24.90 23 ARG B CA 1
ATOM 1720 C C . ARG B 1 23 ? 15.565 45.721 52.372 1.00 23.72 23 ARG B C 1
ATOM 1721 O O . ARG B 1 23 ? 14.580 45.029 52.139 1.00 23.50 23 ARG B O 1
ATOM 1729 N N . PRO B 1 24 ? 15.526 46.739 53.246 1.00 23.12 24 PRO B N 1
ATOM 1730 C CA . PRO B 1 24 ? 14.275 47.010 53.968 1.00 22.49 24 PRO B CA 1
ATOM 1731 C C . PRO B 1 24 ? 13.160 47.610 53.093 1.00 22.35 24 PRO B C 1
ATOM 1732 O O . PRO B 1 24 ? 13.440 48.296 52.092 1.00 21.26 24 PRO B O 1
ATOM 1736 N N . ALA B 1 25 ? 11.920 47.335 53.489 1.00 21.67 25 ALA B N 1
ATOM 1737 C CA . ALA B 1 25 ? 10.729 47.933 52.905 1.00 22.37 25 ALA B CA 1
ATOM 1738 C C . ALA B 1 25 ? 9.933 48.630 54.002 1.00 22.93 25 ALA B C 1
ATOM 1739 O O . ALA B 1 25 ? 9.716 48.062 55.087 1.00 22.63 25 ALA B O 1
ATOM 1741 N N . TRP B 1 26 ? 9.526 49.862 53.709 1.00 23.20 26 TRP B N 1
ATOM 1742 C CA . TRP B 1 26 ? 8.813 50.726 54.642 1.00 23.99 26 TRP B CA 1
ATOM 1743 C C . TRP B 1 26 ? 7.409 51.026 54.103 1.00 24.89 26 TRP B C 1
ATOM 1744 O O . TRP B 1 26 ? 7.256 51.739 53.119 1.00 25.03 26 TRP B O 1
ATOM 1755 N N . LEU B 1 27 ? 6.392 50.484 54.759 1.00 25.84 27 LEU B N 1
ATOM 1756 C CA . LEU B 1 27 ? 5.012 50.694 54.350 1.00 27.43 27 LEU B CA 1
ATOM 1757 C C . LEU B 1 27 ? 4.382 51.690 55.316 1.00 28.17 27 LEU B C 1
ATOM 1758 O O . LEU B 1 27 ? 4.376 51.463 56.526 1.00 27.89 27 LEU B O 1
ATOM 1763 N N . GLY B 1 28 ? 3.875 52.805 54.799 1.00 29.14 28 GLY B N 1
ATOM 1764 C CA . GLY B 1 28 ? 3.337 53.832 55.693 1.00 30.40 28 GLY B CA 1
ATOM 1765 C C . GLY B 1 28 ? 2.594 54.977 55.043 1.00 31.23 28 GLY B C 1
ATOM 1766 O O . GLY B 1 28 ? 2.110 54.855 53.910 1.00 30.92 28 GLY B O 1
ATOM 1767 N N . ASP B 1 29 ? 2.521 56.094 55.771 1.00 32.30 29 ASP B N 1
ATOM 1768 C CA . ASP B 1 29 ? 1.768 57.272 55.317 1.00 33.06 29 ASP B CA 1
ATOM 1769 C C . ASP B 1 29 ? 2.688 58.457 54.959 1.00 33.24 29 ASP B C 1
ATOM 1770 O O . ASP B 1 29 ? 3.778 58.257 54.426 1.00 32.88 29 ASP B O 1
ATOM 1775 N N . SER B 1 30 ? 2.255 59.677 55.276 1.00 33.65 30 SER B N 1
ATOM 1776 C CA . SER B 1 30 ? 3.023 60.898 54.986 1.00 34.20 30 SER B CA 1
ATOM 1777 C C . SER B 1 30 ? 4.317 61.015 55.787 1.00 34.18 30 SER B C 1
ATOM 1778 O O . SER B 1 30 ? 5.201 61.793 55.433 1.00 34.62 30 SER B O 1
ATOM 1781 N N . ILE B 1 31 ? 4.435 60.241 56.863 1.00 33.87 31 ILE B N 1
ATOM 1782 C CA . ILE B 1 31 ? 5.656 60.249 57.673 1.00 33.32 31 ILE B CA 1
ATOM 1783 C C . ILE B 1 31 ? 6.750 59.398 57.008 1.00 33.05 31 ILE B C 1
ATOM 1784 O O . ILE B 1 31 ? 7.935 59.580 57.257 1.00 32.64 31 ILE B O 1
ATOM 1789 N N . THR B 1 32 ? 6.338 58.514 56.113 1.00 33.26 32 THR B N 1
ATOM 1790 C CA . THR B 1 32 ? 7.261 57.666 55.379 1.00 34.03 32 THR B CA 1
ATOM 1791 C C . THR B 1 32 ? 7.472 58.205 53.958 1.00 34.91 32 THR B C 1
ATOM 1792 O O . THR B 1 32 ? 8.594 58.260 53.477 1.00 33.88 32 THR B O 1
ATOM 1796 N N . ALA B 1 33 ? 6.378 58.604 53.310 1.00 36.75 33 ALA B N 1
ATOM 1797 C CA . ALA B 1 33 ? 6.390 59.171 51.956 1.00 38.66 33 ALA B CA 1
ATOM 1798 C C . ALA B 1 33 ? 7.417 60.275 51.761 1.00 40.13 33 ALA B C 1
ATOM 1799 O O . ALA B 1 33 ? 7.613 61.114 52.637 1.00 40.28 33 ALA B O 1
ATOM 1801 N N . ASN B 1 34 ? 8.069 60.273 50.603 1.00 42.54 34 ASN B N 1
ATOM 1802 C CA . ASN B 1 34 ? 9.013 61.345 50.243 1.00 45.12 34 ASN B CA 1
ATOM 1803 C C . ASN B 1 34 ? 8.321 62.611 49.708 1.00 46.39 34 ASN B C 1
ATOM 1804 O O . ASN B 1 34 ? 8.984 63.600 49.393 1.00 46.83 34 ASN B O 1
ATOM 1809 N N . ASN B 1 35 ? 6.992 62.546 49.597 1.00 47.97 35 ASN B N 1
ATOM 1810 C CA . ASN B 1 35 ? 6.106 63.709 49.453 1.00 49.50 35 ASN B CA 1
ATOM 1811 C C . ASN B 1 35 ? 6.288 64.715 50.590 1.00 50.11 35 ASN B C 1
ATOM 1812 O O . ASN B 1 35 ? 6.129 65.927 50.391 1.00 50.55 35 ASN B O 1
ATOM 1817 N N . GLY B 1 36 ? 6.593 64.190 51.781 1.00 50.71 36 GLY B N 1
ATOM 1818 C CA . GLY B 1 36 ? 6.459 64.911 53.060 1.00 51.06 36 GLY B CA 1
ATOM 1819 C C . GLY B 1 36 ? 7.267 66.183 53.244 1.00 51.21 36 GLY B C 1
ATOM 1820 O O . GLY B 1 36 ? 8.184 66.471 52.460 1.00 51.70 36 GLY B O 1
ATOM 1821 N N . LEU B 1 37 ? 6.930 66.934 54.299 1.00 50.94 37 LEU B N 1
ATOM 1822 C CA . LEU B 1 37 ? 7.535 68.252 54.579 1.00 50.31 37 LEU B CA 1
ATOM 1823 C C . LEU B 1 37 ? 8.885 68.138 55.295 1.00 49.61 37 LEU B C 1
ATOM 1824 O O . LEU B 1 37 ? 9.492 69.155 55.666 1.00 49.64 37 LEU B O 1
ATOM 1829 N N . ALA B 1 38 ? 9.334 66.902 55.506 1.00 48.35 38 ALA B N 1
ATOM 1830 C CA . ALA B 1 38 ? 10.620 66.630 56.131 1.00 46.94 38 ALA B CA 1
ATOM 1831 C C . ALA B 1 38 ? 11.597 66.151 55.075 1.00 45.82 38 ALA B C 1
ATOM 1832 O O . ALA B 1 38 ? 11.298 65.227 54.319 1.00 46.29 38 ALA B O 1
ATOM 1834 N N . THR B 1 39 ? 12.766 66.777 55.030 1.00 44.25 39 THR B N 1
ATOM 1835 C CA . THR B 1 39 ? 13.776 66.449 54.026 1.00 42.46 39 THR B CA 1
ATOM 1836 C C . THR B 1 39 ? 14.514 65.125 54.305 1.00 40.86 39 THR B C 1
ATOM 1837 O O . THR B 1 39 ? 14.822 64.382 53.371 1.00 41.22 39 THR B O 1
ATOM 1841 N N . VAL B 1 40 ? 14.797 64.833 55.574 1.00 38.20 40 VAL B N 1
ATOM 1842 C CA . VAL B 1 40 ? 15.502 63.602 55.943 1.00 36.17 40 VAL B CA 1
ATOM 1843 C C . VAL B 1 40 ? 14.625 62.750 56.877 1.00 34.56 40 VAL B C 1
ATOM 1844 O O . VAL B 1 40 ? 14.544 63.027 58.074 1.00 33.55 40 VAL B O 1
ATOM 1848 N N . HIS B 1 41 ? 13.976 61.721 56.330 1.00 32.64 41 HIS B N 1
ATOM 1849 C CA . HIS B 1 41 ? 13.144 60.829 57.139 1.00 31.57 41 HIS B CA 1
ATOM 1850 C C . HIS B 1 41 ? 13.950 59.813 57.939 1.00 30.01 41 HIS B C 1
ATOM 1851 O O . HIS B 1 41 ? 15.132 59.592 57.670 1.00 29.77 41 HIS B O 1
ATOM 1858 N N . TYR B 1 42 ? 13.284 59.173 58.898 1.00 28.46 42 TYR B N 1
ATOM 1859 C CA . TYR B 1 42 ? 13.873 58.126 59.735 1.00 27.46 42 TYR B CA 1
ATOM 1860 C C . TYR B 1 42 ? 14.539 57.004 58.918 1.00 27.41 42 TYR B C 1
ATOM 1861 O O . TYR B 1 42 ? 15.661 56.591 59.228 1.00 26.92 42 TYR B O 1
ATOM 1870 N N . HIS B 1 43 ? 13.857 56.525 57.876 1.00 27.08 43 HIS B N 1
ATOM 1871 C CA . HIS B 1 43 ? 14.404 55.461 57.031 1.00 27.64 43 HIS B CA 1
ATOM 1872 C C . HIS B 1 43 ? 15.580 55.921 56.158 1.00 28.43 43 HIS B C 1
ATOM 1873 O O . HIS B 1 43 ? 16.394 55.107 55.756 1.00 28.59 43 HIS B O 1
ATOM 1880 N N . ASP B 1 44 ? 15.658 57.217 55.856 1.00 29.36 44 ASP B N 1
ATOM 1881 C CA . ASP B 1 44 ? 16.797 57.768 55.114 1.00 30.40 44 ASP B CA 1
ATOM 1882 C C . ASP B 1 44 ? 18.042 57.698 55.974 1.00 30.13 44 ASP B C 1
ATOM 1883 O O . ASP B 1 44 ? 19.123 57.395 55.482 1.00 30.40 44 ASP B O 1
ATOM 1888 N N . ILE B 1 45 ? 17.870 57.987 57.261 1.00 29.99 45 ILE B N 1
ATOM 1889 C CA . ILE B 1 45 ? 18.948 57.915 58.234 1.00 30.03 45 ILE B CA 1
ATOM 1890 C C . ILE B 1 45 ? 19.401 56.467 58.358 1.00 30.26 45 ILE B C 1
ATOM 1891 O O . ILE B 1 45 ? 20.602 56.185 58.322 1.00 30.50 45 ILE B O 1
ATOM 1896 N N . LEU B 1 46 ? 18.437 55.555 58.495 1.00 29.70 46 LEU B N 1
ATOM 1897 C CA . LEU B 1 46 ? 18.752 54.151 58.702 1.00 29.49 46 LEU B CA 1
ATOM 1898 C C . LEU B 1 46 ? 19.343 53.495 57.456 1.00 29.70 46 LEU B C 1
ATOM 1899 O O . LEU B 1 46 ? 20.304 52.745 57.557 1.00 29.80 46 LEU B O 1
ATOM 1904 N N . ALA B 1 47 ? 18.792 53.792 56.286 1.00 30.01 47 ALA B N 1
ATOM 1905 C CA . ALA B 1 47 ? 19.361 53.271 55.040 1.00 30.92 47 ALA B CA 1
ATOM 1906 C C . ALA B 1 47 ? 20.836 53.652 54.937 1.00 31.48 47 ALA B C 1
ATOM 1907 O O . ALA B 1 47 ? 21.658 52.822 54.538 1.00 31.64 47 ALA B O 1
ATOM 1909 N N . ALA B 1 48 ? 21.166 54.888 55.332 1.00 32.38 48 ALA B N 1
ATOM 1910 C CA . ALA B 1 48 ? 22.557 55.377 55.305 1.00 33.21 48 ALA B CA 1
ATOM 1911 C C . ALA B 1 48 ? 23.472 54.660 56.315 1.00 33.73 48 ALA B C 1
ATOM 1912 O O . ALA B 1 48 ? 24.609 54.317 55.979 1.00 34.41 48 ALA B O 1
ATOM 1914 N N . ASP B 1 49 ? 22.974 54.430 57.534 1.00 34.23 49 ASP B N 1
ATOM 1915 C CA . ASP B 1 49 ? 23.659 53.587 58.538 1.00 34.68 49 ASP B CA 1
ATOM 1916 C C . ASP B 1 49 ? 23.819 52.122 58.112 1.00 34.22 49 ASP B C 1
ATOM 1917 O O . ASP B 1 49 ? 24.840 51.501 58.377 1.00 34.59 49 ASP B O 1
ATOM 1922 N N . TRP B 1 50 ? 22.795 51.561 57.480 1.00 33.58 50 TRP B N 1
ATOM 1923 C CA . TRP B 1 50 ? 22.778 50.134 57.191 1.00 33.22 50 TRP B CA 1
ATOM 1924 C C . TRP B 1 50 ? 23.563 49.750 55.931 1.00 33.96 50 TRP B C 1
ATOM 1925 O O . TRP B 1 50 ? 23.870 48.575 55.727 1.00 34.22 50 TRP B O 1
ATOM 1936 N N . ASP B 1 51 ? 23.877 50.742 55.102 1.00 34.96 51 ASP B N 1
ATOM 1937 C CA . ASP B 1 51 ? 24.579 50.545 53.838 1.00 35.95 51 ASP B CA 1
ATOM 1938 C C . ASP B 1 51 ? 23.756 49.652 52.910 1.00 35.51 51 ASP B C 1
ATOM 1939 O O . ASP B 1 51 ? 24.233 48.607 52.464 1.00 35.90 51 ASP B O 1
ATOM 1944 N N . VAL B 1 52 ? 22.524 50.075 52.616 1.00 34.28 52 VAL B N 1
ATOM 1945 C CA . VAL B 1 52 ? 21.547 49.193 51.986 1.00 33.35 52 VAL B CA 1
ATOM 1946 C C . VAL B 1 52 ? 21.786 48.966 50.490 1.00 33.60 52 VAL B C 1
ATOM 1947 O O . VAL B 1 52 ? 22.382 49.809 49.822 1.00 33.84 52 VAL B O 1
ATOM 1951 N N . GLU B 1 53 ? 21.319 47.828 49.975 1.00 33.30 53 GLU B N 1
ATOM 1952 C CA . GLU B 1 53 ? 21.278 47.590 48.521 1.00 33.59 53 GLU B CA 1
ATOM 1953 C C . GLU B 1 53 ? 20.112 48.364 47.896 1.00 32.45 53 GLU B C 1
ATOM 1954 O O . GLU B 1 53 ? 20.168 48.780 46.734 1.00 32.55 53 GLU B O 1
ATOM 1960 N N . ARG B 1 54 ? 19.045 48.508 48.677 1.00 30.96 54 ARG B N 1
ATOM 1961 C CA . ARG B 1 54 ? 17.836 49.206 48.283 1.00 30.00 54 ARG B CA 1
ATOM 1962 C C . ARG B 1 54 ? 17.045 49.444 49.564 1.00 29.46 54 ARG B C 1
ATOM 1963 O O . ARG B 1 54 ? 17.279 48.781 50.579 1.00 28.97 54 ARG B O 1
ATOM 1971 N N . SER B 1 55 ? 16.119 50.387 49.519 1.00 28.65 55 SER B N 1
ATOM 1972 C CA . SER B 1 55 ? 15.325 50.739 50.686 1.00 29.11 55 SER B CA 1
ATOM 1973 C C . SER B 1 55 ? 14.001 51.246 50.168 1.00 29.03 55 SER B C 1
ATOM 1974 O O . SER B 1 55 ? 13.880 52.376 49.710 1.00 29.02 55 SER B O 1
ATOM 1977 N N . ASP B 1 56 ? 13.008 50.380 50.217 1.00 29.40 56 ASP B N 1
ATOM 1978 C CA . ASP B 1 56 ? 11.787 50.639 49.502 1.00 30.10 56 ASP B CA 1
ATOM 1979 C C . ASP B 1 56 ? 10.792 51.478 50.296 1.00 29.82 56 ASP B C 1
ATOM 1980 O O . ASP B 1 56 ? 10.251 51.065 51.325 1.00 28.49 56 ASP B O 1
ATOM 1985 N N . ASN B 1 57 ? 10.609 52.691 49.789 1.00 30.20 57 ASN B N 1
ATOM 1986 C CA . ASN B 1 57 ? 9.706 53.672 50.358 1.00 30.57 57 ASN B CA 1
ATOM 1987 C C . ASN B 1 57 ? 8.326 53.478 49.766 1.00 30.14 57 ASN B C 1
ATOM 1988 O O . ASN B 1 57 ? 8.083 53.864 48.615 1.00 30.19 57 ASN B O 1
ATOM 1993 N N . LEU B 1 58 ? 7.432 52.860 50.542 1.00 29.22 58 LEU B N 1
ATOM 1994 C CA . LEU B 1 58 ? 6.041 52.676 50.124 1.00 28.35 58 LEU B CA 1
ATOM 1995 C C . LEU B 1 58 ? 5.108 53.544 50.965 1.00 28.14 58 LEU B C 1
ATOM 1996 O O . LEU B 1 58 ? 4.040 53.110 51.384 1.00 27.74 58 LEU B O 1
ATOM 2001 N N . GLY B 1 59 ? 5.540 54.767 51.237 1.00 27.70 59 GLY B N 1
ATOM 2002 C CA . GLY B 1 59 ? 4.703 55.724 51.929 1.00 27.53 59 GLY B CA 1
ATOM 2003 C C . GLY B 1 59 ? 3.811 56.402 50.914 1.00 27.78 59 GLY B C 1
ATOM 2004 O O . GLY B 1 59 ? 4.244 56.742 49.816 1.00 27.06 59 GLY B O 1
ATOM 2005 N N . ILE B 1 60 ? 2.550 56.572 51.277 1.00 28.30 60 ILE B N 1
ATOM 2006 C CA . ILE B 1 60 ? 1.631 57.368 50.496 1.00 28.87 60 ILE B CA 1
ATOM 2007 C C . ILE B 1 60 ? 0.972 58.333 51.474 1.00 29.60 60 ILE B C 1
ATOM 2008 O O . ILE B 1 60 ? 0.469 57.929 52.525 1.00 29.37 60 ILE B O 1
ATOM 2013 N N . SER B 1 61 ? 0.996 59.607 51.116 1.00 30.01 61 SER B N 1
ATOM 2014 C CA . SER B 1 61 ? 0.508 60.678 51.964 1.00 31.04 61 SER B CA 1
ATOM 2015 C C . SER B 1 61 ? -1.005 60.585 52.200 1.00 30.80 61 SER B C 1
ATOM 2016 O O . SER B 1 61 ? -1.778 60.358 51.267 1.00 30.88 61 SER B O 1
ATOM 2019 N N . GLY B 1 62 ? -1.413 60.740 53.457 1.00 30.46 62 GLY B N 1
ATOM 2020 C CA . GLY B 1 62 ? -2.819 60.648 53.825 1.00 30.46 62 GLY B CA 1
ATOM 2021 C C . GLY B 1 62 ? -3.390 59.237 53.846 1.00 30.21 62 GLY B C 1
ATOM 2022 O O . GLY B 1 62 ? -4.602 59.059 54.015 1.00 30.35 62 GLY B O 1
ATOM 2023 N N . SER B 1 63 ? -2.519 58.238 53.687 1.00 29.87 63 SER B N 1
ATOM 2024 C CA . SER B 1 63 ? -2.919 56.835 53.560 1.00 29.45 63 SER B CA 1
ATOM 2025 C C . SER B 1 63 ? -3.365 56.211 54.885 1.00 29.03 63 SER B C 1
ATOM 2026 O O . SER B 1 63 ? -2.812 56.510 55.937 1.00 29.01 63 SER B O 1
ATOM 2029 N N . THR B 1 64 ? -4.357 55.333 54.814 1.00 28.63 64 THR B N 1
ATOM 2030 C CA . THR B 1 64 ? -4.869 54.628 55.980 1.00 28.39 64 THR B CA 1
ATOM 2031 C C . THR B 1 64 ? -4.558 53.141 55.857 1.00 28.61 64 THR B C 1
ATOM 2032 O O . THR B 1 64 ? -4.292 52.630 54.764 1.00 28.77 64 THR B O 1
ATOM 2036 N N . ILE B 1 65 ? -4.583 52.447 56.985 1.00 28.71 65 ILE B N 1
ATOM 2037 C CA . ILE B 1 65 ? -4.448 51.011 56.980 1.00 29.37 65 ILE B CA 1
ATOM 2038 C C . ILE B 1 65 ? -5.755 50.434 56.432 1.00 30.12 65 ILE B C 1
ATOM 2039 O O . ILE B 1 65 ? -5.747 49.525 55.587 1.00 29.85 65 ILE B O 1
ATOM 2044 N N . GLY B 1 66 ? -6.868 51.009 56.891 1.00 30.75 66 GLY B N 1
ATOM 2045 C CA . GLY B 1 66 ? -8.199 50.614 56.448 1.00 31.71 66 GLY B CA 1
ATOM 2046 C C . GLY B 1 66 ? -8.589 51.173 55.095 1.00 32.56 66 GLY B C 1
ATOM 2047 O O . GLY B 1 66 ? -7.824 51.912 54.473 1.00 32.19 66 GLY B O 1
ATOM 2048 N N . SER B 1 67 ? -9.816 50.841 54.690 1.00 33.82 67 SER B N 1
ATOM 2049 C CA . SER B 1 67 ? -10.358 51.017 53.337 1.00 35.25 67 SER B CA 1
ATOM 2050 C C . SER B 1 67 ? -10.426 52.434 52.793 1.00 36.20 67 SER B C 1
ATOM 2051 O O . SER B 1 67 ? -10.469 52.629 51.573 1.00 36.69 67 SER B O 1
ATOM 2054 N N . ARG B 1 68 ? -10.454 53.416 53.689 1.00 36.96 68 ARG B N 1
ATOM 2055 C CA . ARG B 1 68 ? -10.797 54.783 53.312 1.00 37.81 68 ARG B CA 1
ATOM 2056 C C . ARG B 1 68 ? -9.863 55.440 52.291 1.00 37.67 68 ARG B C 1
ATOM 2057 O O . ARG B 1 68 ? -10.329 55.929 51.259 1.00 38.16 68 ARG B O 1
ATOM 2065 N N . TYR B 1 69 ? -8.559 55.442 52.552 1.00 37.52 69 TYR B N 1
ATOM 2066 C CA . TYR B 1 69 ? -7.619 56.121 51.649 1.00 37.23 69 TYR B CA 1
ATOM 2067 C C . TYR B 1 69 ? -6.370 55.289 51.365 1.00 36.88 69 TYR B C 1
ATOM 2068 O O . TYR B 1 69 ? -5.523 55.147 52.250 1.00 36.63 69 TYR B O 1
ATOM 2077 N N . ASP B 1 70 ? -6.265 54.758 50.135 1.00 36.19 70 ASP B N 1
ATOM 2078 C CA . ASP B 1 70 ? -5.143 53.908 49.705 1.00 35.48 70 ASP B CA 1
ATOM 2079 C C . ASP B 1 70 ? -4.768 52.883 50.779 1.00 34.49 70 ASP B C 1
ATOM 2080 O O . ASP B 1 70 ? -3.678 52.945 51.350 1.00 34.19 70 ASP B O 1
ATOM 2085 N N . ALA B 1 71 ? -5.683 51.961 51.050 1.00 33.53 71 ALA B N 1
ATOM 2086 C CA . ALA B 1 71 ? -5.552 50.998 52.131 1.00 33.16 71 ALA B CA 1
ATOM 2087 C C . ALA B 1 71 ? -4.244 50.202 52.091 1.00 33.13 71 ALA B C 1
ATOM 2088 O O . ALA B 1 71 ? -3.982 49.468 51.131 1.00 32.68 71 ALA B O 1
ATOM 2098 N N . ALA B 1 73 ? -3.758 47.739 53.859 1.00 31.33 73 ALA B N 1
ATOM 2099 C CA . ALA B 1 73 ? -4.230 46.358 53.914 1.00 31.37 73 ALA B CA 1
ATOM 2100 C C . ALA B 1 73 ? -4.409 45.754 52.518 1.00 31.47 73 ALA B C 1
ATOM 2101 O O . ALA B 1 73 ? -4.627 44.552 52.382 1.00 31.53 73 ALA B O 1
ATOM 2103 N N . VAL B 1 74 ? -4.295 46.592 51.492 1.00 31.71 74 VAL B N 1
ATOM 2104 C CA . VAL B 1 74 ? -4.319 46.158 50.097 1.00 31.92 74 VAL B CA 1
ATOM 2105 C C . VAL B 1 74 ? -2.967 46.424 49.429 1.00 31.90 74 VAL B C 1
ATOM 2106 O O . VAL B 1 74 ? -2.472 45.601 48.656 1.00 32.27 74 VAL B O 1
ATOM 2110 N N . ARG B 1 75 ? -2.369 47.567 49.755 1.00 31.59 75 ARG B N 1
ATOM 2111 C CA . ARG B 1 75 ? -1.129 48.028 49.131 1.00 31.20 75 ARG B CA 1
ATOM 2112 C C . ARG B 1 75 ? 0.110 47.222 49.511 1.00 30.96 75 ARG B C 1
ATOM 2113 O O . ARG B 1 75 ? 1.126 47.312 48.808 1.00 31.20 75 ARG B O 1
ATOM 2121 N N . TYR B 1 76 ? 0.048 46.485 50.631 1.00 29.98 76 TYR B N 1
ATOM 2122 C CA . TYR B 1 76 ? 1.205 45.734 51.144 1.00 29.52 76 TYR B CA 1
ATOM 2123 C C . TYR B 1 76 ? 1.742 44.771 50.077 1.00 29.22 76 TYR B C 1
ATOM 2124 O O . TYR B 1 76 ? 2.872 44.322 50.144 1.00 28.27 76 TYR B O 1
ATOM 2133 N N . GLN B 1 77 ? 0.910 44.475 49.085 1.00 29.34 77 GLN B N 1
ATOM 2134 C CA . GLN B 1 77 ? 1.290 43.594 47.998 1.00 30.40 77 GLN B CA 1
ATOM 2135 C C . GLN B 1 77 ? 2.369 44.196 47.074 1.00 29.86 77 GLN B C 1
ATOM 2136 O O . GLN B 1 77 ? 3.076 43.464 46.382 1.00 30.16 77 GLN B O 1
ATOM 2142 N N . ALA B 1 78 ? 2.519 45.518 47.097 1.00 29.04 78 ALA B N 1
ATOM 2143 C CA . ALA B 1 78 ? 3.623 46.162 46.388 1.00 28.41 78 ALA B CA 1
ATOM 2144 C C . ALA B 1 78 ? 4.994 45.917 47.022 1.00 28.06 78 ALA B C 1
ATOM 2145 O O . ALA B 1 78 ? 6.007 46.251 46.404 1.00 28.49 78 ALA B O 1
ATOM 2147 N N . ILE B 1 79 ? 5.039 45.355 48.237 1.00 27.16 79 ILE B N 1
ATOM 2148 C CA . ILE B 1 79 ? 6.319 45.083 48.918 1.00 26.27 79 ILE B CA 1
ATOM 2149 C C . ILE B 1 79 ? 7.111 44.105 48.055 1.00 26.74 79 ILE B C 1
ATOM 2150 O O . ILE B 1 79 ? 6.543 43.131 47.594 1.00 25.77 79 ILE B O 1
ATOM 2155 N N . PRO B 1 80 ? 8.415 44.380 47.801 1.00 27.58 80 PRO B N 1
ATOM 2156 C CA . PRO B 1 80 ? 9.238 43.431 47.023 1.00 28.09 80 PRO B CA 1
ATOM 2157 C C . PRO B 1 80 ? 9.355 42.050 47.675 1.00 29.30 80 PRO B C 1
ATOM 2158 O O . PRO B 1 80 ? 9.524 41.942 48.900 1.00 28.95 80 PRO B O 1
ATOM 2162 N N . GLU B 1 81 ? 9.264 41.020 46.833 1.00 30.52 81 GLU B N 1
ATOM 2163 C CA . GLU B 1 81 ? 9.403 39.614 47.199 1.00 32.03 81 GLU B CA 1
ATOM 2164 C C . GLU B 1 81 ? 10.669 39.347 48.015 1.00 31.86 81 GLU B C 1
ATOM 2165 O O . GLU B 1 81 ? 10.656 38.542 48.942 1.00 31.87 81 GLU B O 1
ATOM 2171 N N . ASP B 1 82 ? 11.754 40.036 47.666 1.00 31.55 82 ASP B N 1
ATOM 2172 C CA . ASP B 1 82 ? 13.065 39.804 48.275 1.00 31.75 82 ASP B CA 1
ATOM 2173 C C . ASP B 1 82 ? 13.411 40.716 49.470 1.00 30.11 82 ASP B C 1
ATOM 2174 O O . ASP B 1 82 ? 14.557 40.721 49.931 1.00 30.09 82 ASP B O 1
ATOM 2179 N N . ALA B 1 83 ? 12.428 41.456 49.981 1.00 28.42 83 ALA B N 1
ATOM 2180 C CA . ALA B 1 83 ? 12.617 42.271 51.194 1.00 27.33 83 ALA B CA 1
ATOM 2181 C C . ALA B 1 83 ? 13.246 41.461 52.324 1.00 26.76 83 ALA B C 1
ATOM 2182 O O . ALA B 1 83 ? 12.823 40.337 52.603 1.00 26.50 83 ALA B O 1
ATOM 2184 N N . ASP B 1 84 ? 14.260 42.023 52.976 1.00 25.87 84 ASP B N 1
ATOM 2185 C CA . ASP B 1 84 ? 14.837 41.332 54.121 1.00 25.02 84 ASP B CA 1
ATOM 2186 C C . ASP B 1 84 ? 14.405 41.933 55.467 1.00 23.72 84 ASP B C 1
ATOM 2187 O O . ASP B 1 84 ? 14.881 41.508 56.510 1.00 23.47 84 ASP B O 1
ATOM 2192 N N . PHE B 1 85 ? 13.485 42.901 55.420 1.00 22.20 85 PHE B N 1
ATOM 2193 C CA . PHE B 1 85 ? 12.915 43.543 56.612 1.00 20.58 85 PHE B CA 1
ATOM 2194 C C . PHE B 1 85 ? 11.699 44.367 56.202 1.00 20.28 85 PHE B C 1
ATOM 2195 O O . PHE B 1 85 ? 11.725 45.023 55.172 1.00 19.14 85 PHE B O 1
ATOM 2203 N N . ILE B 1 86 ? 10.629 44.319 56.991 1.00 20.09 86 ILE B N 1
ATOM 2204 C CA . ILE B 1 86 ? 9.425 45.081 56.671 1.00 20.32 86 ILE B CA 1
ATOM 2205 C C . ILE B 1 86 ? 8.938 45.857 57.887 1.00 20.81 86 ILE B C 1
ATOM 2206 O O . ILE B 1 86 ? 8.678 45.276 58.926 1.00 21.14 86 ILE B O 1
ATOM 2211 N N . ALA B 1 87 ? 8.817 47.171 57.752 1.00 21.37 87 ALA B N 1
ATOM 2212 C CA . ALA B 1 87 ? 8.209 47.985 58.781 1.00 22.21 87 ALA B CA 1
ATOM 2213 C C . ALA B 1 87 ? 6.894 48.570 58.270 1.00 23.12 87 ALA B C 1
ATOM 2214 O O . ALA B 1 87 ? 6.801 49.046 57.127 1.00 23.73 87 ALA B O 1
ATOM 2216 N N . VAL B 1 88 ? 5.868 48.483 59.101 1.00 23.35 88 VAL B N 1
ATOM 2217 C CA . VAL B 1 88 ? 4.606 49.130 58.810 1.00 24.56 88 VAL B CA 1
ATOM 2218 C C . VAL B 1 88 ? 4.487 50.290 59.798 1.00 25.17 88 VAL B C 1
ATOM 2219 O O . VAL B 1 88 ? 4.538 50.094 61.007 1.00 24.39 88 VAL B O 1
ATOM 2223 N N . PHE B 1 89 ? 4.356 51.496 59.267 1.00 26.56 89 PHE B N 1
ATOM 2224 C CA . PHE B 1 89 ? 4.256 52.689 60.079 1.00 28.52 89 PHE B CA 1
ATOM 2225 C C . PHE B 1 89 ? 2.957 53.436 59.756 1.00 29.73 89 PHE B C 1
ATOM 2226 O O . PHE B 1 89 ? 2.955 54.415 58.989 1.00 31.13 89 PHE B O 1
ATOM 2234 N N . GLY B 1 90 ? 1.859 52.977 60.352 1.00 30.48 90 GLY B N 1
ATOM 2235 C CA . GLY B 1 90 ? 0.535 53.501 60.026 1.00 31.51 90 GLY B CA 1
ATOM 2236 C C . GLY B 1 90 ? -0.384 53.637 61.225 1.00 32.17 90 GLY B C 1
ATOM 2237 O O . GLY B 1 90 ? 0.008 53.327 62.358 1.00 32.72 90 GLY B O 1
ATOM 2238 N N . GLY B 1 91 ? -1.606 54.108 60.968 1.00 32.28 91 GLY B N 1
ATOM 2239 C CA . GLY B 1 91 ? -2.611 54.282 62.011 1.00 32.28 91 GLY B CA 1
ATOM 2240 C C . GLY B 1 91 ? -3.023 55.724 62.281 1.00 32.36 91 GLY B C 1
ATOM 2241 O O . GLY B 1 91 ? -4.190 55.999 62.581 1.00 31.53 91 GLY B O 1
ATOM 2242 N N . VAL B 1 92 ? -2.066 56.647 62.177 1.00 31.92 92 VAL B N 1
ATOM 2243 C CA . VAL B 1 92 ? -2.332 58.056 62.469 1.00 31.92 92 VAL B CA 1
ATOM 2244 C C . VAL B 1 92 ? -3.445 58.638 61.574 1.00 31.38 92 VAL B C 1
ATOM 2245 O O . VAL B 1 92 ? -4.308 59.382 62.059 1.00 31.41 92 VAL B O 1
ATOM 2249 N N . ASN B 1 93 ? -3.465 58.253 60.299 1.00 30.66 93 ASN B N 1
ATOM 2250 C CA . ASN B 1 93 ? -4.536 58.698 59.404 1.00 30.61 93 ASN B CA 1
ATOM 2251 C C . ASN B 1 93 ? -5.847 58.006 59.656 1.00 30.49 93 ASN B C 1
ATOM 2252 O O . ASN B 1 93 ? -6.895 58.607 59.472 1.00 30.59 93 ASN B O 1
ATOM 2257 N N . ASP B 1 94 ? -5.787 56.743 60.078 1.00 30.13 94 ASP B N 1
ATOM 2258 C CA . ASP B 1 94 ? -6.962 56.034 60.544 1.00 29.98 94 ASP B CA 1
ATOM 2259 C C . ASP B 1 94 ? -7.626 56.785 61.714 1.00 30.04 94 ASP B C 1
ATOM 2260 O O . ASP B 1 94 ? -8.843 56.994 61.715 1.00 30.41 94 ASP B O 1
ATOM 2265 N N . TYR B 1 95 ? -6.830 57.219 62.687 1.00 29.78 95 TYR B N 1
ATOM 2266 C CA . TYR B 1 95 ? -7.350 58.042 63.779 1.00 29.58 95 TYR B CA 1
ATOM 2267 C C . TYR B 1 95 ? -7.873 59.380 63.258 1.00 29.82 95 TYR B C 1
ATOM 2268 O O . TYR B 1 95 ? -9.055 59.683 63.398 1.00 29.72 95 TYR B O 1
ATOM 2277 N N . GLY B 1 96 ? -6.989 60.147 62.626 1.00 30.11 96 GLY B N 1
ATOM 2278 C CA . GLY B 1 96 ? -7.272 61.518 62.236 1.00 31.18 96 GLY B CA 1
ATOM 2279 C C . GLY B 1 96 ? -8.244 61.736 61.094 1.00 32.19 96 GLY B C 1
ATOM 2280 O O . GLY B 1 96 ? -8.748 62.847 60.919 1.00 31.79 96 GLY B O 1
ATOM 2281 N N . ARG B 1 97 ? -8.504 60.695 60.306 1.00 32.58 97 ARG B N 1
ATOM 2282 C CA . ARG B 1 97 ? -9.431 60.809 59.173 1.00 33.34 97 ARG B CA 1
ATOM 2283 C C . ARG B 1 97 ? -10.657 59.931 59.396 1.00 33.75 97 ARG B C 1
ATOM 2284 O O . ARG B 1 97 ? -11.402 59.627 58.460 1.00 33.78 97 ARG B O 1
ATOM 2292 N N . ASP B 1 98 ? -10.855 59.533 60.656 1.00 34.28 98 ASP B N 1
ATOM 2293 C CA . ASP B 1 98 ? -12.103 58.898 61.113 1.00 34.69 98 ASP B CA 1
ATOM 2294 C C . ASP B 1 98 ? -12.425 57.564 60.445 1.00 34.22 98 ASP B C 1
ATOM 2295 O O . ASP B 1 98 ? -13.552 57.348 59.988 1.00 34.13 98 ASP B O 1
ATOM 2300 N N . GLN B 1 99 ? -11.436 56.676 60.382 1.00 33.54 99 GLN B N 1
ATOM 2301 C CA . GLN B 1 99 ? -11.675 55.310 59.985 1.00 32.92 99 GLN B CA 1
ATOM 2302 C C . GLN B 1 99 ? -12.351 54.618 61.168 1.00 32.51 99 GLN B C 1
ATOM 2303 O O . GLN B 1 99 ? -11.849 54.701 62.287 1.00 32.78 99 GLN B O 1
ATOM 2309 N N . PRO B 1 100 ? -13.493 53.940 60.930 1.00 31.98 100 PRO B N 1
ATOM 2310 C CA . PRO B 1 100 ? -14.162 53.174 61.995 1.00 31.51 100 PRO B CA 1
ATOM 2311 C C . PRO B 1 100 ? -13.177 52.238 62.676 1.00 31.24 100 PRO B C 1
ATOM 2312 O O . PRO B 1 100 ? -12.428 51.528 61.994 1.00 31.17 100 PRO B O 1
ATOM 2316 N N . LEU B 1 101 ? -13.149 52.264 64.002 1.00 30.96 101 LEU B N 1
ATOM 2317 C CA . LEU B 1 101 ? -12.200 51.465 64.767 1.00 31.04 101 LEU B CA 1
ATOM 2318 C C . LEU B 1 101 ? -12.532 49.983 64.682 1.00 31.42 101 LEU B C 1
ATOM 2319 O O . LEU B 1 101 ? -11.636 49.142 64.597 1.00 30.69 101 LEU B O 1
ATOM 2324 N N . GLY B 1 102 ? -13.828 49.678 64.745 1.00 31.91 102 GLY B N 1
ATOM 2325 C CA . GLY B 1 102 ? -14.298 48.309 64.882 1.00 32.99 102 GLY B CA 1
ATOM 2326 C C . GLY B 1 102 ? -13.960 47.690 66.229 1.00 33.94 102 GLY B C 1
ATOM 2327 O O . GLY B 1 102 ? -13.675 48.390 67.214 1.00 33.45 102 GLY B O 1
ATOM 2328 N N . GLN B 1 103 ? -13.987 46.365 66.263 1.00 35.29 103 GLN B N 1
ATOM 2329 C CA . GLN B 1 103 ? -13.724 45.610 67.477 1.00 36.78 103 GLN B CA 1
ATOM 2330 C C . GLN B 1 103 ? -12.818 44.435 67.189 1.00 37.15 103 GLN B C 1
ATOM 2331 O O . GLN B 1 103 ? -12.711 43.968 66.057 1.00 36.58 103 GLN B O 1
ATOM 2337 N N . TYR B 1 104 ? -12.196 43.944 68.250 1.00 38.25 104 TYR B N 1
ATOM 2338 C CA . TYR B 1 104 ? -11.366 42.760 68.201 1.00 39.69 104 TYR B CA 1
ATOM 2339 C C . TYR B 1 104 ? -12.120 41.553 67.630 1.00 40.29 104 TYR B C 1
ATOM 2340 O O . TYR B 1 104 ? -13.103 41.090 68.207 1.00 40.00 104 TYR B O 1
ATOM 2349 N N . GLY B 1 105 ? -11.649 41.060 66.485 1.00 41.21 105 GLY B N 1
ATOM 2350 C CA . GLY B 1 105 ? -12.286 39.943 65.800 1.00 42.37 105 GLY B CA 1
ATOM 2351 C C . GLY B 1 105 ? -12.947 40.305 64.481 1.00 43.30 105 GLY B C 1
ATOM 2352 O O . GLY B 1 105 ? -13.461 39.426 63.786 1.00 43.69 105 GLY B O 1
ATOM 2353 N N . ASP B 1 106 ? -12.937 41.592 64.129 1.00 44.12 106 ASP B N 1
ATOM 2354 C CA . ASP B 1 106 ? -13.462 42.050 62.843 1.00 44.89 106 ASP B CA 1
ATOM 2355 C C . ASP B 1 106 ? -12.578 41.596 61.685 1.00 45.62 106 ASP B C 1
ATOM 2356 O O . ASP B 1 106 ? -11.391 41.308 61.884 1.00 45.38 106 ASP B O 1
ATOM 2361 N N . CYS B 1 107 ? -13.157 41.557 60.482 1.00 46.39 107 CYS B N 1
ATOM 2362 C CA . CYS B 1 107 ? -12.498 40.961 59.314 1.00 47.50 107 CYS B CA 1
ATOM 2363 C C . CYS B 1 107 ? -12.527 41.748 58.005 1.00 47.24 107 CYS B C 1
ATOM 2364 O O . CYS B 1 107 ? -11.876 41.355 57.027 1.00 47.40 107 CYS B O 1
ATOM 2367 N N . ASP B 1 108 ? -13.278 42.842 57.978 1.00 46.92 108 ASP B N 1
ATOM 2368 C CA . ASP B 1 108 ? -13.321 43.690 56.799 1.00 46.75 108 ASP B CA 1
ATOM 2369 C C . ASP B 1 108 ? -12.285 44.789 56.923 1.00 45.72 108 ASP B C 1
ATOM 2370 O O . ASP B 1 108 ? -11.896 45.181 58.022 1.00 45.30 108 ASP B O 1
ATOM 2383 N N . THR B 1 110 ? -13.126 47.712 56.198 1.00 39.83 110 THR B N 1
ATOM 2384 C CA . THR B 1 110 ? -13.966 48.846 56.609 1.00 37.80 110 THR B CA 1
ATOM 2385 C C . THR B 1 110 ? -13.713 49.264 58.046 1.00 35.93 110 THR B C 1
ATOM 2386 O O . THR B 1 110 ? -14.032 50.393 58.431 1.00 36.02 110 THR B O 1
ATOM 2390 N N . THR B 1 111 ? -13.161 48.357 58.846 1.00 33.57 111 THR B N 1
ATOM 2391 C CA . THR B 1 111 ? -12.760 48.718 60.201 1.00 31.68 111 THR B CA 1
ATOM 2392 C C . THR B 1 111 ? -11.246 48.611 60.396 1.00 30.11 111 THR B C 1
ATOM 2393 O O . THR B 1 111 ? -10.562 47.896 59.661 1.00 29.52 111 THR B O 1
ATOM 2397 N N . PHE B 1 112 ? -10.739 49.347 61.380 1.00 28.33 112 PHE B N 1
ATOM 2398 C CA . PHE B 1 112 ? -9.318 49.368 61.693 1.00 26.80 112 PHE B CA 1
ATOM 2399 C C . PHE B 1 112 ? -8.834 47.996 62.169 1.00 26.40 112 PHE B C 1
ATOM 2400 O O . PHE B 1 112 ? -7.811 47.507 61.691 1.00 25.90 112 PHE B O 1
ATOM 2408 N N . TYR B 1 113 ? -9.583 47.368 63.079 1.00 25.86 113 TYR B N 1
ATOM 2409 C CA . TYR B 1 113 ? -9.250 46.023 63.558 1.00 25.92 113 TYR B CA 1
ATOM 2410 C C . TYR B 1 113 ? -9.203 44.986 62.440 1.00 26.08 113 TYR B C 1
ATOM 2411 O O . TYR B 1 113 ? -8.293 44.148 62.400 1.00 25.85 113 TYR B O 1
ATOM 2420 N N . GLY B 1 114 ? -10.182 45.054 61.536 1.00 25.97 114 GLY B N 1
ATOM 2421 C CA . GLY B 1 114 ? -10.265 44.150 60.401 1.00 25.90 114 GLY B CA 1
ATOM 2422 C C . GLY B 1 114 ? -9.194 44.378 59.345 1.00 25.95 114 GLY B C 1
ATOM 2423 O O . GLY B 1 114 ? -8.710 43.427 58.737 1.00 25.91 114 GLY B O 1
ATOM 2424 N N . ALA B 1 115 ? -8.827 45.637 59.114 1.00 26.20 115 ALA B N 1
ATOM 2425 C CA . ALA B 1 115 ? -7.771 45.944 58.155 1.00 26.49 115 ALA B CA 1
ATOM 2426 C C . ALA B 1 115 ? -6.415 45.453 58.670 1.00 26.80 115 ALA B C 1
ATOM 2427 O O . ALA B 1 115 ? -5.617 44.910 57.900 1.00 26.35 115 ALA B O 1
ATOM 2429 N N . LEU B 1 116 ? -6.169 45.661 59.966 1.00 27.21 116 LEU B N 1
ATOM 2430 C CA . LEU B 1 116 ? -4.981 45.121 60.643 1.00 27.97 116 LEU B CA 1
ATOM 2431 C C . LEU B 1 116 ? -4.867 43.609 60.487 1.00 28.82 116 LEU B C 1
ATOM 2432 O O . LEU B 1 116 ? -3.794 43.099 60.197 1.00 28.56 116 LEU B O 1
ATOM 2453 N N . LEU B 1 119 ? -3.916 42.817 56.842 1.00 28.34 119 LEU B N 1
ATOM 2454 C CA . LEU B 1 119 ? -2.525 43.193 56.652 1.00 26.19 119 LEU B CA 1
ATOM 2455 C C . LEU B 1 119 ? -1.588 42.136 57.263 1.00 25.15 119 LEU B C 1
ATOM 2456 O O . LEU B 1 119 ? -0.664 41.665 56.608 1.00 24.02 119 LEU B O 1
ATOM 2461 N N . LEU B 1 120 ? -1.837 41.770 58.518 1.00 24.12 120 LEU B N 1
ATOM 2462 C CA . LEU B 1 120 ? -0.985 40.825 59.243 1.00 23.71 120 LEU B CA 1
ATOM 2463 C C . LEU B 1 120 ? -0.984 39.424 58.647 1.00 23.52 120 LEU B C 1
ATOM 2464 O O . LEU B 1 120 ? 0.073 38.812 58.520 1.00 22.48 120 LEU B O 1
ATOM 2469 N N . THR B 1 121 ? -2.170 38.924 58.291 1.00 23.76 121 THR B N 1
ATOM 2470 C CA . THR B 1 121 ? -2.278 37.646 57.585 1.00 24.11 121 THR B CA 1
ATOM 2471 C C . THR B 1 121 ? -1.474 37.717 56.296 1.00 23.75 121 THR B C 1
ATOM 2472 O O . THR B 1 121 ? -0.654 36.841 56.033 1.00 24.17 121 THR B O 1
ATOM 2476 N N . GLY B 1 122 ? -1.685 38.773 55.516 1.00 23.09 122 GLY B N 1
ATOM 2477 C CA . GLY B 1 122 ? -0.918 38.983 54.290 1.00 22.72 122 GLY B CA 1
ATOM 2478 C C . GLY B 1 122 ? 0.588 38.963 54.483 1.00 22.31 122 GLY B C 1
ATOM 2479 O O . GLY B 1 122 ? 1.294 38.248 53.783 1.00 21.97 122 GLY B O 1
ATOM 2480 N N . LEU B 1 123 ? 1.086 39.731 55.445 1.00 22.02 123 LEU B N 1
ATOM 2481 C CA . LEU B 1 123 ? 2.526 39.833 55.651 1.00 22.53 123 LEU B CA 1
ATOM 2482 C C . LEU B 1 123 ? 3.140 38.514 56.077 1.00 22.61 123 LEU B C 1
ATOM 2483 O O . LEU B 1 123 ? 4.202 38.138 55.589 1.00 22.52 123 LEU B O 1
ATOM 2488 N N . GLN B 1 124 ? 2.470 37.803 56.980 1.00 23.00 124 GLN B N 1
ATOM 2489 C CA . GLN B 1 124 ? 3.041 36.574 57.526 1.00 23.50 124 GLN B CA 1
ATOM 2490 C C . GLN B 1 124 ? 2.927 35.409 56.532 1.00 23.54 124 GLN B C 1
ATOM 2491 O O . GLN B 1 124 ? 3.796 34.541 56.489 1.00 23.45 124 GLN B O 1
ATOM 2497 N N . THR B 1 125 ? 1.864 35.414 55.730 1.00 23.24 125 THR B N 1
ATOM 2498 C CA . THR B 1 125 ? 1.671 34.443 54.645 1.00 23.38 125 THR B CA 1
ATOM 2499 C C . THR B 1 125 ? 2.748 34.570 53.564 1.00 23.18 125 THR B C 1
ATOM 2500 O O . THR B 1 125 ? 3.322 33.581 53.131 1.00 23.32 125 THR B O 1
ATOM 2504 N N . ASN B 1 126 ? 3.014 35.792 53.128 1.00 23.29 126 ASN B N 1
ATOM 2505 C CA . ASN B 1 126 ? 3.889 36.016 51.984 1.00 23.49 126 ASN B CA 1
ATOM 2506 C C . ASN B 1 126 ? 5.378 36.183 52.316 1.00 22.92 126 ASN B C 1
ATOM 2507 O O . ASN B 1 126 ? 6.232 35.814 51.504 1.00 23.15 126 ASN B O 1
ATOM 2512 N N . TRP B 1 127 ? 5.686 36.738 53.495 1.00 21.75 127 TRP B N 1
ATOM 2513 C CA 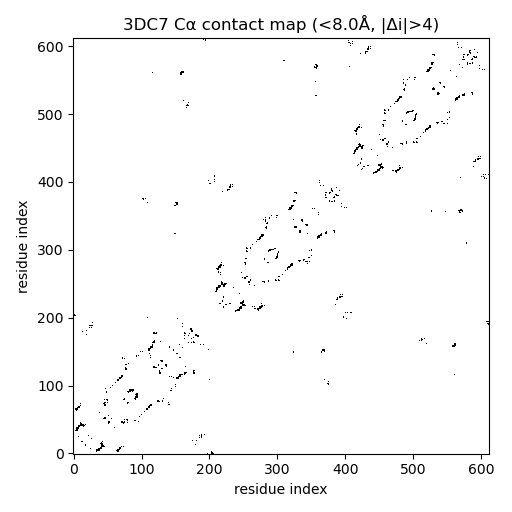. TRP B 1 127 ? 7.080 36.923 53.934 1.00 20.95 127 TRP B CA 1
ATOM 2514 C C . TRP B 1 127 ? 7.349 36.189 55.251 1.00 20.92 127 TRP B C 1
ATOM 2515 O O . TRP B 1 127 ? 7.734 36.814 56.248 1.00 20.81 127 TRP B O 1
ATOM 2526 N N . PRO B 1 128 ? 7.162 34.857 55.253 1.00 20.70 128 PRO B N 1
ATOM 2527 C CA . PRO B 1 128 ? 7.156 34.125 56.512 1.00 20.81 128 PRO B CA 1
ATOM 2528 C C . PRO B 1 128 ? 8.469 34.159 57.282 1.00 20.91 128 PRO B C 1
ATOM 2529 O O . PRO B 1 128 ? 8.446 34.065 58.505 1.00 21.11 128 PRO B O 1
ATOM 2533 N N . THR B 1 129 ? 9.593 34.288 56.579 1.00 21.24 129 THR B N 1
ATOM 2534 C CA . THR B 1 129 ? 10.906 34.211 57.228 1.00 21.85 129 THR B CA 1
ATOM 2535 C C . THR B 1 129 ? 11.535 35.594 57.454 1.00 21.55 129 THR B C 1
ATOM 2536 O O . THR B 1 129 ? 12.659 35.699 57.928 1.00 21.69 129 THR B O 1
ATOM 2540 N N . VAL B 1 130 ? 10.790 36.645 57.127 1.00 21.10 130 VAL B N 1
ATOM 2541 C CA . VAL B 1 130 ? 11.319 37.992 57.126 1.00 20.56 130 VAL B CA 1
ATOM 2542 C C . VAL B 1 130 ? 11.020 38.710 58.444 1.00 20.51 130 VAL B C 1
ATOM 2543 O O . VAL B 1 130 ? 9.865 38.734 58.874 1.00 20.36 130 VAL B O 1
ATOM 2547 N N . PRO B 1 131 ? 12.049 39.335 59.063 1.00 20.44 131 PRO B N 1
ATOM 2548 C CA . PRO B 1 131 ? 11.785 40.113 60.276 1.00 20.96 131 PRO B CA 1
ATOM 2549 C C . PRO B 1 131 ? 10.890 41.302 59.919 1.00 21.75 131 PRO B C 1
ATOM 2550 O O . PRO B 1 131 ? 11.001 41.868 58.823 1.00 21.74 131 PRO B O 1
ATOM 2554 N N . LYS B 1 132 ? 10.006 41.673 60.834 1.00 22.01 132 LYS B N 1
ATOM 2555 C CA . LYS B 1 132 ? 9.080 42.754 60.565 1.00 23.28 132 LYS B CA 1
ATOM 2556 C C . LYS B 1 132 ? 8.560 43.345 61.855 1.00 23.87 132 LYS B C 1
ATOM 2557 O O . LYS B 1 132 ? 8.574 42.698 62.895 1.00 23.81 132 LYS B O 1
ATOM 2563 N N . LEU B 1 133 ? 8.144 44.599 61.788 1.00 25.06 133 LEU B N 1
ATOM 2564 C CA . LEU B 1 133 ? 7.560 45.247 62.957 1.00 26.10 133 LEU B CA 1
ATOM 2565 C C . LEU B 1 133 ? 6.595 46.356 62.593 1.00 25.70 133 LEU B C 1
ATOM 2566 O O . LEU B 1 133 ? 6.685 46.954 61.509 1.00 25.61 133 LEU B O 1
ATOM 2571 N N . PHE B 1 134 ? 5.669 46.609 63.508 1.00 24.91 134 PHE B N 1
ATOM 2572 C CA . PHE B 1 134 ? 4.755 47.728 63.384 1.00 25.17 134 PHE B CA 1
ATOM 2573 C C . PHE B 1 134 ? 5.266 48.873 64.224 1.00 24.67 134 PHE B C 1
ATOM 2574 O O . PHE B 1 134 ? 5.714 48.671 65.348 1.00 23.73 134 PHE B O 1
ATOM 2582 N N . ILE B 1 135 ? 5.188 50.074 63.668 1.00 24.92 135 ILE B N 1
ATOM 2583 C CA . ILE B 1 135 ? 5.534 51.288 64.396 1.00 24.91 135 ILE B CA 1
ATOM 2584 C C . ILE B 1 135 ? 4.273 52.119 64.535 1.00 25.58 135 ILE B C 1
ATOM 2585 O O . ILE B 1 135 ? 3.561 52.353 63.544 1.00 24.64 135 ILE B O 1
ATOM 2590 N N . SER B 1 136 ? 4.002 52.540 65.772 1.00 26.21 136 SER B N 1
ATOM 2591 C CA . SER B 1 136 ? 2.862 53.394 66.119 1.00 27.10 136 SER B CA 1
ATOM 2592 C C . SER B 1 136 ? 3.247 54.862 66.281 1.00 27.22 136 SER B C 1
ATOM 2593 O O . SER B 1 136 ? 4.257 55.169 66.901 1.00 27.14 136 SER B O 1
ATOM 2596 N N . ALA B 1 137 ? 2.404 55.760 65.783 1.00 27.28 137 ALA B N 1
ATOM 2597 C CA . ALA B 1 137 ? 2.718 57.190 65.769 1.00 27.91 137 ALA B CA 1
ATOM 2598 C C . ALA B 1 137 ? 2.798 57.870 67.137 1.00 27.72 137 ALA B C 1
ATOM 2599 O O . ALA B 1 137 ? 2.199 57.427 68.115 1.00 27.15 137 ALA B O 1
ATOM 2601 N N . ILE B 1 138 ? 3.557 58.959 67.159 1.00 27.76 138 ILE B N 1
ATOM 2602 C CA . ILE B 1 138 ? 3.661 59.882 68.288 1.00 28.20 138 ILE B CA 1
ATOM 2603 C C . ILE B 1 138 ? 2.286 60.500 68.603 1.00 28.16 138 ILE B C 1
ATOM 2604 O O . ILE B 1 138 ? 1.463 60.653 67.704 1.00 28.81 138 ILE B O 1
ATOM 2609 N N . HIS B 1 139 ? 2.035 60.839 69.868 1.00 28.12 139 HIS B N 1
ATOM 2610 C CA . HIS B 1 139 ? 0.793 61.520 70.259 1.00 27.81 139 HIS B CA 1
ATOM 2611 C C . HIS B 1 139 ? 0.734 62.840 69.504 1.00 27.57 139 HIS B C 1
ATOM 2612 O O . HIS B 1 139 ? 1.653 63.664 69.592 1.00 26.74 139 HIS B O 1
ATOM 2619 N N . ILE B 1 140 ? -0.330 63.033 68.740 1.00 27.10 140 ILE B N 1
ATOM 2620 C CA . ILE B 1 140 ? -0.436 64.238 67.929 1.00 27.52 140 ILE B CA 1
ATOM 2621 C C . ILE B 1 140 ? -1.093 65.407 68.678 1.00 28.18 140 ILE B C 1
ATOM 2622 O O . ILE B 1 140 ? -1.832 65.189 69.641 1.00 27.60 140 ILE B O 1
ATOM 2627 N N . GLY B 1 141 ? -0.800 66.634 68.230 1.00 29.23 141 GLY B N 1
ATOM 2628 C CA . GLY B 1 141 ? -1.487 67.840 68.700 1.00 31.05 141 GLY B CA 1
ATOM 2629 C C . GLY B 1 141 ? -2.736 68.122 67.875 1.00 32.64 141 GLY B C 1
ATOM 2630 O O . GLY B 1 141 ? -3.210 67.246 67.149 1.00 32.35 141 GLY B O 1
ATOM 2631 N N . SER B 1 142 ? -3.260 69.347 67.963 1.00 34.12 142 SER B N 1
ATOM 2632 C CA . SER B 1 142 ? -4.531 69.688 67.305 1.00 36.04 142 SER B CA 1
ATOM 2633 C C . SER B 1 142 ? -4.436 70.772 66.225 1.00 37.39 142 SER B C 1
ATOM 2634 O O . SER B 1 142 ? -5.456 71.194 65.683 1.00 37.74 142 SER B O 1
ATOM 2637 N N . ASP B 1 143 ? -3.228 71.216 65.893 1.00 39.22 143 ASP B N 1
ATOM 2638 C CA . ASP B 1 143 ? -3.088 72.359 64.985 1.00 40.91 143 ASP B CA 1
ATOM 2639 C C . ASP B 1 143 ? -3.119 71.976 63.508 1.00 41.43 143 ASP B C 1
ATOM 2640 O O . ASP B 1 143 ? -3.106 72.849 62.647 1.00 41.91 143 ASP B O 1
ATOM 2645 N N . PHE B 1 144 ? -3.182 70.686 63.196 1.00 41.97 144 PHE B N 1
ATOM 2646 C CA . PHE B 1 144 ? -3.235 70.317 61.788 1.00 42.59 144 PHE B CA 1
ATOM 2647 C C . PHE B 1 144 ? -4.595 70.613 61.171 1.00 42.93 144 PHE B C 1
ATOM 2648 O O . PHE B 1 144 ? -4.676 71.295 60.154 1.00 43.40 144 PHE B O 1
ATOM 2656 N N . GLY B 1 145 ? -5.655 70.095 61.781 1.00 43.22 145 GLY B N 1
ATOM 2657 C CA . GLY B 1 145 ? -7.001 70.320 61.270 1.00 43.44 145 GLY B CA 1
ATOM 2658 C C . GLY B 1 145 ? -7.853 69.070 61.263 1.00 43.56 145 GLY B C 1
ATOM 2659 O O . GLY B 1 145 ? -7.396 67.999 61.661 1.00 43.87 145 GLY B O 1
ATOM 2660 N N . GLY B 1 146 ? -9.100 69.216 60.813 1.00 43.25 146 GLY B N 1
ATOM 2661 C CA . GLY B 1 146 ? -10.055 68.106 60.760 1.00 42.46 146 GLY B CA 1
ATOM 2662 C C . GLY B 1 146 ? -10.183 67.406 62.096 1.00 41.59 146 GLY B C 1
ATOM 2663 O O . GLY B 1 146 ? -10.269 68.064 63.136 1.00 41.88 146 GLY B O 1
ATOM 2664 N N . SER B 1 147 ? -10.179 66.072 62.057 1.00 40.65 147 SER B N 1
ATOM 2665 C CA . SER B 1 147 ? -10.252 65.237 63.254 1.00 39.45 147 SER B CA 1
ATOM 2666 C C . SER B 1 147 ? -8.869 64.888 63.837 1.00 38.56 147 SER B C 1
ATOM 2667 O O . SER B 1 147 ? -8.767 64.071 64.757 1.00 38.01 147 SER B O 1
ATOM 2670 N N . PHE B 1 148 ? -7.809 65.502 63.309 1.00 37.69 148 PHE B N 1
ATOM 2671 C CA . PHE B 1 148 ? -6.466 65.335 63.883 1.00 36.78 148 PHE B CA 1
ATOM 2672 C C . PHE B 1 148 ? -6.387 66.125 65.189 1.00 36.49 148 PHE B C 1
ATOM 2673 O O . PHE B 1 148 ? -5.884 67.240 65.231 1.00 36.84 148 PHE B O 1
ATOM 2681 N N . SER B 1 149 ? -6.888 65.515 66.256 1.00 35.94 149 SER B N 1
ATOM 2682 C CA . SER B 1 149 ? -7.036 66.181 67.527 1.00 35.45 149 SER B CA 1
ATOM 2683 C C . SER B 1 149 ? -6.138 65.548 68.580 1.00 34.83 149 SER B C 1
ATOM 2684 O O . SER B 1 149 ? -5.776 64.384 68.465 1.00 35.02 149 SER B O 1
ATOM 2687 N N . ALA B 1 150 ? -5.786 66.324 69.602 1.00 34.31 150 ALA B N 1
ATOM 2688 C CA . ALA B 1 150 ? -5.023 65.828 70.746 1.00 33.79 150 ALA B CA 1
ATOM 2689 C C . ALA B 1 150 ? -5.943 65.102 71.729 1.00 33.76 150 ALA B C 1
ATOM 2690 O O . ALA B 1 150 ? -5.482 64.438 72.668 1.00 33.39 150 ALA B O 1
ATOM 2692 N N . VAL B 1 151 ? -7.250 65.249 71.518 1.00 33.90 151 VAL B N 1
ATOM 2693 C CA . VAL B 1 151 ? -8.246 64.689 72.425 1.00 33.85 151 VAL B CA 1
ATOM 2694 C C . VAL B 1 151 ? -8.909 63.472 71.780 1.00 33.78 151 VAL B C 1
ATOM 2695 O O . VAL B 1 151 ? -8.557 62.331 72.118 1.00 34.05 151 VAL B O 1
ATOM 2699 N N . THR B 1 152 ? -9.843 63.704 70.853 1.00 33.21 152 THR B N 1
ATOM 2700 C CA . THR B 1 152 ? -10.577 62.618 70.191 1.00 33.16 152 THR B CA 1
ATOM 2701 C C . THR B 1 152 ? -10.884 62.933 68.727 1.00 33.02 152 THR B C 1
ATOM 2702 O O . THR B 1 152 ? -10.946 64.101 68.340 1.00 32.52 152 THR B O 1
ATOM 2706 N N . ASN B 1 153 ? -11.100 61.889 67.923 1.00 32.56 153 ASN B N 1
ATOM 2707 C CA . ASN B 1 153 ? -11.467 62.083 66.526 1.00 32.32 153 ASN B CA 1
ATOM 2708 C C . ASN B 1 153 ? -12.968 62.311 66.310 1.00 32.69 153 ASN B C 1
ATOM 2709 O O . ASN B 1 153 ? -13.747 62.326 67.269 1.00 32.81 153 ASN B O 1
ATOM 2714 N N . GLY B 1 154 ? -13.366 62.491 65.055 1.00 32.79 154 GLY B N 1
ATOM 2715 C CA . GLY B 1 154 ? -14.755 62.781 64.721 1.00 33.28 154 GLY B CA 1
ATOM 2716 C C . GLY B 1 154 ? -15.745 61.746 65.211 1.00 33.12 154 GLY B C 1
ATOM 2717 O O . GLY B 1 154 ? -16.940 62.015 65.278 1.00 33.95 154 GLY B O 1
ATOM 2718 N N . LEU B 1 155 ? -15.240 60.575 65.578 1.00 33.01 155 LEU B N 1
ATOM 2719 C CA . LEU B 1 155 ? -16.063 59.441 65.982 1.00 32.86 155 LEU B CA 1
ATOM 2720 C C . LEU B 1 155 ? -16.093 59.217 67.494 1.00 32.54 155 LEU B C 1
ATOM 2721 O O . LEU B 1 155 ? -16.727 58.274 67.965 1.00 32.66 155 LEU B O 1
ATOM 2726 N N . GLY B 1 156 ? -15.400 60.065 68.246 1.00 32.17 156 GLY B N 1
ATOM 2727 C CA . GLY B 1 156 ? -15.326 59.931 69.702 1.00 32.29 156 GLY B CA 1
ATOM 2728 C C . GLY B 1 156 ? -14.199 59.062 70.258 1.00 32.30 156 GLY B C 1
ATOM 2729 O O . GLY B 1 156 ? -14.167 58.782 71.462 1.00 32.42 156 GLY B O 1
ATOM 2730 N N . TYR B 1 157 ? -13.280 58.632 69.394 1.00 31.70 157 TYR B N 1
ATOM 2731 C CA . TYR B 1 157 ? -12.160 57.779 69.817 1.00 31.32 157 TYR B CA 1
ATOM 2732 C C . TYR B 1 157 ? -10.914 58.576 70.123 1.00 30.75 157 TYR B C 1
ATOM 2733 O O . TYR B 1 157 ? -10.641 59.590 69.478 1.00 30.98 157 TYR B O 1
ATOM 2742 N N . ARG B 1 158 ? -10.148 58.089 71.090 1.00 29.94 158 ARG B N 1
ATOM 2743 C CA . ARG B 1 158 ? -8.831 58.629 71.382 1.00 29.26 158 ARG B CA 1
ATOM 2744 C C . ARG B 1 158 ? -7.809 57.969 70.452 1.00 28.22 158 ARG B C 1
ATOM 2745 O O . ARG B 1 158 ? -8.034 56.869 69.963 1.00 27.64 158 ARG B O 1
ATOM 2753 N N . GLN B 1 159 ? -6.675 58.634 70.232 1.00 27.57 159 GLN B N 1
ATOM 2754 C CA . GLN B 1 159 ? -5.571 58.058 69.461 1.00 26.40 159 GLN B CA 1
ATOM 2755 C C . GLN B 1 159 ? -5.110 56.742 70.076 1.00 26.27 159 GLN B C 1
ATOM 2756 O O . GLN B 1 159 ? -4.779 55.807 69.356 1.00 26.10 159 GLN B O 1
ATOM 2762 N N . SER B 1 160 ? -5.119 56.670 71.405 1.00 26.62 160 SER B N 1
ATOM 2763 C CA . SER B 1 160 ? -4.707 55.458 72.126 1.00 27.25 160 SER B CA 1
ATOM 2764 C C . SER B 1 160 ? -5.617 54.253 71.901 1.00 26.67 160 SER B C 1
ATOM 2765 O O . SER B 1 160 ? -5.193 53.126 72.153 1.00 26.79 160 SER B O 1
ATOM 2768 N N . ASP B 1 161 ? -6.856 54.469 71.439 1.00 26.57 161 ASP B N 1
ATOM 2769 C CA . ASP B 1 161 ? -7.741 53.346 71.077 1.00 26.11 161 ASP B CA 1
ATOM 2770 C C . ASP B 1 161 ? -7.211 52.627 69.836 1.00 25.51 161 ASP B C 1
ATOM 2771 O O . ASP B 1 161 ? -7.253 51.403 69.768 1.00 25.49 161 ASP B O 1
ATOM 2776 N N . TYR B 1 162 ? -6.717 53.401 68.866 1.00 24.55 162 TYR B N 1
ATOM 2777 C CA . TYR B 1 162 ? -6.098 52.867 67.657 1.00 24.52 162 TYR B CA 1
ATOM 2778 C C . TYR B 1 162 ? -4.763 52.215 68.007 1.00 24.68 162 TYR B C 1
ATOM 2779 O O . TYR B 1 162 ? -4.446 51.141 67.532 1.00 24.47 162 TYR B O 1
ATOM 2788 N N . GLU B 1 163 ? -4.000 52.875 68.863 1.00 25.43 163 GLU B N 1
ATOM 2789 C CA . GLU B 1 163 ? -2.747 52.340 69.384 1.00 26.28 163 GLU B CA 1
ATOM 2790 C C . GLU B 1 163 ? -2.951 50.998 70.111 1.00 25.54 163 GLU B C 1
ATOM 2791 O O . GLU B 1 163 ? -2.166 50.062 69.936 1.00 26.02 163 GLU B O 1
ATOM 2797 N N . ALA B 1 164 ? -4.004 50.907 70.917 1.00 24.54 164 ALA B N 1
ATOM 2798 C CA . ALA B 1 164 ? -4.360 49.657 71.593 1.00 24.23 164 ALA B CA 1
ATOM 2799 C C . ALA B 1 164 ? -4.799 48.564 70.589 1.00 24.05 164 ALA B C 1
ATOM 2800 O O . ALA B 1 164 ? -4.547 47.369 70.803 1.00 23.73 164 ALA B O 1
ATOM 2802 N N . ALA B 1 165 ? -5.433 48.972 69.487 1.00 23.48 165 ALA B N 1
ATOM 2803 C CA . ALA B 1 165 ? -5.778 48.015 68.425 1.00 23.68 165 ALA B CA 1
ATOM 2804 C C . ALA B 1 165 ? -4.520 47.409 67.785 1.00 23.47 165 ALA B C 1
ATOM 2805 O O . ALA B 1 165 ? -4.439 46.193 67.598 1.00 23.09 165 ALA B O 1
ATOM 2807 N N . ILE B 1 166 ? -3.544 48.260 67.473 1.00 23.50 166 ILE B N 1
ATOM 2808 C CA . ILE B 1 166 ? -2.261 47.802 66.924 1.00 23.93 166 ILE B CA 1
ATOM 2809 C C . ILE B 1 166 ? -1.565 46.823 67.882 1.00 23.50 166 ILE B C 1
ATOM 2810 O O . ILE B 1 166 ? -1.141 45.749 67.467 1.00 23.10 166 ILE B O 1
ATOM 2815 N N . ALA B 1 167 ? -1.498 47.184 69.158 1.00 23.54 167 ALA B N 1
ATOM 2816 C CA . ALA B 1 167 ? -0.909 46.329 70.191 1.00 24.11 167 ALA B CA 1
ATOM 2817 C C . ALA B 1 167 ? -1.514 44.933 70.192 1.00 24.68 167 ALA B C 1
ATOM 2818 O O . ALA B 1 167 ? -0.786 43.945 70.108 1.00 24.16 167 ALA B O 1
ATOM 2820 N N . GLN B 1 168 ? -2.846 44.855 70.265 1.00 25.13 168 GLN B N 1
ATOM 2821 C CA . GLN B 1 168 ? -3.550 43.566 70.307 1.00 25.90 168 GLN B CA 1
ATOM 2822 C C . GLN B 1 168 ? -3.384 42.727 69.053 1.00 25.54 168 GLN B C 1
ATOM 2823 O O . GLN B 1 168 ? -3.152 41.523 69.140 1.00 25.34 168 GLN B O 1
ATOM 2837 N N . THR B 1 170 ? -1.109 42.960 66.487 1.00 24.04 170 THR B N 1
ATOM 2838 C CA . THR B 1 170 ? 0.249 42.535 66.202 1.00 23.23 170 THR B CA 1
ATOM 2839 C C . THR B 1 170 ? 0.568 41.318 67.041 1.00 23.75 170 THR B C 1
ATOM 2840 O O . THR B 1 170 ? 1.161 40.374 66.543 1.00 23.92 170 THR B O 1
ATOM 2844 N N . ALA B 1 171 ? 0.127 41.328 68.299 1.00 24.44 171 ALA B N 1
ATOM 2845 C CA . ALA B 1 171 ? 0.459 40.267 69.241 1.00 25.15 171 ALA B CA 1
ATOM 2846 C C . ALA B 1 171 ? -0.028 38.909 68.760 1.00 25.60 171 ALA B C 1
ATOM 2847 O O . ALA B 1 171 ? 0.701 37.917 68.861 1.00 25.89 171 ALA B O 1
ATOM 2849 N N . ASP B 1 172 ? -1.246 38.862 68.230 1.00 26.08 172 ASP B N 1
ATOM 2850 C CA . ASP B 1 172 ? -1.820 37.596 67.731 1.00 26.97 172 ASP B CA 1
ATOM 2851 C C . ASP B 1 172 ? -1.055 36.943 66.574 1.00 26.50 172 ASP B C 1
ATOM 2852 O O . ASP B 1 172 ? -1.249 35.767 66.283 1.00 27.27 172 ASP B O 1
ATOM 2857 N N . TYR B 1 173 ? -0.193 37.712 65.918 1.00 26.28 173 TYR B N 1
ATOM 2858 C CA . TYR B 1 173 ? 0.638 37.191 64.836 1.00 25.57 173 TYR B CA 1
ATOM 2859 C C . TYR B 1 173 ? 2.116 37.160 65.207 1.00 24.95 173 TYR B C 1
ATOM 2860 O O . TYR B 1 173 ? 2.964 36.902 64.356 1.00 25.23 173 TYR B O 1
ATOM 2869 N N . GLY B 1 174 ? 2.427 37.443 66.469 1.00 23.72 174 GLY B N 1
ATOM 2870 C CA . GLY B 1 174 ? 3.815 37.470 66.931 1.00 22.98 174 GLY B CA 1
ATOM 2871 C C . GLY B 1 174 ? 4.687 38.580 66.363 1.00 22.46 174 GLY B C 1
ATOM 2872 O O . GLY B 1 174 ? 5.922 38.489 66.407 1.00 22.66 174 GLY B O 1
ATOM 2873 N N . VAL B 1 175 ? 4.057 39.633 65.846 1.00 21.20 175 VAL B N 1
ATOM 2874 C CA . VAL B 1 175 ? 4.789 40.751 65.242 1.00 20.47 175 VAL B CA 1
ATOM 2875 C C . VAL B 1 175 ? 5.155 41.800 66.307 1.00 20.33 175 VAL B C 1
ATOM 2876 O O . VAL B 1 175 ? 4.268 42.342 66.959 1.00 20.08 175 VAL B O 1
ATOM 2880 N N . PRO B 1 176 ? 6.467 42.040 66.515 1.00 20.20 176 PRO B N 1
ATOM 2881 C CA . PRO B 1 176 ? 6.898 43.074 67.456 1.00 20.51 176 PRO B CA 1
ATOM 2882 C C . PRO B 1 176 ? 6.271 44.434 67.145 1.00 20.92 176 PRO B C 1
ATOM 2883 O O . PRO B 1 176 ? 6.084 44.788 65.974 1.00 20.83 176 PRO B O 1
ATOM 2887 N N . HIS B 1 177 ? 5.949 45.184 68.191 1.00 21.07 177 HIS B N 1
ATOM 2888 C CA . HIS B 1 177 ? 5.310 46.482 68.029 1.00 20.79 177 HIS B CA 1
ATOM 2889 C C . HIS B 1 177 ? 6.130 47.578 68.703 1.00 20.78 177 HIS B C 1
ATOM 2890 O O . HIS B 1 177 ? 6.349 47.532 69.903 1.00 20.19 177 HIS B O 1
ATOM 2897 N N . LEU B 1 178 ? 6.584 48.550 67.915 1.00 21.02 178 LEU B N 1
ATOM 2898 C CA . LEU B 1 178 ? 7.243 49.725 68.456 1.00 21.94 178 LEU B CA 1
ATOM 2899 C C . LEU B 1 178 ? 6.262 50.888 68.640 1.00 22.50 178 LEU B C 1
ATOM 2900 O O . LEU B 1 178 ? 5.842 51.530 67.669 1.00 21.71 178 LEU B O 1
ATOM 2905 N N . SER B 1 179 ? 5.927 51.166 69.895 1.00 22.94 179 SER B N 1
ATOM 2906 C CA . SER B 1 179 ? 4.991 52.236 70.197 1.00 23.85 179 SER B CA 1
ATOM 2907 C C . SER B 1 179 ? 5.750 53.527 70.440 1.00 24.41 179 SER B C 1
ATOM 2908 O O . SER B 1 179 ? 6.298 53.729 71.530 1.00 25.12 179 SER B O 1
ATOM 2911 N N . LEU B 1 180 ? 5.792 54.390 69.422 1.00 24.52 180 LEU B N 1
ATOM 2912 C CA . LEU B 1 180 ? 6.394 55.702 69.552 1.00 24.84 180 LEU B CA 1
ATOM 2913 C C . LEU B 1 180 ? 5.499 56.563 70.432 1.00 25.25 180 LEU B C 1
ATOM 2914 O O . LEU B 1 180 ? 5.976 57.450 71.136 1.00 25.08 180 LEU B O 1
ATOM 2919 N N . TYR B 1 181 ? 4.200 56.281 70.386 1.00 25.84 181 TYR B N 1
ATOM 2920 C CA . TYR B 1 181 ? 3.240 56.887 71.273 1.00 26.80 181 TYR B CA 1
ATOM 2921 C C . TYR B 1 181 ? 3.733 56.809 72.733 1.00 27.73 181 TYR B C 1
ATOM 2922 O O . TYR B 1 181 ? 3.805 57.826 73.431 1.00 26.92 181 TYR B O 1
ATOM 2931 N N . ARG B 1 182 ? 4.077 55.592 73.165 1.00 28.80 182 ARG B N 1
ATOM 2932 C CA . ARG B 1 182 ? 4.488 55.298 74.539 1.00 30.50 182 ARG B CA 1
ATOM 2933 C C . ARG B 1 182 ? 5.901 55.743 74.879 1.00 30.48 182 ARG B C 1
ATOM 2934 O O . ARG B 1 182 ? 6.144 56.268 75.954 1.00 30.82 182 ARG B O 1
ATOM 2942 N N . ASP B 1 183 ? 6.824 55.524 73.951 1.00 31.02 183 ASP B N 1
ATOM 2943 C CA . ASP B 1 183 ? 8.243 55.396 74.267 1.00 31.54 183 ASP B CA 1
ATOM 2944 C C . ASP B 1 183 ? 9.179 56.412 73.619 1.00 31.25 183 ASP B C 1
ATOM 2945 O O . ASP B 1 183 ? 10.388 56.384 73.894 1.00 30.62 183 ASP B O 1
ATOM 2950 N N . ALA B 1 184 ? 8.640 57.286 72.762 1.00 30.75 184 ALA B N 1
ATOM 2951 C CA . ALA B 1 184 ? 9.456 58.224 71.974 1.00 30.46 184 ALA B CA 1
ATOM 2952 C C . ALA B 1 184 ? 10.128 59.324 72.780 1.00 30.54 184 ALA B C 1
ATOM 2953 O O . ALA B 1 184 ? 11.056 59.972 72.293 1.00 30.36 184 ALA B O 1
ATOM 2955 N N . GLY B 1 185 ? 9.647 59.551 73.993 1.00 30.94 185 GLY B N 1
ATOM 2956 C CA . GLY B 1 185 ? 10.147 60.631 74.826 1.00 31.82 185 GLY B CA 1
ATOM 2957 C C . GLY B 1 185 ? 9.444 61.949 74.571 1.00 32.36 185 GLY B C 1
ATOM 2958 O O . GLY B 1 185 ? 9.837 62.975 75.116 1.00 32.35 185 GLY B O 1
ATOM 2967 N N . THR B 1 187 ? 5.502 64.045 73.036 1.00 31.51 187 THR B N 1
ATOM 2968 C CA . THR B 1 187 ? 4.148 64.146 72.547 1.00 30.75 187 THR B CA 1
ATOM 2969 C C . THR B 1 187 ? 3.992 65.512 71.883 1.00 30.27 187 THR B C 1
ATOM 2970 O O . THR B 1 187 ? 4.548 66.504 72.358 1.00 29.87 187 THR B O 1
ATOM 2974 N N . PHE B 1 188 ? 3.258 65.553 70.774 1.00 29.25 188 PHE B N 1
ATOM 2975 C CA . PHE B 1 188 ? 3.020 66.796 70.062 1.00 28.54 188 PHE B CA 1
ATOM 2976 C C . PHE B 1 188 ? 1.822 67.563 70.621 1.00 29.02 188 PHE B C 1
ATOM 2977 O O . PHE B 1 188 ? 1.496 68.647 70.122 1.00 28.92 188 PHE B O 1
ATOM 2985 N N . ALA B 1 189 ? 1.178 66.996 71.647 1.00 29.09 189 ALA B N 1
ATOM 2986 C CA . ALA B 1 189 ? 0.097 67.667 72.378 1.00 29.12 189 ALA B CA 1
ATOM 2987 C C . ALA B 1 189 ? 0.666 68.689 73.364 1.00 29.57 189 ALA B C 1
ATOM 2988 O O . ALA B 1 189 ? -0.057 69.561 73.841 1.00 30.05 189 ALA B O 1
ATOM 2990 N N . ILE B 1 190 ? 1.966 68.578 73.654 1.00 30.03 190 ILE B N 1
ATOM 2991 C CA . ILE B 1 190 ? 2.697 69.583 74.417 1.00 29.97 190 ILE B CA 1
ATOM 2992 C C . ILE B 1 190 ? 3.399 70.550 73.436 1.00 30.21 190 ILE B C 1
ATOM 2993 O O . ILE B 1 190 ? 4.329 70.148 72.726 1.00 30.36 190 ILE B O 1
ATOM 2998 N N . PRO B 1 191 ? 2.950 71.826 73.394 1.00 30.35 191 PRO B N 1
ATOM 2999 C CA . PRO B 1 191 ? 3.450 72.872 72.478 1.00 30.20 191 PRO B CA 1
ATOM 3000 C C . PRO B 1 191 ? 4.972 73.056 72.482 1.00 30.11 191 PRO B C 1
ATOM 3001 O O . PRO B 1 191 ? 5.566 73.241 71.422 1.00 29.28 191 PRO B O 1
ATOM 3005 N N . ALA B 1 192 ? 5.584 73.005 73.668 1.00 30.18 192 ALA B N 1
ATOM 3006 C CA . ALA B 1 192 ? 7.038 73.059 73.800 1.00 29.85 192 ALA B CA 1
ATOM 3007 C C . ALA B 1 192 ? 7.721 71.954 72.980 1.00 29.98 192 ALA B C 1
ATOM 3008 O O . ALA B 1 192 ? 8.792 72.180 72.401 1.00 29.71 192 ALA B O 1
ATOM 3010 N N . GLN B 1 193 ? 7.101 70.773 72.921 1.00 29.72 193 GLN B N 1
AT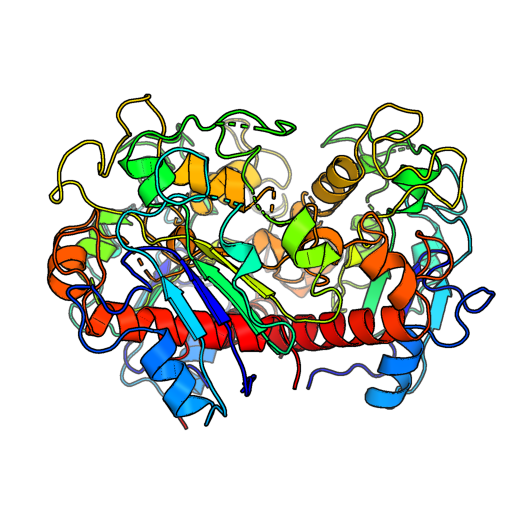OM 3011 C CA . GLN B 1 193 ? 7.681 69.654 72.160 1.00 29.62 193 GLN B CA 1
ATOM 3012 C C . GLN B 1 193 ? 7.252 69.672 70.718 1.00 29.51 193 GLN B C 1
ATOM 3013 O O . GLN B 1 193 ? 8.017 69.264 69.849 1.00 30.14 193 GLN B O 1
ATOM 3019 N N . ALA B 1 194 ? 6.039 70.147 70.461 1.00 29.50 194 ALA B N 1
ATOM 3020 C CA . ALA B 1 194 ? 5.578 70.316 69.090 1.00 29.99 194 ALA B CA 1
ATOM 3021 C C . ALA B 1 194 ? 6.426 71.339 68.320 1.00 30.33 194 ALA B C 1
ATOM 3022 O O . ALA B 1 194 ? 6.732 71.132 67.142 1.00 30.59 194 ALA B O 1
ATOM 3024 N N . ALA B 1 195 ? 6.821 72.420 68.993 1.00 30.45 195 ALA B N 1
ATOM 3025 C CA . ALA B 1 195 ? 7.568 73.498 68.347 1.00 30.87 195 ALA B CA 1
ATOM 3026 C C . ALA B 1 195 ? 8.962 73.041 67.930 1.00 31.00 195 ALA B C 1
ATOM 3027 O O . ALA B 1 195 ? 9.531 73.569 66.973 1.00 31.43 195 ALA B O 1
ATOM 3029 N N . ILE B 1 196 ? 9.496 72.055 68.646 1.00 30.93 196 ILE B N 1
ATOM 3030 C CA . ILE B 1 196 ? 10.860 71.560 68.422 1.00 30.97 196 ILE B CA 1
ATOM 3031 C C . ILE B 1 196 ? 10.923 70.367 67.454 1.00 30.65 196 ILE B C 1
ATOM 3032 O O . ILE B 1 196 ? 11.827 70.278 66.611 1.00 30.02 196 ILE B O 1
ATOM 3037 N N . TYR B 1 197 ? 9.962 69.459 67.582 1.00 30.41 197 TYR B N 1
ATOM 3038 C CA . TYR B 1 197 ? 10.042 68.167 66.901 1.00 30.80 197 TYR B CA 1
ATOM 3039 C C . TYR B 1 197 ? 9.056 67.942 65.760 1.00 31.05 197 TYR B C 1
ATOM 3040 O O . TYR B 1 197 ? 9.164 66.954 65.027 1.00 31.40 197 TYR B O 1
ATOM 3049 N N . SER B 1 198 ? 8.093 68.837 65.610 1.00 31.29 198 SER B N 1
ATOM 3050 C CA . SER B 1 198 ? 7.101 68.679 64.559 1.00 32.04 198 SER B CA 1
ATOM 3051 C C . SER B 1 198 ? 7.052 69.878 63.635 1.00 31.99 198 SER B C 1
ATOM 3052 O O . SER B 1 198 ? 7.496 70.966 63.978 1.00 32.33 198 SER B O 1
ATOM 3055 N N . VAL B 1 199 ? 6.519 69.642 62.448 1.00 32.80 199 VAL B N 1
ATOM 3056 C CA . VAL B 1 199 ? 6.229 70.677 61.477 1.00 33.74 199 VAL B CA 1
ATOM 3057 C C . VAL B 1 199 ? 4.925 71.375 61.845 1.00 33.83 199 VAL B C 1
ATOM 3058 O O . VAL B 1 199 ? 4.824 72.592 61.722 1.00 34.64 199 VAL B O 1
ATOM 3062 N N . ASP B 1 200 ? 3.943 70.606 62.317 1.00 33.73 200 ASP B N 1
ATOM 3063 C CA . ASP B 1 200 ? 2.563 71.084 62.425 1.00 33.72 200 ASP B CA 1
ATOM 3064 C C . ASP B 1 200 ? 1.757 70.400 63.542 1.00 33.37 200 ASP B C 1
ATOM 3065 O O . ASP B 1 200 ? 0.527 70.463 63.535 1.00 33.48 200 ASP B O 1
ATOM 3070 N N . THR B 1 201 ? 2.454 69.765 64.489 1.00 33.07 201 THR B N 1
ATOM 3071 C CA . THR B 1 201 ? 1.860 68.925 65.568 1.00 32.96 201 THR B CA 1
ATOM 3072 C C . THR B 1 201 ? 1.341 67.577 65.063 1.00 32.54 201 THR B C 1
ATOM 3073 O O . THR B 1 201 ? 0.687 66.831 65.802 1.00 32.09 201 THR B O 1
ATOM 3077 N N . LEU B 1 202 ? 1.637 67.270 63.801 1.00 32.38 202 LEU B N 1
ATOM 3078 C CA . LEU B 1 202 ? 1.272 65.981 63.217 1.00 32.00 202 LEU B CA 1
ATOM 3079 C C . LEU B 1 202 ? 2.502 65.286 62.626 1.00 31.85 202 LEU B C 1
ATOM 3080 O O . LEU B 1 202 ? 2.816 64.157 62.994 1.00 31.59 202 LEU B O 1
ATOM 3085 N N . HIS B 1 203 ? 3.199 65.982 61.731 1.00 31.28 203 HIS B N 1
ATOM 3086 C CA . HIS B 1 203 ? 4.358 65.437 61.054 1.00 31.00 203 HIS B CA 1
ATOM 3087 C C . HIS B 1 203 ? 5.622 65.797 61.807 1.00 29.88 203 HIS B C 1
ATOM 3088 O O . HIS B 1 203 ? 5.839 66.964 62.097 1.00 29.40 203 HIS B O 1
ATOM 3095 N N . PRO B 1 204 ? 6.477 64.799 62.100 1.00 29.06 204 PRO B N 1
ATOM 3096 C CA . PRO B 1 204 ? 7.777 65.115 62.671 1.00 28.59 204 PRO B CA 1
ATOM 3097 C C . PRO B 1 204 ? 8.605 65.916 61.674 1.00 28.06 204 PRO B C 1
ATOM 3098 O O . PRO B 1 204 ? 8.522 65.684 60.469 1.00 27.74 204 PRO B O 1
ATOM 3102 N N . ASN B 1 205 ? 9.382 66.869 62.170 1.00 27.63 205 ASN B N 1
ATOM 3103 C CA . ASN B 1 205 ? 10.344 67.540 61.323 1.00 27.62 205 ASN B CA 1
ATOM 3104 C C . ASN B 1 205 ? 11.639 66.709 61.290 1.00 27.57 205 ASN B C 1
ATOM 3105 O O . ASN B 1 205 ? 11.643 65.564 61.739 1.00 27.24 205 ASN B O 1
ATOM 3110 N N . ASN B 1 206 ? 12.726 67.272 60.773 1.00 27.18 206 ASN B N 1
ATOM 3111 C CA . ASN B 1 206 ? 14.001 66.557 60.693 1.00 27.22 206 ASN B CA 1
ATOM 3112 C C . ASN B 1 206 ? 14.594 66.106 62.039 1.00 26.64 206 ASN B C 1
ATOM 3113 O O . ASN B 1 206 ? 15.147 65.004 62.136 1.00 26.47 206 ASN B O 1
ATOM 3118 N N . ALA B 1 207 ? 14.515 66.970 63.055 1.00 25.59 207 ALA B N 1
ATOM 3119 C CA . ALA B 1 207 ? 14.909 66.608 64.427 1.00 25.39 207 ALA B CA 1
ATOM 3120 C C . ALA B 1 207 ? 14.030 65.488 64.979 1.00 24.84 207 ALA B C 1
ATOM 3121 O O . ALA B 1 207 ? 14.503 64.611 65.689 1.00 25.26 207 ALA B O 1
ATOM 3123 N N . GLY B 1 208 ? 12.740 65.538 64.673 1.00 24.42 208 GLY B N 1
ATOM 3124 C CA . GLY B 1 208 ? 11.825 64.458 65.041 1.00 24.43 208 GLY B CA 1
ATOM 3125 C C . GLY B 1 208 ? 12.161 63.134 64.358 1.00 24.52 208 GLY B C 1
ATOM 3126 O O . GLY B 1 208 ? 12.118 62.077 64.996 1.00 24.53 208 GLY B O 1
ATOM 3127 N N . HIS B 1 209 ? 12.501 63.175 63.068 1.00 23.96 209 HIS B N 1
ATOM 3128 C CA . HIS B 1 209 ? 12.893 61.950 62.371 1.00 23.82 209 HIS B CA 1
ATOM 3129 C C . HIS B 1 209 ? 14.204 61.369 62.889 1.00 23.61 209 HIS B C 1
ATOM 3130 O O . HIS B 1 209 ? 14.368 60.140 62.928 1.00 23.75 209 HIS B O 1
ATOM 3137 N N . ARG B 1 210 ? 15.118 62.236 63.318 1.00 23.59 210 ARG B N 1
ATOM 3138 C CA . ARG B 1 210 ? 16.351 61.770 63.961 1.00 24.04 210 ARG B CA 1
ATOM 3139 C C . ARG B 1 210 ? 16.028 60.976 65.219 1.00 23.66 210 ARG B C 1
ATOM 3140 O O . ARG B 1 210 ? 16.627 59.929 65.445 1.00 24.11 210 ARG B O 1
ATOM 3148 N N . VAL B 1 211 ? 15.086 61.469 66.026 1.00 23.20 211 VAL B N 1
ATOM 3149 C CA . VAL B 1 211 ? 14.671 60.755 67.244 1.00 23.02 211 VAL B CA 1
ATOM 3150 C C . VAL B 1 211 ? 14.030 59.411 66.881 1.00 22.73 211 VAL B C 1
ATOM 3151 O O . VAL B 1 211 ? 14.410 58.384 67.432 1.00 22.75 211 VAL B O 1
ATOM 3155 N N . ILE B 1 212 ? 13.083 59.415 65.946 1.00 22.26 212 ILE B N 1
ATOM 3156 C CA . ILE B 1 212 ? 12.493 58.162 65.459 1.00 22.49 212 ILE B CA 1
ATOM 3157 C C . ILE B 1 212 ? 13.539 57.137 64.985 1.00 22.74 212 ILE B C 1
ATOM 3158 O O . ILE B 1 212 ? 13.430 55.968 65.316 1.00 22.80 212 ILE B O 1
ATOM 3163 N N . ALA B 1 213 ? 14.557 57.579 64.244 1.00 23.16 213 ALA B N 1
ATOM 3164 C CA . ALA B 1 213 ? 15.603 56.666 63.766 1.00 23.83 213 ALA B CA 1
ATOM 3165 C C . ALA B 1 213 ? 16.315 55.977 64.922 1.00 24.30 213 ALA B C 1
ATOM 3166 O O . ALA B 1 213 ? 16.627 54.779 64.852 1.00 24.42 213 ALA B O 1
ATOM 3168 N N . ARG B 1 214 ? 16.579 56.743 65.974 1.00 24.79 214 ARG B N 1
ATOM 3169 C CA . ARG B 1 214 ? 17.222 56.223 67.180 1.00 25.66 214 ARG B CA 1
ATOM 3170 C C . ARG B 1 214 ? 16.390 55.181 67.952 1.00 25.09 214 ARG B C 1
ATOM 3171 O O . ARG B 1 214 ? 16.922 54.132 68.380 1.00 24.33 214 ARG B O 1
ATOM 3179 N N . LYS B 1 215 ? 15.107 55.484 68.136 1.00 24.21 215 LYS B N 1
ATOM 3180 C CA . LYS B 1 215 ? 14.198 54.593 68.820 1.00 24.26 215 LYS B CA 1
ATOM 3181 C C . LYS B 1 215 ? 14.051 53.300 68.041 1.00 23.62 215 LYS B C 1
ATOM 3182 O O . LYS B 1 215 ? 14.046 52.225 68.638 1.00 23.39 215 LYS B O 1
ATOM 3188 N N . LEU B 1 216 ? 13.930 53.409 66.718 1.00 23.11 216 LEU B N 1
ATOM 3189 C CA . LEU B 1 216 ? 13.801 52.233 65.861 1.00 23.11 216 LEU B CA 1
ATOM 3190 C C . LEU B 1 216 ? 15.056 51.403 65.992 1.00 22.22 216 LEU B C 1
ATOM 3191 O O . LEU B 1 216 ? 14.974 50.200 66.196 1.00 21.17 216 LEU B O 1
ATOM 3196 N N . GLN B 1 217 ? 16.218 52.045 65.895 1.00 21.65 217 GLN B N 1
ATOM 3197 C CA . GLN B 1 217 ? 17.483 51.299 66.020 1.00 22.18 217 GLN B CA 1
ATOM 3198 C C . GLN B 1 217 ? 17.620 50.597 67.392 1.00 22.13 217 GLN B C 1
ATOM 3199 O O . GLN B 1 217 ? 18.023 49.445 67.432 1.00 21.57 217 GLN B O 1
ATOM 3205 N N . SER B 1 218 ? 17.255 51.285 68.481 1.00 22.65 218 SER B N 1
ATOM 3206 C CA . SER B 1 218 ? 17.276 50.720 69.839 1.00 24.15 218 SER B CA 1
ATOM 3207 C C . SER B 1 218 ? 16.369 49.499 69.919 1.00 23.66 218 SER B C 1
ATOM 3208 O O . SER B 1 218 ? 16.780 48.441 70.355 1.00 23.48 218 SER B O 1
ATOM 3211 N N . PHE B 1 219 ? 15.126 49.687 69.496 1.00 24.02 219 PHE B N 1
ATOM 3212 C CA . PHE B 1 219 ? 14.121 48.643 69.505 1.00 24.43 219 PHE B CA 1
ATOM 3213 C C . PHE B 1 219 ? 14.576 47.417 68.707 1.00 25.11 219 PHE B C 1
ATOM 3214 O O . PHE B 1 219 ? 14.367 46.282 69.147 1.00 25.23 219 PHE B O 1
ATOM 3222 N N . LEU B 1 220 ? 15.191 47.649 67.546 1.00 25.29 220 LEU B N 1
ATOM 3223 C CA . LEU B 1 220 ? 15.760 46.565 66.742 1.00 26.28 220 LEU B CA 1
ATOM 3224 C C . LEU B 1 220 ? 16.871 45.794 67.472 1.00 26.94 220 LEU B C 1
ATOM 3225 O O . LEU B 1 220 ? 16.935 44.577 67.372 1.00 26.51 220 LEU B O 1
ATOM 3230 N N . ASP B 1 221 ? 17.725 46.503 68.211 1.00 28.08 221 ASP B N 1
ATOM 3231 C CA . ASP B 1 221 ? 18.818 45.866 68.961 1.00 29.69 221 ASP B CA 1
ATOM 3232 C C . ASP B 1 221 ? 18.360 45.030 70.168 1.00 30.19 221 ASP B C 1
ATOM 3233 O O . ASP B 1 221 ? 19.067 44.127 70.598 1.00 29.93 221 ASP B O 1
ATOM 3238 N N . SER B 1 222 ? 17.195 45.340 70.727 1.00 31.38 222 SER B N 1
ATOM 3239 C CA . SER B 1 222 ? 16.706 44.616 71.900 1.00 32.67 222 SER B CA 1
ATOM 3240 C C . SER B 1 222 ? 15.705 43.517 71.563 1.00 33.14 222 SER B C 1
ATOM 3241 O O . SER B 1 222 ? 15.359 42.706 72.422 1.00 33.69 222 SER B O 1
ATOM 3244 N N . HIS B 1 223 ? 15.264 43.461 70.313 1.00 33.59 223 HIS B N 1
ATOM 3245 C CA . HIS B 1 223 ? 14.300 42.450 69.902 1.00 34.43 223 HIS B CA 1
ATOM 3246 C C . HIS B 1 223 ? 14.847 41.499 68.851 1.00 35.11 223 HIS B C 1
ATOM 3247 O O . HIS B 1 223 ? 14.203 40.504 68.514 1.00 35.54 223 HIS B O 1
ATOM 3254 N N . PHE B 1 224 ? 16.018 41.815 68.314 1.00 35.61 224 PHE B N 1
ATOM 3255 C CA . PHE B 1 224 ? 16.604 41.002 67.261 1.00 36.51 224 PHE B CA 1
ATOM 3256 C C . PHE B 1 224 ? 18.073 40.743 67.554 1.00 37.22 224 PHE B C 1
ATOM 3257 O O . PHE B 1 224 ? 18.725 41.539 68.227 1.00 37.06 224 PHE B O 1
ATOM 3265 N N . LEU B 1 225 ? 18.577 39.612 67.073 1.00 38.40 225 LEU B N 1
ATOM 3266 C CA . LEU B 1 225 ? 19.991 39.286 67.224 1.00 39.69 225 LEU B CA 1
ATOM 3267 C C . LEU B 1 225 ? 20.787 39.691 65.993 1.00 41.05 225 LEU B C 1
ATOM 3268 O O . LEU B 1 225 ? 20.219 40.002 64.943 1.00 41.32 225 LEU B O 1
ATOM 3273 N N . GLU B 1 226 ? 22.110 39.674 66.145 1.00 42.78 226 GLU B N 1
ATOM 3274 C CA . GLU B 1 226 ? 23.053 39.706 65.026 1.00 44.41 226 GLU B CA 1
ATOM 3275 C C . GLU B 1 226 ? 23.068 41.059 64.330 1.00 44.48 226 GLU B C 1
ATOM 3276 O O . GLU B 1 226 ? 23.789 41.959 64.766 1.00 45.00 226 GLU B O 1
ATOM 3282 N N . HIS C 1 18 ? 27.411 39.252 75.599 1.00 33.63 18 HIS C N 1
ATOM 3283 C CA . HIS C 1 18 ? 26.282 38.270 75.654 1.00 33.79 18 HIS C CA 1
ATOM 3284 C C . HIS C 1 18 ? 26.100 37.636 77.020 1.00 32.50 18 HIS C C 1
ATOM 3285 O O . HIS C 1 18 ? 27.035 37.087 77.585 1.00 32.69 18 HIS C O 1
ATOM 3292 N N . VAL C 1 19 ? 24.877 37.683 77.535 1.00 31.23 19 VAL C N 1
ATOM 3293 C CA . VAL C 1 19 ? 24.561 37.024 78.797 1.00 29.84 19 VAL C CA 1
ATOM 3294 C C . VAL C 1 19 ? 24.606 35.497 78.641 1.00 29.02 19 VAL C C 1
ATOM 3295 O O . VAL C 1 19 ? 24.135 34.940 77.636 1.00 28.30 19 VAL C O 1
ATOM 3299 N N . SER C 1 20 ? 25.215 34.841 79.626 1.00 27.88 20 SER C N 1
ATOM 3300 C CA . SER C 1 20 ? 25.271 33.395 79.687 1.00 27.43 20 SER C CA 1
ATOM 3301 C C . SER C 1 20 ? 25.247 32.933 81.122 1.00 27.21 20 SER C C 1
ATOM 3302 O O . SER C 1 20 ? 25.569 33.684 82.030 1.00 26.76 20 SER C O 1
ATOM 3305 N N . PHE C 1 21 ? 24.876 31.675 81.308 1.00 27.42 21 PHE C N 1
ATOM 3306 C CA . PHE C 1 21 ? 24.727 31.075 82.624 1.00 27.43 21 PHE C CA 1
ATOM 3307 C C . PHE C 1 21 ? 25.384 29.715 82.605 1.00 27.44 21 PHE C C 1
ATOM 3308 O O . PHE C 1 21 ? 25.462 29.088 81.551 1.00 27.17 21 PHE C O 1
ATOM 3316 N N . LYS C 1 22 ? 25.873 29.264 83.755 1.00 27.56 22 LYS C N 1
ATOM 3317 C CA . LYS C 1 22 ? 26.674 28.036 83.790 1.00 27.89 22 LYS C CA 1
ATOM 3318 C C . LYS C 1 22 ? 25.881 26.806 84.175 1.00 26.98 22 LYS C C 1
ATOM 3319 O O . LYS C 1 22 ? 26.275 25.707 83.820 1.00 26.72 22 LYS C O 1
ATOM 3325 N N . ARG C 1 23 ? 24.786 26.985 84.920 1.00 26.28 23 ARG C N 1
ATOM 3326 C CA . ARG C 1 23 ? 23.971 25.845 85.383 1.00 25.94 23 ARG C CA 1
ATOM 3327 C C . ARG C 1 23 ? 22.459 26.098 85.209 1.00 24.93 23 ARG C C 1
ATOM 3328 O O . ARG C 1 23 ? 21.722 26.152 86.192 1.00 24.97 23 ARG C O 1
ATOM 3336 N N . PRO C 1 24 ? 21.997 26.275 83.967 1.00 24.16 24 PRO C N 1
ATOM 3337 C CA . PRO C 1 24 ? 20.571 26.587 83.767 1.00 23.52 24 PRO C CA 1
ATOM 3338 C C . PRO C 1 24 ? 19.654 25.400 84.032 1.00 22.75 24 PRO C C 1
ATOM 3339 O O . PRO C 1 24 ? 20.051 24.261 83.844 1.00 22.90 24 PRO C O 1
ATOM 3343 N N . ALA C 1 25 ? 18.439 25.676 84.482 1.00 22.01 25 ALA C N 1
ATOM 3344 C CA . ALA C 1 25 ? 17.439 24.635 84.650 1.00 21.23 25 ALA C CA 1
ATOM 3345 C C . ALA C 1 25 ? 16.253 25.020 83.784 1.00 20.77 25 ALA C C 1
ATOM 3346 O O . ALA C 1 25 ? 15.839 26.169 83.766 1.00 20.55 25 ALA C O 1
ATOM 3348 N N . TRP C 1 26 ? 15.726 24.052 83.053 1.00 20.79 26 TRP C N 1
ATOM 3349 C CA . TRP C 1 26 ? 14.679 24.298 82.067 1.00 20.54 26 TRP C CA 1
ATOM 3350 C C . TRP C 1 26 ? 13.405 23.554 82.454 1.00 20.48 26 TRP C C 1
ATOM 3351 O O . TRP C 1 26 ? 13.316 22.341 82.292 1.00 20.50 26 TRP C O 1
ATOM 3362 N N . LEU C 1 27 ? 12.426 24.284 82.980 1.00 20.59 27 LEU C N 1
ATOM 3363 C CA . LEU C 1 27 ? 11.175 23.675 83.421 1.00 20.86 27 LEU C CA 1
ATOM 3364 C C . LEU C 1 27 ? 10.146 23.779 82.302 1.00 21.09 27 LEU C C 1
ATOM 3365 O O . LEU C 1 27 ? 9.796 24.880 81.904 1.00 20.92 27 LEU C O 1
ATOM 3370 N N . GLY C 1 28 ? 9.634 22.652 81.805 1.00 22.02 28 GLY C N 1
ATOM 3371 C CA . GLY C 1 28 ? 8.636 22.739 80.744 1.00 22.49 28 GLY C CA 1
ATOM 3372 C C . GLY C 1 28 ? 7.896 21.496 80.330 1.00 23.45 28 GLY C C 1
ATOM 3373 O O . GLY C 1 28 ? 7.868 20.486 81.049 1.00 22.74 28 GLY C O 1
ATOM 3374 N N . ASP C 1 29 ? 7.307 21.591 79.144 1.00 24.12 29 ASP C N 1
ATOM 3375 C CA . ASP C 1 29 ? 6.526 20.527 78.567 1.00 26.35 29 ASP C CA 1
ATOM 3376 C C . ASP C 1 29 ? 7.295 19.863 77.430 1.00 27.17 29 ASP C C 1
ATOM 3377 O O . ASP C 1 29 ? 8.524 19.728 77.504 1.00 26.92 29 ASP C O 1
ATOM 3382 N N . SER C 1 30 ? 6.565 19.465 76.388 1.00 28.75 30 SER C N 1
ATOM 3383 C CA . SER C 1 30 ? 7.087 18.732 75.226 1.00 30.69 30 SER C CA 1
ATOM 3384 C C . SER C 1 30 ? 8.137 19.532 74.435 1.00 31.09 30 SER C C 1
ATOM 3385 O O . SER C 1 30 ? 9.062 18.960 73.860 1.00 31.61 30 SER C O 1
ATOM 3388 N N . ILE C 1 31 ? 7.985 20.853 74.422 1.00 31.44 31 ILE C N 1
ATOM 3389 C CA . ILE C 1 31 ? 8.873 21.753 73.689 1.00 31.70 31 ILE C CA 1
ATOM 3390 C C . ILE C 1 31 ? 10.264 21.800 74.355 1.00 32.48 31 ILE C C 1
ATOM 3391 O O . ILE C 1 31 ? 11.246 22.198 73.733 1.00 33.37 31 ILE C O 1
ATOM 3396 N N . THR C 1 32 ? 10.336 21.343 75.604 1.00 32.95 32 THR C N 1
ATOM 3397 C CA . THR C 1 32 ? 11.566 21.284 76.380 1.00 33.26 32 THR C CA 1
ATOM 3398 C C . THR C 1 32 ? 12.114 19.851 76.504 1.00 34.68 32 THR C C 1
ATOM 3399 O O . THR C 1 32 ? 13.325 19.638 76.405 1.00 34.46 32 THR C O 1
ATOM 3403 N N . ALA C 1 33 ? 11.219 18.881 76.703 1.00 36.52 33 ALA C N 1
ATOM 3404 C CA . ALA C 1 33 ? 11.581 17.469 76.921 1.00 38.59 33 ALA C CA 1
ATOM 3405 C C . ALA C 1 33 ? 12.374 16.873 75.758 1.00 40.39 33 ALA C C 1
ATOM 3406 O O . ALA C 1 33 ? 12.033 17.104 74.590 1.00 40.59 33 ALA C O 1
ATOM 3408 N N . ASN C 1 34 ? 13.423 16.110 76.085 1.00 42.78 34 ASN C N 1
ATOM 3409 C CA . ASN C 1 34 ? 14.333 15.522 75.075 1.00 44.90 34 ASN C CA 1
ATOM 3410 C C . ASN C 1 34 ? 13.846 14.176 74.536 1.00 45.67 34 ASN C C 1
ATOM 3411 O O . ASN C 1 34 ? 14.579 13.181 74.532 1.00 46.40 34 ASN C O 1
ATOM 3416 N N . ASN C 1 35 ? 12.609 14.153 74.064 1.00 46.37 35 ASN C N 1
ATOM 3417 C CA . ASN C 1 35 ? 11.920 12.897 73.891 1.00 47.12 35 ASN C CA 1
ATOM 3418 C C . ASN C 1 35 ? 11.062 12.826 72.627 1.00 46.78 35 ASN C C 1
ATOM 3419 O O . ASN C 1 35 ? 10.154 11.991 72.537 1.00 47.18 35 ASN C O 1
ATOM 3424 N N . GLY C 1 36 ? 11.336 13.667 71.634 1.00 46.10 36 GLY C N 1
ATOM 3425 C CA . GLY C 1 36 ? 10.424 13.669 70.491 1.00 45.21 36 GLY C CA 1
ATOM 3426 C C . GLY C 1 36 ? 10.752 14.345 69.179 1.00 44.28 36 GLY C C 1
ATOM 3427 O O . GLY C 1 36 ? 11.826 14.151 68.589 1.00 44.63 36 GLY C O 1
ATOM 3428 N N . LEU C 1 37 ? 9.792 15.151 68.744 1.00 42.92 37 LEU C N 1
ATOM 3429 C CA . LEU C 1 37 ? 9.619 15.514 67.346 1.00 41.70 37 LEU C CA 1
ATOM 3430 C C . LEU C 1 37 ? 10.741 16.387 66.794 1.00 40.28 37 LEU C C 1
ATOM 3431 O O . LEU C 1 37 ? 11.076 16.299 65.611 1.00 40.44 37 LEU C O 1
ATOM 3436 N N . ALA C 1 38 ? 11.312 17.235 67.645 1.00 38.20 38 ALA C N 1
ATOM 3437 C CA . ALA C 1 38 ? 12.471 18.026 67.263 1.00 36.36 38 ALA C CA 1
ATOM 3438 C C . ALA C 1 38 ? 13.669 17.420 67.954 1.00 35.06 38 ALA C C 1
ATOM 3439 O O . ALA C 1 38 ? 13.615 17.149 69.143 1.00 34.87 38 ALA C O 1
ATOM 3441 N N . THR C 1 39 ? 14.742 17.199 67.207 1.00 33.30 39 THR C N 1
ATOM 3442 C CA . THR C 1 39 ? 15.937 16.585 67.765 1.00 31.83 39 THR C CA 1
ATOM 3443 C C . THR C 1 39 ? 16.787 17.588 68.525 1.00 30.38 39 THR C C 1
ATOM 3444 O O . THR C 1 39 ? 17.512 17.216 69.429 1.00 30.21 39 THR C O 1
ATOM 3448 N N . VAL C 1 40 ? 16.682 18.861 68.164 1.00 28.54 40 VAL C N 1
ATOM 3449 C CA . VAL C 1 40 ? 17.504 19.897 68.756 1.00 27.21 40 VAL C CA 1
ATOM 3450 C C . VAL C 1 40 ? 16.581 20.960 69.361 1.00 27.00 40 VAL C C 1
ATOM 3451 O O . VAL C 1 40 ? 15.821 21.606 68.636 1.00 26.85 40 VAL C O 1
ATOM 3455 N N . HIS C 1 41 ? 16.655 21.152 70.672 1.00 25.95 41 HIS C N 1
ATOM 3456 C CA . HIS C 1 41 ? 15.834 22.156 71.339 1.00 25.85 41 HIS C CA 1
ATOM 3457 C C . HIS C 1 41 ? 16.579 23.441 71.582 1.00 24.51 41 HIS C C 1
ATOM 3458 O O . HIS C 1 41 ? 17.812 23.473 71.578 1.00 23.59 41 HIS C O 1
ATOM 3465 N N . TYR C 1 42 ? 15.803 24.497 71.815 1.00 23.84 42 TYR C N 1
ATOM 3466 C CA . TYR C 1 42 ? 16.308 25.842 72.112 1.00 22.78 42 TYR C CA 1
ATOM 3467 C C . TYR C 1 42 ? 17.345 25.810 73.235 1.00 22.69 42 TYR C C 1
ATOM 3468 O O . TYR C 1 42 ? 18.340 26.519 73.172 1.00 22.18 42 TYR C O 1
ATOM 3477 N N . HIS C 1 43 ? 17.121 24.973 74.244 1.00 22.51 43 HIS C N 1
ATOM 3478 C CA . HIS C 1 43 ? 18.041 24.913 75.368 1.00 23.29 43 HIS C CA 1
ATOM 3479 C C . HIS C 1 43 ? 19.325 24.160 75.029 1.00 23.31 43 HIS C C 1
ATOM 3480 O O . HIS C 1 43 ? 20.343 24.410 75.650 1.00 23.57 43 HIS C O 1
ATOM 3487 N N . ASP C 1 44 ? 19.281 23.253 74.041 1.00 24.21 44 ASP C N 1
ATOM 3488 C CA . ASP C 1 44 ? 20.510 22.631 73.479 1.00 24.15 44 ASP C CA 1
ATOM 3489 C C . ASP C 1 44 ? 21.388 23.669 72.785 1.00 23.33 44 ASP C C 1
ATOM 3490 O O . ASP C 1 44 ? 22.612 23.655 72.926 1.00 22.73 44 ASP C O 1
ATOM 3495 N N . ILE C 1 45 ? 20.747 24.561 72.034 1.00 22.31 45 ILE C N 1
ATOM 3496 C CA . ILE C 1 45 ? 21.428 25.625 71.327 1.00 21.83 45 ILE C CA 1
ATOM 3497 C C . ILE C 1 45 ? 22.142 26.553 72.303 1.00 22.44 45 ILE C C 1
ATOM 3498 O O . ILE C 1 45 ? 23.315 26.896 72.109 1.00 22.20 45 ILE C O 1
ATOM 3503 N N . LEU C 1 46 ? 21.431 26.948 73.354 1.00 22.31 46 LEU C N 1
ATOM 3504 C CA . LEU C 1 46 ? 21.991 27.832 74.368 1.00 23.10 46 LEU C CA 1
ATOM 3505 C C . LEU C 1 46 ? 23.012 27.151 75.289 1.00 23.52 46 LEU C C 1
ATOM 3506 O O . LEU C 1 46 ? 23.956 27.789 75.715 1.00 22.97 46 LEU C O 1
ATOM 3511 N N . ALA C 1 47 ? 22.825 25.870 75.602 1.00 24.08 47 ALA C N 1
ATOM 3512 C CA . ALA C 1 47 ? 23.883 25.126 76.315 1.00 24.87 47 ALA C CA 1
ATOM 3513 C C . ALA C 1 47 ? 25.217 25.169 75.545 1.00 25.37 47 ALA C C 1
ATOM 3514 O O . ALA C 1 47 ? 26.262 25.461 76.119 1.00 25.88 47 ALA C O 1
ATOM 3516 N N . ALA C 1 48 ? 25.170 24.876 74.250 1.00 25.95 48 ALA C N 1
ATOM 3517 C CA . ALA C 1 48 ? 26.362 24.910 73.413 1.00 26.85 48 ALA C CA 1
ATOM 3518 C C . ALA C 1 48 ? 26.994 26.318 73.382 1.00 27.29 48 ALA C C 1
ATOM 3519 O O . ALA C 1 48 ? 28.206 26.455 73.534 1.00 27.17 48 ALA C O 1
ATOM 3521 N N . ASP C 1 49 ? 26.163 27.348 73.201 1.00 28.37 49 ASP C N 1
ATOM 3522 C CA . ASP C 1 49 ? 26.622 28.741 73.138 1.00 29.35 49 ASP C CA 1
ATOM 3523 C C . ASP C 1 49 ? 27.218 29.226 74.453 1.00 28.82 49 ASP C C 1
ATOM 3524 O O . ASP C 1 49 ? 28.151 30.022 74.449 1.00 28.73 49 ASP C O 1
ATOM 3529 N N . TRP C 1 50 ? 26.665 28.764 75.573 1.00 28.05 50 TRP C N 1
ATOM 3530 C CA . TRP C 1 50 ? 27.078 29.267 76.878 1.00 27.63 50 TRP C CA 1
ATOM 3531 C C . TRP C 1 50 ? 28.200 28.430 77.475 1.00 28.10 50 TRP C C 1
ATOM 3532 O O . TRP C 1 50 ? 28.769 28.813 78.490 1.00 28.15 50 TRP C O 1
ATOM 3543 N N . ASP C 1 51 ? 28.490 27.282 76.861 1.00 28.66 51 ASP C N 1
ATOM 3544 C CA . ASP C 1 51 ? 29.462 26.330 77.404 1.00 29.74 51 ASP C CA 1
ATOM 3545 C C . ASP C 1 51 ? 29.125 25.977 78.858 1.00 29.97 51 ASP C C 1
ATOM 3546 O O . ASP C 1 51 ? 29.962 26.111 79.743 1.00 29.78 51 ASP C O 1
ATOM 3551 N N . VAL C 1 52 ? 27.891 25.541 79.099 1.00 30.63 52 VAL C N 1
ATOM 3552 C CA . VAL C 1 52 ? 27.410 25.315 80.462 1.00 31.31 52 VAL C CA 1
ATOM 3553 C C . VAL C 1 52 ? 28.232 24.251 81.182 1.00 32.27 52 VAL C C 1
ATOM 3554 O O . VAL C 1 52 ? 28.867 23.410 80.543 1.00 32.83 52 VAL C O 1
ATOM 3558 N N . GLU C 1 53 ? 28.230 24.292 82.511 1.00 33.10 53 GLU C N 1
ATOM 3559 C CA . GLU C 1 53 ? 28.783 23.195 83.303 1.00 34.11 53 GLU C CA 1
ATOM 3560 C C . GLU C 1 53 ? 27.795 22.029 83.292 1.00 33.63 53 GLU C C 1
ATOM 3561 O O . GLU C 1 53 ? 28.193 20.862 83.245 1.00 33.59 53 GLU C O 1
ATOM 3567 N N . ARG C 1 54 ? 26.503 22.370 83.318 1.00 32.91 54 ARG C N 1
ATOM 3568 C CA . ARG C 1 54 ? 25.406 21.414 83.432 1.00 32.39 54 ARG C CA 1
ATOM 3569 C C . ARG C 1 54 ? 24.138 22.089 82.888 1.00 31.95 54 ARG C C 1
ATOM 3570 O O . ARG C 1 54 ? 23.943 23.296 83.068 1.00 31.06 54 ARG C O 1
ATOM 3578 N N . SER C 1 55 ? 23.283 21.320 82.223 1.00 31.16 55 SER C N 1
ATOM 3579 C CA . SER C 1 55 ? 22.009 21.843 81.731 1.00 31.02 55 SER C CA 1
ATOM 3580 C C . SER C 1 55 ? 20.898 20.885 82.127 1.00 30.90 55 SER C C 1
ATOM 3581 O O . SER C 1 55 ? 20.797 19.794 81.567 1.00 31.30 55 SER C O 1
ATOM 3584 N N . ASP C 1 56 ? 20.073 21.281 83.097 1.00 30.43 56 ASP C N 1
ATOM 3585 C CA . ASP C 1 56 ? 19.056 20.384 83.647 1.00 30.33 56 ASP C CA 1
ATOM 3586 C C . ASP C 1 56 ? 17.750 20.531 82.879 1.00 29.68 56 ASP C C 1
ATOM 3587 O O . ASP C 1 56 ? 17.154 21.612 82.852 1.00 28.71 56 ASP C O 1
ATOM 3592 N N . ASN C 1 57 ? 17.344 19.442 82.228 1.00 28.94 57 ASN C N 1
ATOM 3593 C CA . ASN C 1 57 ? 16.126 19.398 81.436 1.00 28.41 57 ASN C CA 1
ATOM 3594 C C . ASN C 1 57 ? 15.002 18.845 82.290 1.00 27.84 57 ASN C C 1
ATOM 3595 O O . ASN C 1 57 ? 14.980 17.662 82.613 1.00 28.23 57 ASN C O 1
ATOM 3600 N N . LEU C 1 58 ? 14.076 19.716 82.662 1.00 27.25 58 LEU C N 1
ATOM 3601 C CA . LEU C 1 58 ? 12.921 19.314 83.446 1.00 26.86 58 LEU C CA 1
ATOM 3602 C C . LEU C 1 58 ? 11.652 19.433 82.615 1.00 26.16 58 LEU C C 1
ATOM 3603 O O . LEU C 1 58 ? 10.614 19.894 83.095 1.00 25.45 58 LEU C O 1
ATOM 3608 N N . GLY C 1 59 ? 11.764 19.033 81.350 1.00 25.80 59 GLY C N 1
ATOM 3609 C CA . GLY C 1 59 ? 10.628 18.933 80.448 1.00 25.34 59 GLY C CA 1
ATOM 3610 C C . GLY C 1 59 ? 9.922 17.590 80.548 1.00 25.61 59 GLY C C 1
ATOM 3611 O O . GLY C 1 59 ? 10.552 16.534 80.540 1.00 24.76 59 GLY C O 1
ATOM 3612 N N . ILE C 1 60 ? 8.596 17.639 80.638 1.00 26.11 60 ILE C N 1
ATOM 3613 C CA . ILE C 1 60 ? 7.770 16.436 80.582 1.00 25.81 60 ILE C CA 1
ATOM 3614 C C . ILE C 1 60 ? 6.673 16.676 79.565 1.00 25.45 60 ILE C C 1
ATOM 3615 O O . ILE C 1 60 ? 5.978 17.688 79.616 1.00 24.99 60 ILE C O 1
ATOM 3620 N N . SER C 1 61 ? 6.556 15.737 78.637 1.00 24.87 61 SER C N 1
ATOM 3621 C CA . SER C 1 61 ? 5.603 15.798 77.547 1.00 25.19 61 SER C CA 1
ATOM 3622 C C . SER C 1 61 ? 4.179 15.874 78.066 1.00 23.85 61 SER C C 1
ATOM 3623 O O . SER C 1 61 ? 3.798 15.104 78.946 1.00 23.98 61 SER C O 1
ATOM 3626 N N . GLY C 1 62 ? 3.393 16.804 77.536 1.00 22.61 62 GLY C N 1
ATOM 3627 C CA . GLY C 1 62 ? 1.986 16.914 77.933 1.00 21.19 62 GLY C CA 1
ATOM 3628 C C . GLY C 1 62 ? 1.739 17.664 79.240 1.00 20.25 62 GLY C C 1
ATOM 3629 O O . GLY C 1 62 ? 0.581 17.916 79.604 1.00 19.65 62 GLY C O 1
ATOM 3630 N N . SER C 1 63 ? 2.827 18.039 79.922 1.00 19.19 63 SER C N 1
ATOM 3631 C CA . SER C 1 63 ? 2.781 18.706 81.228 1.00 18.49 63 SER C CA 1
ATOM 3632 C C . SER C 1 63 ? 2.089 20.068 81.171 1.00 18.57 63 SER C C 1
ATOM 3633 O O . SER C 1 63 ? 2.337 20.861 80.259 1.00 17.37 63 SER C O 1
ATOM 3636 N N . THR C 1 64 ? 1.213 20.317 82.147 1.00 18.81 64 THR C N 1
ATOM 3637 C CA . THR C 1 64 ? 0.560 21.606 82.333 1.00 18.76 64 THR C CA 1
ATOM 3638 C C . THR C 1 64 ? 1.220 22.302 83.527 1.00 19.20 64 THR C C 1
ATOM 3639 O O . THR C 1 64 ? 1.862 21.650 84.342 1.00 19.32 64 THR C O 1
ATOM 3643 N N . ILE C 1 65 ? 1.086 23.618 83.630 1.00 19.58 65 ILE C N 1
ATOM 3644 C CA . ILE C 1 65 ? 1.438 24.323 84.872 1.00 20.53 65 ILE C CA 1
ATOM 3645 C C . ILE C 1 65 ? 0.414 23.961 85.959 1.00 21.09 65 ILE C C 1
ATOM 3646 O O . ILE C 1 65 ? 0.777 23.744 87.112 1.00 21.01 65 ILE C O 1
ATOM 3651 N N . GLY C 1 66 ? -0.855 23.866 85.567 1.00 21.66 66 GLY C N 1
ATOM 3652 C CA . GLY C 1 66 ? -1.924 23.470 86.484 1.00 21.86 66 GLY C CA 1
ATOM 3653 C C . GLY C 1 66 ? -2.016 21.987 86.790 1.00 22.16 66 GLY C C 1
ATOM 3654 O O . GLY C 1 66 ? -1.251 21.159 86.260 1.00 22.42 66 GLY C O 1
ATOM 3655 N N . SER C 1 67 ? -3.003 21.655 87.615 1.00 22.45 67 SER C N 1
ATOM 3656 C CA . SER C 1 67 ? -3.185 20.332 88.196 1.00 23.32 67 SER C CA 1
ATOM 3657 C C . SER C 1 67 ? -3.438 19.181 87.213 1.00 23.64 67 SER C C 1
ATOM 3658 O O . SER C 1 67 ? -3.273 18.010 87.570 1.00 23.63 67 SER C O 1
ATOM 3661 N N . ARG C 1 68 ? -3.853 19.484 85.988 1.00 23.83 68 ARG C N 1
ATOM 3662 C CA . ARG C 1 68 ? -4.294 18.416 85.098 1.00 24.46 68 ARG C CA 1
ATOM 3663 C C . ARG C 1 68 ? -3.231 17.369 84.724 1.00 24.40 68 ARG C C 1
ATOM 3664 O O . ARG C 1 68 ? -3.503 16.178 84.815 1.00 24.57 68 ARG C O 1
ATOM 3672 N N . TYR C 1 69 ? -2.028 17.800 84.350 1.00 23.83 69 TYR C N 1
ATOM 3673 C CA . TYR C 1 69 ? -0.988 16.872 83.880 1.00 24.18 69 TYR C CA 1
ATOM 3674 C C . TYR C 1 69 ? 0.404 17.240 84.396 1.00 24.31 69 TYR C C 1
ATOM 3675 O O . TYR C 1 69 ? 0.956 18.286 84.025 1.00 24.46 69 TYR C O 1
ATOM 3684 N N . ASP C 1 70 ? 0.955 16.391 85.263 1.00 24.67 70 ASP C N 1
ATOM 3685 C CA . ASP C 1 70 ? 2.317 16.549 85.779 1.00 24.71 70 ASP C CA 1
ATOM 3686 C C . ASP C 1 70 ? 2.612 17.988 86.125 1.00 24.54 70 ASP C C 1
ATOM 3687 O O . ASP C 1 70 ? 3.532 18.586 85.566 1.00 23.85 70 ASP C O 1
ATOM 3692 N N . ALA C 1 71 ? 1.833 18.535 87.057 1.00 24.56 71 ALA C N 1
ATOM 3693 C CA . ALA C 1 71 ? 1.824 19.971 87.319 1.00 24.26 71 ALA C CA 1
ATOM 3694 C C . ALA C 1 71 ? 3.208 20.575 87.540 1.00 24.15 71 ALA C C 1
ATOM 3695 O O . ALA C 1 71 ? 3.929 20.175 88.446 1.00 24.37 71 ALA C O 1
ATOM 3705 N N . ALA C 1 73 ? 3.639 23.374 88.782 1.00 24.37 73 ALA C N 1
ATOM 3706 C CA . ALA C 1 73 ? 3.469 24.055 90.062 1.00 24.71 73 ALA C CA 1
ATOM 3707 C C . ALA C 1 73 ? 3.840 23.144 91.232 1.00 25.17 73 ALA C C 1
ATOM 3708 O O . ALA C 1 73 ? 3.933 23.606 92.373 1.00 25.57 73 ALA C O 1
ATOM 3710 N N . VAL C 1 74 ? 4.058 21.858 90.937 1.00 25.23 74 VAL C N 1
ATOM 3711 C CA . VAL C 1 74 ? 4.628 20.884 91.887 1.00 25.72 74 VAL C CA 1
ATOM 3712 C C . VAL C 1 74 ? 6.058 20.483 91.473 1.00 26.02 74 VAL C C 1
ATOM 3713 O O . VAL C 1 74 ? 6.968 20.423 92.303 1.00 26.02 74 VAL C O 1
ATOM 3717 N N . ARG C 1 75 ? 6.249 20.232 90.181 1.00 26.07 75 ARG C N 1
ATOM 3718 C CA . ARG C 1 75 ? 7.516 19.720 89.661 1.00 26.72 75 ARG C CA 1
ATOM 3719 C C . ARG C 1 75 ? 8.695 20.703 89.741 1.00 26.67 75 ARG C C 1
ATOM 3720 O O . ARG C 1 75 ? 9.841 20.296 89.568 1.00 26.57 75 ARG C O 1
ATOM 3728 N N . TYR C 1 76 ? 8.438 21.986 89.996 1.00 26.75 76 TYR C N 1
ATOM 3729 C CA . TYR C 1 76 ? 9.541 22.933 90.136 1.00 27.01 76 TYR C CA 1
ATOM 3730 C C . TYR C 1 76 ? 10.509 22.483 91.245 1.00 27.29 76 TYR C C 1
ATOM 3731 O O . TYR C 1 76 ? 11.641 22.943 91.322 1.00 26.69 76 TYR C O 1
ATOM 3740 N N . GLN C 1 77 ? 10.050 21.568 92.091 1.00 27.57 77 GLN C N 1
ATOM 3741 C CA . GLN C 1 77 ? 10.801 21.149 93.264 1.00 28.36 77 GLN C CA 1
ATOM 3742 C C . GLN C 1 77 ? 11.956 20.218 92.923 1.00 28.66 77 GLN C C 1
ATOM 3743 O O . GLN C 1 77 ? 12.836 20.003 93.753 1.00 29.56 77 GLN C O 1
ATOM 3749 N N . ALA C 1 78 ? 11.946 19.685 91.698 1.00 28.76 78 ALA C N 1
ATOM 3750 C CA . ALA C 1 78 ? 13.066 18.930 91.111 1.00 28.60 78 ALA C CA 1
ATOM 3751 C C . ALA C 1 78 ? 14.214 19.804 90.561 1.00 28.31 78 ALA C C 1
ATOM 3752 O O . ALA C 1 78 ? 15.247 19.279 90.122 1.00 28.42 78 ALA C O 1
ATOM 3754 N N . ILE C 1 79 ? 14.041 21.124 90.571 1.00 27.54 79 ILE C N 1
ATOM 3755 C CA . ILE C 1 79 ? 15.123 22.021 90.175 1.00 26.75 79 ILE C CA 1
ATOM 3756 C C . ILE C 1 79 ? 16.310 21.919 91.164 1.00 27.07 79 ILE C C 1
ATOM 3757 O O . ILE C 1 79 ? 16.105 22.017 92.376 1.00 26.82 79 ILE C O 1
ATOM 3762 N N . PRO C 1 80 ? 17.547 21.703 90.644 1.00 27.30 80 PRO C N 1
ATOM 3763 C CA . PRO C 1 80 ? 18.767 21.669 91.478 1.00 27.62 80 PRO C CA 1
ATOM 3764 C C . PRO C 1 80 ? 18.894 22.887 92.375 1.00 27.83 80 PRO C C 1
ATOM 3765 O O . PRO C 1 80 ? 18.675 24.007 91.910 1.00 27.54 80 PRO C O 1
ATOM 3769 N N . GLU C 1 81 ? 19.229 22.653 93.649 1.00 28.85 81 GLU C N 1
ATOM 3770 C CA . GLU C 1 81 ? 19.511 23.712 94.639 1.00 29.60 81 GLU C CA 1
ATOM 3771 C C . GLU C 1 81 ? 20.428 24.778 94.070 1.00 28.75 81 GLU C C 1
ATOM 3772 O O . GLU C 1 81 ? 20.278 25.960 94.389 1.00 28.85 81 GLU C O 1
ATOM 3778 N N . ASP C 1 82 ? 21.370 24.349 93.233 1.00 27.83 82 ASP C N 1
ATOM 3779 C CA . ASP C 1 82 ? 22.460 25.199 92.786 1.00 27.74 82 ASP C CA 1
ATOM 3780 C C . ASP C 1 82 ? 22.318 25.740 91.359 1.00 26.87 82 ASP C C 1
ATOM 3781 O O . ASP C 1 82 ? 23.306 26.205 90.775 1.00 26.48 82 ASP C O 1
ATOM 3786 N N . ALA C 1 83 ? 21.097 25.703 90.815 1.00 25.63 83 ALA C N 1
ATOM 3787 C CA . ALA C 1 83 ? 20.820 26.310 89.511 1.00 24.89 83 ALA C CA 1
ATOM 3788 C C . ALA C 1 83 ? 21.210 27.782 89.553 1.00 24.10 83 ALA C C 1
ATOM 3789 O O . ALA C 1 83 ? 20.923 28.463 90.533 1.00 24.22 83 ALA C O 1
ATOM 3791 N N . ASP C 1 84 ? 21.847 28.283 88.502 1.00 23.44 84 ASP C N 1
ATOM 3792 C CA . ASP C 1 84 ? 22.129 29.719 88.443 1.00 23.20 84 ASP C CA 1
ATOM 3793 C C . ASP C 1 84 ? 21.258 30.459 87.449 1.00 21.73 84 ASP C C 1
ATOM 3794 O O . ASP C 1 84 ? 21.420 31.650 87.256 1.00 20.73 84 ASP C O 1
ATOM 3799 N N . PHE C 1 85 ? 20.346 29.735 86.806 1.00 21.48 85 PHE C N 1
ATOM 3800 C CA . PHE C 1 85 ? 19.328 30.324 85.927 1.00 20.45 85 PHE C CA 1
ATOM 3801 C C . PHE C 1 85 ? 18.172 29.348 85.852 1.00 20.09 85 PHE C C 1
ATOM 3802 O O . PHE C 1 85 ? 18.394 28.138 85.759 1.00 20.41 85 PHE C O 1
ATOM 3810 N N . ILE C 1 86 ? 16.944 29.864 85.899 1.00 19.51 86 ILE C N 1
ATOM 3811 C CA . ILE C 1 86 ? 15.756 29.033 85.802 1.00 19.26 86 ILE C CA 1
ATOM 3812 C C . ILE C 1 86 ? 14.800 29.628 84.767 1.00 19.98 86 ILE C C 1
ATOM 3813 O O . ILE C 1 86 ? 14.356 30.758 84.914 1.00 19.21 86 ILE C O 1
ATOM 3818 N N . ALA C 1 87 ? 14.510 28.885 83.704 1.00 19.95 87 ALA C N 1
ATOM 3819 C CA . ALA C 1 87 ? 13.462 29.317 82.791 1.00 20.71 87 ALA C CA 1
ATOM 3820 C C . ALA C 1 87 ? 12.266 28.383 82.900 1.00 20.84 87 ALA C C 1
ATOM 3821 O O . ALA C 1 87 ? 12.428 27.169 83.032 1.00 21.01 87 ALA C O 1
ATOM 3823 N N . VAL C 1 88 ? 11.074 28.963 82.871 1.00 21.29 88 VAL C N 1
ATOM 3824 C CA . VAL C 1 88 ? 9.833 28.189 82.836 1.00 22.42 88 VAL C CA 1
ATOM 3825 C C . VAL C 1 88 ? 9.119 28.426 81.507 1.00 22.58 88 VAL C C 1
ATOM 3826 O O . VAL C 1 88 ? 8.775 29.550 81.170 1.00 22.81 88 VAL C O 1
ATOM 3830 N N . PHE C 1 89 ? 8.896 27.349 80.771 1.00 23.44 89 PHE C N 1
ATOM 3831 C CA . PHE C 1 89 ? 8.269 27.407 79.469 1.00 24.56 89 PHE C CA 1
ATOM 3832 C C . PHE C 1 89 ? 7.031 26.515 79.534 1.00 25.00 89 PHE C C 1
ATOM 3833 O O . PHE C 1 89 ? 7.110 25.303 79.316 1.00 25.86 89 PHE C O 1
ATOM 3841 N N . GLY C 1 90 ? 5.888 27.121 79.838 1.00 25.68 90 GLY C N 1
ATOM 3842 C CA . GLY C 1 90 ? 4.628 26.399 79.952 1.00 25.95 90 GLY C CA 1
ATOM 3843 C C . GLY C 1 90 ? 3.408 27.230 79.593 1.00 26.29 90 GLY C C 1
ATOM 3844 O O . GLY C 1 90 ? 3.510 28.419 79.251 1.00 26.55 90 GLY C O 1
ATOM 3845 N N . GLY C 1 91 ? 2.242 26.596 79.679 1.00 26.13 91 GLY C N 1
ATOM 3846 C CA . GLY C 1 91 ? 0.998 27.254 79.366 1.00 25.45 91 GLY C CA 1
ATOM 3847 C C . GLY C 1 91 ? 0.303 26.676 78.157 1.00 25.44 91 GLY C C 1
ATOM 3848 O O . GLY C 1 91 ? -0.935 26.685 78.098 1.00 25.89 91 GLY C O 1
ATOM 3849 N N . VAL C 1 92 ? 1.071 26.182 77.185 1.00 24.59 92 VAL C N 1
ATOM 3850 C CA . VAL C 1 92 ? 0.473 25.758 75.912 1.00 24.14 92 VAL C CA 1
ATOM 3851 C C . VAL C 1 92 ? -0.404 24.521 76.103 1.00 23.34 92 VAL C C 1
ATOM 3852 O O . VAL C 1 92 ? -1.440 24.401 75.460 1.00 23.15 92 VAL C O 1
ATOM 3856 N N . ASN C 1 93 ? -0.002 23.630 77.014 1.00 22.31 93 ASN C N 1
ATOM 3857 C CA . ASN C 1 93 ? -0.844 22.515 77.395 1.00 21.74 93 ASN C CA 1
ATOM 3858 C C . ASN C 1 93 ? -1.998 22.923 78.296 1.00 20.89 93 ASN C C 1
ATOM 3859 O O . ASN C 1 93 ? -3.072 22.356 78.202 1.00 20.65 93 ASN C O 1
ATOM 3864 N N . ASP C 1 94 ? -1.794 23.915 79.150 1.00 20.08 94 ASP C N 1
ATOM 3865 C CA . ASP C 1 94 ? -2.904 24.407 79.939 1.00 19.57 94 ASP C CA 1
ATOM 3866 C C . ASP C 1 94 ? -4.026 24.901 79.044 1.00 19.24 94 ASP C C 1
ATOM 3867 O O . ASP C 1 94 ? -5.193 24.671 79.345 1.00 19.30 94 ASP C O 1
ATOM 3872 N N . TYR C 1 95 ? -3.661 25.559 77.939 1.00 18.69 95 TYR C N 1
ATOM 3873 C CA . TYR C 1 95 ? -4.622 25.971 76.932 1.00 18.44 95 TYR C CA 1
ATOM 3874 C C . TYR C 1 95 ? -5.185 24.783 76.148 1.00 18.51 95 TYR C C 1
ATOM 3875 O O . TYR C 1 95 ? -6.406 24.628 76.051 1.00 18.04 95 TYR C O 1
ATOM 3884 N N . GLY C 1 96 ? -4.299 23.959 75.594 1.00 18.27 96 GLY C N 1
ATOM 3885 C CA . GLY C 1 96 ? -4.692 22.934 74.653 1.00 19.49 96 GLY C CA 1
ATOM 3886 C C . GLY C 1 96 ? -5.253 21.679 75.287 1.00 20.81 96 GLY C C 1
ATOM 3887 O O . GLY C 1 96 ? -5.955 20.922 74.630 1.00 21.37 96 GLY C O 1
ATOM 3888 N N . ARG C 1 97 ? -4.918 21.427 76.549 1.00 21.60 97 ARG C N 1
ATOM 3889 C CA . ARG C 1 97 ? -5.499 20.298 77.284 1.00 22.92 97 ARG C CA 1
ATOM 3890 C C . ARG C 1 97 ? -6.572 20.779 78.304 1.00 23.63 97 ARG C C 1
ATOM 3891 O O . ARG C 1 97 ? -6.952 20.053 79.216 1.00 23.81 97 ARG C O 1
ATOM 3899 N N . ASP C 1 98 ? -7.060 22.010 78.138 1.00 24.62 98 ASP C N 1
ATOM 3900 C CA . ASP C 1 98 ? -8.237 22.464 78.877 1.00 24.83 98 ASP C CA 1
ATOM 3901 C C . ASP C 1 98 ? -8.080 22.547 80.407 1.00 24.78 98 ASP C C 1
ATOM 3902 O O . ASP C 1 98 ? -8.966 22.090 81.141 1.00 24.47 98 ASP C O 1
ATOM 3907 N N . GLN C 1 99 ? -6.964 23.109 80.889 1.00 24.10 99 GLN C N 1
ATOM 3908 C CA . GLN C 1 99 ? -6.890 23.568 82.275 1.00 23.63 99 GLN C CA 1
ATOM 3909 C C . GLN C 1 99 ? -7.837 24.754 82.485 1.00 23.67 99 GLN C C 1
ATOM 3910 O O . GLN C 1 99 ? -7.763 25.754 81.752 1.00 22.92 99 GLN C O 1
ATOM 3916 N N . PRO C 1 100 ? -8.738 24.649 83.483 1.00 23.59 100 PRO C N 1
ATOM 3917 C CA . PRO C 1 100 ? -9.585 25.788 83.808 1.00 23.69 100 PRO C CA 1
ATOM 3918 C C . PRO C 1 100 ? -8.716 27.007 84.072 1.00 24.30 100 PRO C C 1
ATOM 3919 O O . PRO C 1 100 ? -7.781 26.928 84.858 1.00 24.46 100 PRO C O 1
ATOM 3923 N N . LEU C 1 101 ? -9.016 28.106 83.389 1.00 24.52 101 LEU C N 1
ATOM 3924 C CA . LEU C 1 101 ? -8.257 29.345 83.505 1.00 25.82 101 LEU C CA 1
ATOM 3925 C C . LEU C 1 101 ? -8.366 29.940 84.919 1.00 26.35 101 LEU C C 1
ATOM 3926 O O . LEU C 1 101 ? -7.361 30.314 85.530 1.00 26.16 101 LEU C O 1
ATOM 3931 N N . GLY C 1 102 ? -9.598 30.023 85.425 1.00 26.94 102 GLY C N 1
ATOM 3932 C CA . GLY C 1 102 ? -9.873 30.662 86.712 1.00 27.71 102 GLY C CA 1
ATOM 3933 C C . GLY C 1 102 ? -9.809 32.168 86.574 1.00 28.12 102 GLY C C 1
ATOM 3934 O O . GLY C 1 102 ? -10.060 32.708 85.504 1.00 27.26 102 GLY C O 1
ATOM 3935 N N . GLN C 1 103 ? -9.487 32.853 87.663 1.00 29.06 103 GLN C N 1
ATOM 3936 C CA . GLN C 1 103 ? -9.298 34.298 87.600 1.00 30.75 103 GLN C CA 1
ATOM 3937 C C . GLN C 1 103 ? -8.271 34.798 88.606 1.00 31.32 103 GLN C C 1
ATOM 3938 O O . GLN C 1 103 ? -7.874 34.089 89.535 1.00 30.74 103 GLN C O 1
ATOM 3944 N N . TYR C 1 104 ? -7.849 36.033 88.382 1.00 32.52 104 TYR C N 1
ATOM 3945 C CA . TYR C 1 104 ? -6.887 36.720 89.215 1.00 33.82 104 TYR C CA 1
ATOM 3946 C C . TYR C 1 104 ? -7.328 36.708 90.664 1.00 34.20 104 TYR C C 1
ATOM 3947 O O . TYR C 1 104 ? -8.385 37.239 90.998 1.00 34.13 104 TYR C O 1
ATOM 3956 N N . GLY C 1 105 ? -6.514 36.095 91.515 1.00 35.09 105 GLY C N 1
ATOM 3957 C CA . GLY C 1 105 ? -6.818 36.001 92.940 1.00 36.33 105 GLY C CA 1
ATOM 3958 C C . GLY C 1 105 ? -7.069 34.580 93.405 1.00 37.48 105 GLY C C 1
ATOM 3959 O O . GLY C 1 105 ? -7.252 34.336 94.607 1.00 37.54 105 GLY C O 1
ATOM 3960 N N . ASP C 1 106 ? -7.097 33.642 92.455 1.00 38.18 106 ASP C N 1
ATOM 3961 C CA . ASP C 1 106 ? -7.086 32.219 92.777 1.00 38.98 106 ASP C CA 1
ATOM 3962 C C . ASP C 1 106 ? -5.740 31.902 93.412 1.00 39.55 106 ASP C C 1
ATOM 3963 O O . ASP C 1 106 ? -4.719 32.477 93.020 1.00 39.36 106 ASP C O 1
ATOM 3968 N N . CYS C 1 107 ? -5.737 31.012 94.401 1.00 40.71 107 CYS C N 1
ATOM 3969 C CA . CYS C 1 107 ? -4.485 30.558 95.036 1.00 42.06 107 CYS C CA 1
ATOM 3970 C C . CYS C 1 107 ? -4.409 29.038 95.139 1.00 41.51 107 CYS C C 1
ATOM 3971 O O . CYS C 1 107 ? -3.746 28.471 96.019 1.00 42.30 107 CYS C O 1
ATOM 3974 N N . ASP C 1 108 ? -5.068 28.392 94.189 1.00 40.66 108 ASP C N 1
ATOM 3975 C CA . ASP C 1 108 ? -5.251 26.959 94.178 1.00 39.68 108 ASP C CA 1
ATOM 3976 C C . ASP C 1 108 ? -4.892 26.434 92.784 1.00 38.15 108 ASP C C 1
ATOM 3977 O O . ASP C 1 108 ? -5.288 27.010 91.770 1.00 37.94 108 ASP C O 1
ATOM 3990 N N . THR C 1 110 ? -5.752 24.058 90.863 1.00 29.81 110 THR C N 1
ATOM 3991 C CA . THR C 1 110 ? -6.762 23.536 89.939 1.00 27.73 110 THR C CA 1
ATOM 3992 C C . THR C 1 110 ? -7.147 24.556 88.862 1.00 26.50 110 THR C C 1
ATOM 3993 O O . THR C 1 110 ? -7.761 24.204 87.856 1.00 26.09 110 THR C O 1
ATOM 3997 N N . THR C 1 111 ? -6.775 25.814 89.074 1.00 25.02 111 THR C N 1
ATOM 3998 C CA . THR C 1 111 ? -6.876 26.823 88.012 1.00 24.20 111 THR C CA 1
ATOM 3999 C C . THR C 1 111 ? -5.500 27.321 87.554 1.00 23.10 111 THR C C 1
ATOM 4000 O O . THR C 1 111 ? -4.514 27.266 88.302 1.00 22.03 111 THR C O 1
ATOM 4004 N N . PHE C 1 112 ? -5.448 27.803 86.316 1.00 21.80 112 PHE C N 1
ATOM 4005 C CA . PHE C 1 112 ? -4.203 28.315 85.738 1.00 21.13 112 PHE C CA 1
ATOM 4006 C C . PHE C 1 112 ? -3.684 29.517 86.540 1.00 20.73 112 PHE C C 1
ATOM 4007 O O . PHE C 1 112 ? -2.497 29.594 86.854 1.00 20.31 112 PHE C O 1
ATOM 4015 N N . TYR C 1 113 ? -4.577 30.432 86.905 1.00 20.45 113 TYR C N 1
ATOM 4016 C CA . TYR C 1 113 ? -4.185 31.573 87.745 1.00 20.71 113 TYR C CA 1
ATOM 4017 C C . TYR C 1 113 ? -3.583 31.155 89.083 1.00 21.12 113 TYR C C 1
ATOM 4018 O O . TYR C 1 113 ? -2.506 31.646 89.480 1.00 20.89 113 TYR C O 1
ATOM 4027 N N . GLY C 1 114 ? -4.260 30.237 89.770 1.00 20.61 114 GLY C N 1
ATOM 4028 C CA . GLY C 1 114 ? -3.777 29.730 91.052 1.00 20.81 114 GLY C CA 1
ATOM 4029 C C . GLY C 1 114 ? -2.495 28.927 90.939 1.00 20.97 114 GLY C C 1
ATOM 4030 O O . GLY C 1 114 ? -1.611 29.056 91.774 1.00 20.92 114 GLY C O 1
ATOM 4031 N N . ALA C 1 115 ? -2.396 28.101 89.903 1.00 20.96 115 ALA C N 1
ATOM 4032 C CA . ALA C 1 115 ? -1.194 27.318 89.643 1.00 21.59 115 ALA C CA 1
ATOM 4033 C C . ALA C 1 115 ? 0.022 28.194 89.419 1.00 22.45 115 ALA C C 1
ATOM 4034 O O . ALA C 1 115 ? 1.096 27.905 89.942 1.00 22.61 115 ALA C O 1
ATOM 4036 N N . LEU C 1 116 ? -0.150 29.250 88.623 1.00 23.37 116 LEU C N 1
ATOM 4037 C CA . LEU C 1 116 ? 0.881 30.263 88.402 1.00 24.98 116 LEU C CA 1
ATOM 4038 C C . LEU C 1 116 ? 1.370 30.867 89.717 1.00 25.81 116 LEU C C 1
ATOM 4039 O O . LEU C 1 116 ? 2.558 31.034 89.931 1.00 25.24 116 LEU C O 1
ATOM 4060 N N . LEU C 1 119 ? 3.421 28.285 91.680 1.00 26.47 119 LEU C N 1
ATOM 4061 C CA . LEU C 1 119 ? 4.708 28.108 91.033 1.00 25.16 119 LEU C CA 1
ATOM 4062 C C . LEU C 1 119 ? 5.663 29.278 91.307 1.00 24.41 119 LEU C C 1
ATOM 4063 O O . LEU C 1 119 ? 6.791 29.076 91.731 1.00 23.84 119 LEU C O 1
ATOM 4068 N N . LEU C 1 120 ? 5.201 30.491 91.043 1.00 24.23 120 LEU C N 1
ATOM 4069 C CA . LEU C 1 120 ? 6.023 31.687 91.200 1.00 24.29 120 LEU C CA 1
ATOM 4070 C C . LEU C 1 120 ? 6.404 31.904 92.660 1.00 24.12 120 LEU C C 1
ATOM 4071 O O . LEU C 1 120 ? 7.509 32.362 92.954 1.00 24.13 120 LEU C O 1
ATOM 4076 N N . THR C 1 121 ? 5.492 31.557 93.568 1.00 23.93 121 THR C N 1
ATOM 4077 C CA . THR C 1 121 ? 5.769 31.592 95.009 1.00 23.51 121 THR C CA 1
ATOM 4078 C C . THR C 1 121 ? 6.918 30.649 95.385 1.00 23.37 121 THR C C 1
ATOM 4079 O O . THR C 1 121 ? 7.860 31.042 96.086 1.00 22.87 121 THR C O 1
ATOM 4083 N N . GLY C 1 122 ? 6.841 29.416 94.891 1.00 23.35 122 GLY C N 1
ATOM 4084 C CA . GLY C 1 122 ? 7.873 28.404 95.135 1.00 23.37 122 GLY C CA 1
ATOM 4085 C C . GLY C 1 122 ? 9.221 28.777 94.556 1.00 23.41 122 GLY C C 1
ATOM 4086 O O . GLY C 1 122 ? 10.259 28.457 95.129 1.00 23.51 122 GLY C O 1
ATOM 4087 N N . LEU C 1 123 ? 9.214 29.460 93.415 1.00 23.49 123 LEU C N 1
ATOM 4088 C CA . LEU C 1 123 ? 10.460 29.851 92.757 1.00 23.18 123 LEU C CA 1
ATOM 4089 C C . LEU C 1 123 ? 11.210 30.919 93.524 1.00 23.28 123 LEU C C 1
ATOM 4090 O O . LEU C 1 123 ? 12.443 30.846 93.662 1.00 23.11 123 LEU C O 1
ATOM 4095 N N . GLN C 1 124 ? 10.465 31.909 94.012 1.00 22.96 124 GLN C N 1
ATOM 4096 C CA . GLN C 1 124 ? 11.068 33.066 94.655 1.00 23.28 124 GLN C CA 1
ATOM 4097 C C . GLN C 1 124 ? 11.431 32.744 96.085 1.00 23.38 124 GLN C C 1
ATOM 4098 O O . GLN C 1 124 ? 12.335 33.353 96.635 1.00 23.66 124 GLN C O 1
ATOM 4104 N N . THR C 1 125 ? 10.721 31.794 96.689 1.00 23.48 125 THR C N 1
ATOM 4105 C CA . THR C 1 125 ? 11.052 31.330 98.037 1.00 24.15 125 THR C CA 1
ATOM 4106 C C . THR C 1 125 ? 12.381 30.577 98.047 1.00 24.11 125 THR C C 1
ATOM 4107 O O . THR C 1 125 ? 13.261 30.847 98.868 1.00 24.09 125 THR C O 1
ATOM 4111 N N . ASN C 1 126 ? 12.515 29.636 97.121 1.00 24.24 126 ASN C N 1
ATOM 4112 C CA . ASN C 1 126 ? 13.592 28.653 97.162 1.00 24.09 126 ASN C CA 1
ATOM 4113 C C . ASN C 1 126 ? 14.839 29.055 96.364 1.00 23.72 126 ASN C C 1
ATOM 4114 O O . ASN C 1 126 ? 15.938 28.540 96.617 1.00 23.48 126 ASN C O 1
ATOM 4119 N N . TRP C 1 127 ? 14.674 29.965 95.406 1.00 22.67 127 TRP C N 1
ATOM 4120 C CA . TRP C 1 127 ? 15.812 30.514 94.677 1.00 22.32 127 TRP C CA 1
ATOM 4121 C C . TRP C 1 127 ? 15.710 32.041 94.658 1.00 22.42 127 TRP C C 1
ATOM 4122 O O . TRP C 1 127 ? 15.610 32.638 93.582 1.00 22.04 127 TRP C O 1
ATOM 4133 N N . PRO C 1 128 ? 15.739 32.689 95.852 1.00 22.39 128 PRO C N 1
ATOM 4134 C CA . PRO C 1 128 ? 15.558 34.150 95.906 1.00 22.73 128 PRO C CA 1
ATOM 4135 C C . PRO C 1 128 ? 16.561 34.968 95.088 1.00 22.62 128 PRO C C 1
ATOM 4136 O O . PRO C 1 128 ? 16.203 36.042 94.588 1.00 22.92 128 PRO C O 1
ATOM 4140 N N . THR C 1 129 ? 17.775 34.459 94.912 1.00 22.66 129 THR C N 1
ATOM 4141 C CA . THR C 1 129 ? 18.826 35.226 94.241 1.00 23.26 129 THR C CA 1
ATOM 4142 C C . THR C 1 129 ? 19.092 34.830 92.779 1.00 23.10 129 THR C C 1
ATOM 4143 O O . THR C 1 129 ? 19.981 35.393 92.139 1.00 23.47 129 THR C O 1
ATOM 4147 N N . VAL C 1 130 ? 18.320 33.882 92.255 1.00 22.85 130 VAL C N 1
ATOM 4148 C CA . VAL C 1 130 ? 18.590 33.274 90.957 1.00 22.27 130 VAL C CA 1
ATOM 4149 C C . VAL C 1 130 ? 17.767 33.948 89.853 1.00 22.45 130 VAL C C 1
ATOM 4150 O O . VAL C 1 130 ? 16.532 34.011 89.930 1.00 21.83 130 VAL C O 1
ATOM 4154 N N . PRO C 1 131 ? 18.457 34.480 88.831 1.00 22.18 131 PRO C N 1
ATOM 4155 C CA . PRO C 1 131 ? 17.777 35.044 87.683 1.0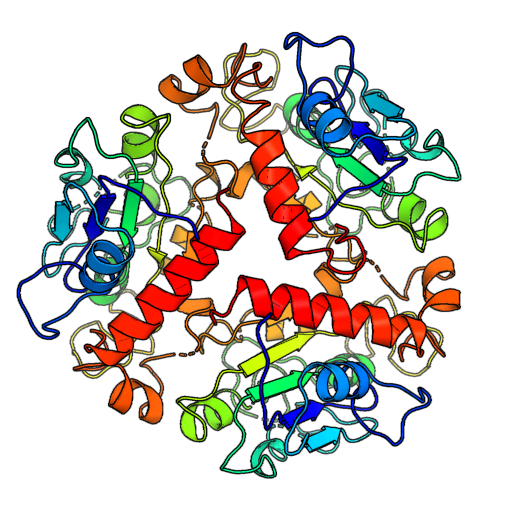0 22.09 131 PRO C CA 1
ATOM 4156 C C . PRO C 1 131 ? 16.853 34.005 87.038 1.00 22.38 131 PRO C C 1
ATOM 4157 O O . PRO C 1 131 ? 17.194 32.832 86.878 1.00 22.18 131 PRO C O 1
ATOM 4161 N N . LYS C 1 132 ? 15.640 34.419 86.752 1.00 22.53 132 LYS C N 1
ATOM 4162 C CA . LYS C 1 132 ? 14.691 33.506 86.181 1.00 22.94 132 LYS C CA 1
ATOM 4163 C C . LYS C 1 132 ? 13.770 34.254 85.257 1.00 23.06 132 LYS C C 1
ATOM 4164 O O . LYS C 1 132 ? 13.642 35.477 85.347 1.00 22.84 132 LYS C O 1
ATOM 4170 N N . LEU C 1 133 ? 13.157 33.514 84.348 1.00 23.49 133 LEU C N 1
ATOM 4171 C CA . LEU C 1 133 ? 12.212 34.102 83.446 1.00 24.09 133 LEU C CA 1
ATOM 4172 C C . LEU C 1 133 ? 11.164 33.108 83.004 1.00 23.97 133 LEU C C 1
ATOM 4173 O O . LEU C 1 133 ? 11.420 31.900 82.910 1.00 24.18 133 LEU C O 1
ATOM 4178 N N A PHE C 1 134 ? 9.976 33.628 82.733 0.50 23.91 134 PHE C N 1
ATOM 4179 N N B PHE C 1 134 ? 9.969 33.622 82.754 0.50 23.70 134 PHE C N 1
ATOM 4180 C CA A PHE C 1 134 ? 8.896 32.851 82.164 0.50 23.72 134 PHE C CA 1
ATOM 4181 C CA B PHE C 1 134 ? 8.907 32.831 82.178 0.50 23.32 134 PHE C CA 1
ATOM 4182 C C A PHE C 1 134 ? 8.827 33.066 80.664 0.50 23.68 134 PHE C C 1
ATOM 4183 C C B PHE C 1 134 ? 8.879 33.056 80.672 0.50 23.44 134 PHE C C 1
ATOM 4184 O O A PHE C 1 134 ? 8.871 34.200 80.194 0.50 23.54 134 PHE C O 1
ATOM 4185 O O B PHE C 1 134 ? 8.999 34.187 80.208 0.50 23.31 134 PHE C O 1
ATOM 4200 N N . ILE C 1 135 ? 8.724 31.968 79.920 1.00 23.62 135 ILE C N 1
ATOM 4201 C CA . ILE C 1 135 ? 8.582 32.027 78.469 1.00 24.02 135 ILE C CA 1
ATOM 4202 C C . ILE C 1 135 ? 7.181 31.571 78.082 1.00 24.28 135 ILE C C 1
ATOM 4203 O O . ILE C 1 135 ? 6.763 30.471 78.461 1.00 24.88 135 ILE C O 1
ATOM 4208 N N . SER C 1 136 ? 6.464 32.435 77.363 1.00 24.42 136 SER C N 1
ATOM 4209 C CA . SER C 1 136 ? 5.142 32.142 76.794 1.00 24.60 136 SER C CA 1
ATOM 4210 C C . SER C 1 136 ? 5.245 31.593 75.384 1.00 24.29 136 SER C C 1
ATOM 4211 O O . SER C 1 136 ? 5.954 32.158 74.552 1.00 24.75 136 SER C O 1
ATOM 4214 N N . ALA C 1 137 ? 4.453 30.570 75.085 1.00 23.53 137 ALA C N 1
ATOM 4215 C CA . ALA C 1 137 ? 4.551 29.847 73.810 1.00 22.45 137 ALA C CA 1
ATOM 4216 C C . ALA C 1 137 ? 4.012 30.593 72.565 1.00 21.57 137 ALA C C 1
ATOM 4217 O O . ALA C 1 137 ? 3.213 31.533 72.657 1.00 21.12 137 ALA C O 1
ATOM 4219 N N . ILE C 1 138 ? 4.489 30.165 71.405 1.00 20.31 138 ILE C N 1
ATOM 4220 C CA . ILE C 1 138 ? 4.007 30.644 70.114 1.00 20.21 138 ILE C CA 1
ATOM 4221 C C . ILE C 1 138 ? 2.491 30.396 69.930 1.00 19.41 138 ILE C C 1
ATOM 4222 O O . ILE C 1 138 ? 1.939 29.429 70.459 1.00 19.16 138 ILE C O 1
ATOM 4227 N N . HIS C 1 139 ? 1.812 31.279 69.209 1.00 19.08 139 HIS C N 1
ATOM 4228 C CA . HIS C 1 139 ? 0.421 31.033 68.837 1.00 18.28 139 HIS C CA 1
ATOM 4229 C C . HIS C 1 139 ? 0.380 29.738 68.00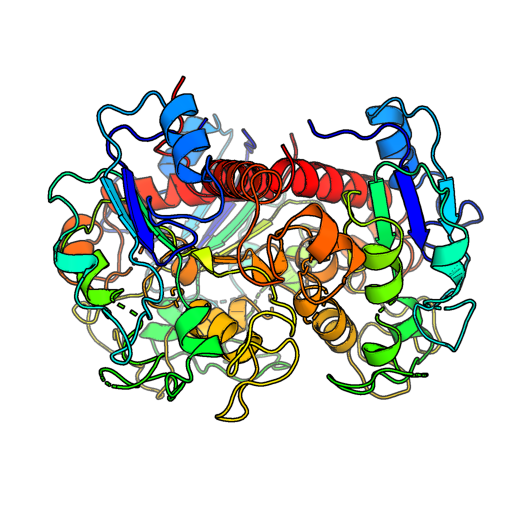3 1.00 18.30 139 HIS C C 1
ATOM 4230 O O . HIS C 1 139 ? 1.072 29.624 67.000 1.00 16.93 139 HIS C O 1
ATOM 4237 N N . ILE C 1 140 ? -0.418 28.757 68.438 1.00 18.02 140 ILE C N 1
ATOM 4238 C CA . ILE C 1 140 ? -0.481 27.476 67.752 1.00 18.02 140 ILE C CA 1
ATOM 4239 C C . ILE C 1 140 ? -1.536 27.474 66.632 1.00 18.06 140 ILE C C 1
ATOM 4240 O O . ILE C 1 140 ? -2.444 28.316 66.628 1.00 17.98 140 ILE C O 1
ATOM 4245 N N . GLY C 1 141 ? -1.381 26.553 65.684 1.00 17.76 141 GLY C N 1
ATOM 4246 C CA . GLY C 1 141 ? -2.438 26.211 64.715 1.00 19.86 141 GLY C CA 1
ATOM 4247 C C . GLY C 1 141 ? -3.311 25.061 65.215 1.00 20.69 141 GLY C C 1
ATOM 4248 O O . GLY C 1 141 ? -3.286 24.721 66.413 1.00 21.05 141 GLY C O 1
ATOM 4249 N N . SER C 1 142 ? -4.041 24.420 64.310 1.00 21.27 142 SER C N 1
ATOM 4250 C CA . SER C 1 142 ? -5.045 23.429 64.708 1.00 23.26 142 SER C CA 1
ATOM 4251 C C . SER C 1 142 ? -4.761 21.968 64.341 1.00 24.52 142 SER C C 1
ATOM 4252 O O . SER C 1 142 ? -5.604 21.091 64.596 1.00 24.90 142 SER C O 1
ATOM 4255 N N . ASP C 1 143 ? -3.598 21.698 63.763 1.00 25.86 143 ASP C N 1
ATOM 4256 C CA . ASP C 1 143 ? -3.313 20.367 63.221 1.00 27.81 143 ASP C CA 1
ATOM 4257 C C . ASP C 1 143 ? -3.129 19.280 64.291 1.00 28.46 143 ASP C C 1
ATOM 4258 O O . ASP C 1 143 ? -3.370 18.089 64.025 1.00 29.18 143 ASP C O 1
ATOM 4263 N N . PHE C 1 144 ? -2.714 19.655 65.500 1.00 28.85 144 PHE C N 1
ATOM 4264 C CA . PHE C 1 144 ? -2.474 18.613 66.518 1.00 29.04 144 PHE C CA 1
ATOM 4265 C C . PHE C 1 144 ? -3.758 17.913 67.010 1.00 29.26 144 PHE C C 1
ATOM 4266 O O . PHE C 1 144 ? -3.709 16.761 67.450 1.00 29.44 144 PHE C O 1
ATOM 4274 N N . GLY C 1 145 ? -4.901 18.593 66.908 1.00 28.95 145 GLY C N 1
ATOM 4275 C CA . GLY C 1 145 ? -6.189 17.981 67.244 1.00 28.57 145 GLY C CA 1
ATOM 4276 C C . GLY C 1 145 ? -6.684 18.287 68.653 1.00 28.52 145 GLY C C 1
ATOM 4277 O O . GLY C 1 145 ? -6.097 19.108 69.366 1.00 27.82 145 GLY C O 1
ATOM 4278 N N . GLY C 1 146 ? -7.772 17.623 69.054 1.00 28.34 146 GLY C N 1
ATOM 4279 C CA . GLY C 1 146 ? -8.409 17.860 70.363 1.00 27.40 146 GLY C CA 1
ATOM 4280 C C . GLY C 1 146 ? -8.688 19.340 70.585 1.00 26.83 146 GLY C C 1
ATOM 4281 O O . GLY C 1 146 ? -9.199 20.033 69.696 1.00 27.07 146 GLY C O 1
ATOM 4282 N N . SER C 1 147 ? -8.336 19.837 71.763 1.00 26.09 147 SER C N 1
ATOM 4283 C CA . SER C 1 147 ? -8.524 21.253 72.077 1.00 25.45 147 SER C CA 1
ATOM 4284 C C . SER C 1 147 ? -7.339 22.132 71.631 1.00 24.47 147 SER C C 1
ATOM 4285 O O . SER C 1 147 ? -7.307 23.327 71.938 1.00 23.50 147 SER C O 1
ATOM 4288 N N . PHE C 1 148 ? -6.366 21.543 70.926 1.00 23.56 148 PHE C N 1
ATOM 4289 C CA . PHE C 1 148 ? -5.208 22.302 70.427 1.00 23.23 148 PHE C CA 1
ATOM 4290 C C . PHE C 1 148 ? -5.594 23.027 69.146 1.00 23.12 148 PHE C C 1
ATOM 4291 O O . PHE C 1 148 ? -5.241 22.615 68.046 1.00 23.19 148 PHE C O 1
ATOM 4299 N N . SER C 1 149 ? -6.341 24.107 69.318 1.00 23.29 149 SER C N 1
ATOM 4300 C CA . SER C 1 149 ? -6.947 24.830 68.215 1.00 23.48 149 SER C CA 1
ATOM 4301 C C . SER C 1 149 ? -6.332 26.220 68.076 1.00 23.43 149 SER C C 1
ATOM 4302 O O . SER C 1 149 ? -5.961 26.844 69.070 1.00 23.87 149 SER C O 1
ATOM 4305 N N . ALA C 1 150 ? -6.238 26.707 66.843 1.00 23.51 150 ALA C N 1
ATOM 4306 C CA . ALA C 1 150 ? -5.873 28.105 66.582 1.00 23.30 150 ALA C CA 1
ATOM 4307 C C . ALA C 1 150 ? -6.956 29.083 67.017 1.00 23.29 150 ALA C C 1
ATOM 4308 O O . ALA C 1 150 ? -6.725 30.287 67.044 1.00 23.37 150 ALA C O 1
ATOM 4310 N N . VAL C 1 151 ? -8.148 28.587 67.314 1.00 23.51 151 VAL C N 1
ATOM 4311 C CA . VAL C 1 151 ? -9.267 29.490 67.599 1.00 24.69 151 VAL C CA 1
ATOM 4312 C C . VAL C 1 151 ? -9.521 29.559 69.107 1.00 24.86 151 VAL C C 1
ATOM 4313 O O . VAL C 1 151 ? -9.037 30.492 69.757 1.00 25.27 151 VAL C O 1
ATOM 4317 N N . THR C 1 152 ? -10.254 28.589 69.655 1.00 24.66 152 THR C N 1
ATOM 4318 C CA . THR C 1 152 ? -10.402 28.453 71.110 1.00 24.69 152 THR C CA 1
ATOM 4319 C C . THR C 1 152 ? -10.258 26.994 71.568 1.00 23.74 152 THR C C 1
ATOM 4320 O O . THR C 1 152 ? -10.398 26.072 70.769 1.00 23.56 152 THR C O 1
ATOM 4324 N N . ASN C 1 153 ? -10.002 26.787 72.856 1.00 22.95 153 ASN C N 1
ATOM 4325 C CA . ASN C 1 153 ? -9.976 25.434 73.409 1.00 22.90 153 ASN C CA 1
ATOM 4326 C C . ASN C 1 153 ? -11.375 24.935 73.798 1.00 23.29 153 ASN C C 1
ATOM 4327 O O . ASN C 1 153 ? -12.367 25.574 73.475 1.00 23.48 153 ASN C O 1
ATOM 4332 N N . GLY C 1 154 ? -11.438 23.801 74.494 1.00 24.12 154 GLY C N 1
ATOM 4333 C CA . GLY C 1 154 ? -12.705 23.147 74.840 1.00 24.59 154 GLY C CA 1
ATOM 4334 C C . GLY C 1 154 ? -13.512 23.875 75.897 1.00 24.92 154 GLY C C 1
ATOM 4335 O O . GLY C 1 154 ? -14.682 23.562 76.115 1.00 25.22 154 GLY C O 1
ATOM 4336 N N . LEU C 1 155 ? -12.885 24.850 76.548 1.00 24.77 155 LEU C N 1
ATOM 4337 C CA . LEU C 1 155 ? -13.538 25.664 77.574 1.00 24.46 155 LEU C CA 1
ATOM 4338 C C . LEU C 1 155 ? -13.957 27.018 77.029 1.00 23.98 155 LEU C C 1
ATOM 4339 O O . LEU C 1 155 ? -14.547 27.828 77.741 1.00 24.04 155 LEU C O 1
ATOM 4344 N N . GLY C 1 156 ? -13.646 27.265 75.762 1.00 24.17 156 GLY C N 1
ATOM 4345 C CA . GLY C 1 156 ? -14.056 28.498 75.092 1.00 23.81 156 GLY C CA 1
ATOM 4346 C C . GLY C 1 156 ? -13.068 29.646 75.212 1.00 23.98 156 GLY C C 1
ATOM 4347 O O . GLY C 1 156 ? -13.372 30.777 74.794 1.00 23.95 156 GLY C O 1
ATOM 4348 N N . TYR C 1 157 ? -11.890 29.372 75.776 1.00 23.72 157 TYR C N 1
ATOM 4349 C CA . TYR C 1 157 ? -10.863 30.412 75.909 1.00 23.46 157 TYR C CA 1
ATOM 4350 C C . TYR C 1 157 ? -9.922 30.489 74.722 1.00 22.93 157 TYR C C 1
ATOM 4351 O O . TYR C 1 157 ? -9.613 29.475 74.082 1.00 22.45 157 TYR C O 1
ATOM 4360 N N . ARG C 1 158 ? -9.446 31.701 74.457 1.00 22.47 158 ARG C N 1
ATOM 4361 C CA A ARG C 1 158 ? -8.409 31.911 73.451 0.50 22.13 158 ARG C CA 1
ATOM 4362 C CA B ARG C 1 158 ? -8.416 31.917 73.452 0.50 22.39 158 ARG C CA 1
ATOM 4363 C C . ARG C 1 158 ? -7.042 31.641 74.072 1.00 21.86 158 ARG C C 1
ATOM 4364 O O . ARG C 1 158 ? -6.889 31.674 75.294 1.00 21.29 158 ARG C O 1
ATOM 4379 N N . GLN C 1 159 ? -6.053 31.335 73.237 1.00 21.32 159 GLN C N 1
ATOM 4380 C CA . GLN C 1 159 ? -4.684 31.122 73.735 1.00 21.03 159 GLN C CA 1
ATOM 4381 C C . GLN C 1 159 ? -4.182 32.393 74.434 1.00 21.00 159 GLN C C 1
ATOM 4382 O O . GLN C 1 159 ? -3.475 32.335 75.444 1.00 20.46 159 GLN C O 1
ATOM 4388 N N . SER C 1 160 ? -4.596 33.531 73.893 1.00 21.41 160 SER C N 1
ATOM 4389 C CA . SER C 1 160 ? -4.265 34.844 74.436 1.00 22.68 160 SER C CA 1
ATOM 4390 C C . SER C 1 160 ? -4.783 35.121 75.860 1.00 22.73 160 SER C C 1
ATOM 4391 O O . SER C 1 160 ? -4.243 35.991 76.555 1.00 23.11 160 SER C O 1
ATOM 4394 N N . ASP C 1 161 ? -5.811 34.393 76.295 1.00 23.08 161 ASP C N 1
ATOM 4395 C CA . ASP C 1 161 ? -6.322 34.517 77.672 1.00 23.93 161 ASP C CA 1
ATOM 4396 C C . ASP C 1 161 ? -5.343 33.899 78.666 1.00 23.02 161 ASP C C 1
ATOM 4397 O O . ASP C 1 161 ? -5.118 34.443 79.743 1.00 23.57 161 ASP C O 1
ATOM 4402 N N . TYR C 1 162 ? -4.752 32.775 78.281 1.00 22.21 162 TYR C N 1
ATOM 4403 C CA . TYR C 1 162 ? -3.703 32.134 79.070 1.00 21.73 162 TYR C CA 1
ATOM 4404 C C . TYR C 1 162 ? -2.426 32.997 79.074 1.00 22.48 162 TYR C C 1
ATOM 4405 O O . TYR C 1 162 ? -1.782 33.201 80.114 1.00 21.47 162 TYR C O 1
ATOM 4414 N N . GLU C 1 163 ? -2.091 33.533 77.904 1.00 23.47 163 GLU C N 1
ATOM 4415 C CA . GLU C 1 163 ? -1.008 34.527 77.773 1.00 24.06 163 GLU C CA 1
ATOM 4416 C C . GLU C 1 163 ? -1.153 35.707 78.750 1.00 23.52 163 GLU C C 1
ATOM 4417 O O . GLU C 1 163 ? -0.196 36.074 79.450 1.00 24.00 163 GLU C O 1
ATOM 4423 N N . ALA C 1 164 ? -2.340 36.316 78.777 1.00 22.81 164 ALA C N 1
ATOM 4424 C CA . ALA C 1 164 ? -2.593 37.444 79.677 1.00 22.20 164 ALA C CA 1
ATOM 4425 C C . ALA C 1 164 ? -2.456 37.032 81.146 1.00 21.44 164 ALA C C 1
ATOM 4426 O O . ALA C 1 164 ? -1.897 37.774 81.941 1.00 21.43 164 ALA C O 1
ATOM 4428 N N . ALA C 1 165 ? -2.940 35.838 81.488 1.00 21.16 165 ALA C N 1
ATOM 4429 C CA . ALA C 1 165 ? -2.769 35.288 82.830 1.00 20.62 165 ALA C CA 1
ATOM 4430 C C . ALA C 1 165 ? -1.285 35.245 83.223 1.00 20.50 165 ALA C C 1
ATOM 4431 O O . ALA C 1 165 ? -0.901 35.729 84.288 1.00 20.31 165 ALA C O 1
ATOM 4433 N N . ILE C 1 166 ? -0.452 34.699 82.339 1.00 20.54 166 ILE C N 1
ATOM 4434 C CA . ILE C 1 166 ? 0.989 34.656 82.559 1.00 21.18 166 ILE C CA 1
ATOM 4435 C C . ILE C 1 166 ? 1.583 36.055 82.764 1.00 21.35 166 ILE C C 1
ATOM 4436 O O . ILE C 1 166 ? 2.324 36.284 83.723 1.00 21.12 166 ILE C O 1
ATOM 4441 N N . ALA C 1 167 ? 1.231 36.977 81.870 1.00 21.76 167 ALA C N 1
ATOM 4442 C CA . ALA C 1 167 ? 1.701 38.362 81.932 1.00 22.90 167 ALA C CA 1
ATOM 4443 C C . ALA C 1 167 ? 1.290 39.049 83.253 1.00 23.15 167 ALA C C 1
ATOM 4444 O O . ALA C 1 167 ? 2.101 39.714 83.889 1.00 22.58 167 ALA C O 1
ATOM 4446 N N . GLN C 1 168 ? 0.041 38.840 83.672 1.00 24.08 168 GLN C N 1
ATOM 4447 C CA . GLN C 1 168 ? -0.438 39.347 84.957 1.00 25.35 168 GLN C CA 1
ATOM 4448 C C . GLN C 1 168 ? 0.242 38.716 86.176 1.00 24.99 168 GLN C C 1
ATOM 4449 O O . GLN C 1 168 ? 0.702 39.424 87.068 1.00 25.62 168 GLN C O 1
ATOM 4463 N N . THR C 1 170 ? 3.122 36.889 86.477 1.00 24.27 170 THR C N 1
ATOM 4464 C CA . THR C 1 170 ? 4.566 37.129 86.524 1.00 24.00 170 THR C CA 1
ATOM 4465 C C . THR C 1 170 ? 4.885 38.533 87.033 1.00 24.89 170 THR C C 1
ATOM 4466 O O . THR C 1 170 ? 5.834 38.721 87.816 1.00 24.27 170 THR C O 1
ATOM 4470 N N . ALA C 1 171 ? 4.082 39.504 86.589 1.00 25.15 171 ALA C N 1
ATOM 4471 C CA . ALA C 1 171 ? 4.209 40.892 87.025 1.00 25.89 171 ALA C CA 1
ATOM 4472 C C . ALA C 1 171 ? 4.130 41.060 88.547 1.00 26.29 171 ALA C C 1
ATOM 4473 O O . ALA C 1 171 ? 4.948 41.775 89.120 1.00 25.97 171 ALA C O 1
ATOM 4475 N N . ASP C 1 172 ? 3.175 40.390 89.195 1.00 26.75 172 ASP C N 1
ATOM 4476 C CA . ASP C 1 172 ? 3.055 40.451 90.668 1.00 27.65 172 ASP C CA 1
AT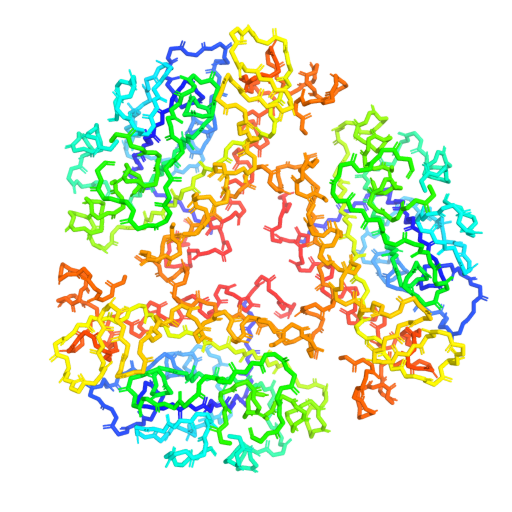OM 4477 C C . ASP C 1 172 ? 4.272 39.916 91.410 1.00 26.96 172 ASP C C 1
ATOM 4478 O O . ASP C 1 172 ? 4.486 40.269 92.561 1.00 26.99 172 ASP C O 1
ATOM 4483 N N . TYR C 1 173 ? 5.058 39.063 90.753 1.00 26.30 173 TYR C N 1
ATOM 4484 C CA . TYR C 1 173 ? 6.212 38.416 91.384 1.00 25.27 173 TYR C CA 1
ATOM 4485 C C . TYR C 1 173 ? 7.542 38.953 90.917 1.00 25.02 173 TYR C C 1
ATOM 4486 O O . TYR C 1 173 ? 8.590 38.498 91.369 1.00 25.33 173 TYR C O 1
ATOM 4495 N N . GLY C 1 174 ? 7.499 39.940 90.029 1.00 24.27 174 GLY C N 1
ATOM 4496 C CA . GLY C 1 174 ? 8.705 40.564 89.515 1.00 23.03 174 GLY C CA 1
ATOM 4497 C C . GLY C 1 174 ? 9.461 39.677 88.552 1.00 22.28 174 GLY C C 1
ATOM 4498 O O . GLY C 1 174 ? 10.663 39.828 88.389 1.00 23.12 174 GLY C O 1
ATOM 4499 N N . VAL C 1 175 ? 8.777 38.767 87.884 1.00 21.30 175 VAL C N 1
ATOM 4500 C CA . VAL C 1 175 ? 9.501 37.779 87.081 1.00 21.10 175 VAL C CA 1
ATOM 4501 C C . VAL C 1 175 ? 9.434 38.157 85.614 1.00 20.83 175 VAL C C 1
ATOM 4502 O O . VAL C 1 175 ? 8.350 38.209 85.042 1.00 21.30 175 VAL C O 1
ATOM 4506 N N . PRO C 1 176 ? 10.593 38.440 85.005 1.00 20.50 176 PRO C N 1
ATOM 4507 C CA . PRO C 1 176 ? 10.579 38.855 83.606 1.00 20.83 176 PRO C CA 1
ATOM 4508 C C . PRO C 1 176 ? 9.821 37.867 82.727 1.00 21.20 176 PRO C C 1
ATOM 4509 O O . PRO C 1 176 ? 9.916 36.645 82.930 1.00 20.13 176 PRO C O 1
ATOM 4513 N N . HIS C 1 177 ? 9.057 38.394 81.770 1.00 22.74 177 HIS C N 1
ATOM 4514 C CA . HIS C 1 177 ? 8.271 37.503 80.912 1.00 21.41 177 HIS C CA 1
ATOM 4515 C C . HIS C 1 177 ? 8.627 37.639 79.426 1.00 20.80 177 HIS C C 1
ATOM 4516 O O . HIS C 1 177 ? 8.457 38.697 78.856 1.00 19.94 177 HIS C O 1
ATOM 4523 N N . LEU C 1 178 ? 9.165 36.575 78.824 1.00 19.92 178 LEU C N 1
ATOM 4524 C CA . LEU C 1 178 ? 9.396 36.562 77.380 1.00 19.48 178 LEU C CA 1
ATOM 4525 C C . LEU C 1 178 ? 8.174 35.969 76.703 1.00 19.41 178 LEU C C 1
ATOM 4526 O O . LEU C 1 178 ? 7.933 34.764 76.791 1.00 19.92 178 LEU C O 1
ATOM 4531 N N . SER C 1 179 ? 7.412 36.821 76.030 1.00 19.24 179 SER C N 1
ATOM 4532 C CA . SER C 1 179 ? 6.255 36.394 75.256 1.00 19.10 179 SER C CA 1
ATOM 4533 C C . SER C 1 179 ? 6.642 36.072 73.820 1.00 19.26 179 SER C C 1
ATOM 4534 O O . SER C 1 179 ? 6.668 36.961 72.969 1.00 19.71 179 SER C O 1
ATOM 4537 N N . LEU C 1 180 ? 6.954 34.813 73.539 1.00 19.05 180 LEU C N 1
ATOM 4538 C CA . LEU C 1 180 ? 7.122 34.382 72.151 1.00 19.28 180 LEU C CA 1
ATOM 4539 C C . LEU C 1 180 ? 5.803 34.577 71.407 1.00 19.33 180 LEU C C 1
ATOM 4540 O O . LEU C 1 180 ? 5.783 34.947 70.229 1.00 19.38 180 LEU C O 1
ATOM 4545 N N . TYR C 1 181 ? 4.700 34.362 72.117 1.00 19.83 181 TYR C N 1
ATOM 4546 C CA . TYR C 1 181 ? 3.382 34.649 71.589 1.00 20.50 181 TYR C CA 1
ATOM 4547 C C . TYR C 1 181 ? 3.299 35.999 70.856 1.00 20.71 181 TYR C C 1
ATOM 4548 O O . TYR C 1 181 ? 2.905 36.057 69.698 1.00 19.69 181 TYR C O 1
ATOM 4557 N N . ARG C 1 182 ? 3.663 37.080 71.533 1.00 22.36 182 ARG C N 1
ATOM 4558 C CA . ARG C 1 182 ? 3.570 38.392 70.913 1.00 24.34 182 ARG C CA 1
ATOM 4559 C C . ARG C 1 182 ? 4.828 38.810 70.146 1.00 24.44 182 ARG C C 1
ATOM 4560 O O . ARG C 1 182 ? 4.756 39.727 69.336 1.00 25.41 182 ARG C O 1
ATOM 4568 N N . ASP C 1 183 ? 5.962 38.150 70.386 1.00 24.96 183 ASP C N 1
ATOM 4569 C CA . ASP C 1 183 ? 7.260 38.664 69.907 1.00 25.37 183 ASP C CA 1
ATOM 4570 C C . ASP C 1 183 ? 8.135 37.724 69.097 1.00 25.63 183 ASP C C 1
ATOM 4571 O O . ASP C 1 183 ? 9.208 38.142 68.641 1.00 26.08 183 ASP C O 1
ATOM 4576 N N . ALA C 1 184 ? 7.716 36.470 68.925 1.00 24.80 184 ALA C N 1
ATOM 4577 C CA . ALA C 1 184 ? 8.528 35.491 68.193 1.00 24.70 184 ALA C CA 1
ATOM 4578 C C . ALA C 1 184 ? 8.755 35.847 66.711 1.00 24.90 184 ALA C C 1
ATOM 4579 O O . ALA C 1 184 ? 9.702 35.350 66.088 1.00 24.92 184 ALA C O 1
ATOM 4581 N N . GLY C 1 185 ? 7.896 36.701 66.151 1.00 24.76 185 GLY C N 1
ATOM 4582 C CA . GLY C 1 185 ? 7.988 37.058 64.737 1.00 24.75 185 GLY C CA 1
ATOM 4583 C C . GLY C 1 185 ? 7.186 36.077 63.888 1.00 24.94 185 GLY C C 1
ATOM 4584 O O . GLY C 1 185 ? 7.121 36.197 62.667 1.00 24.40 185 GLY C O 1
ATOM 4593 N N . THR C 1 187 ? 3.789 32.876 63.956 1.00 24.20 187 THR C N 1
ATOM 4594 C CA . THR C 1 187 ? 2.636 32.212 64.496 1.00 23.54 187 THR C CA 1
ATOM 4595 C C . THR C 1 187 ? 2.445 30.910 63.718 1.00 23.00 187 THR C C 1
ATOM 4596 O O . THR C 1 187 ? 2.595 30.877 62.487 1.00 23.21 187 THR C O 1
ATOM 4600 N N . PHE C 1 188 ? 2.154 29.830 64.438 1.00 21.48 188 PHE C N 1
ATOM 4601 C CA . PHE C 1 188 ? 1.876 28.558 63.791 1.00 21.02 188 PHE C CA 1
ATOM 4602 C C . PHE C 1 188 ? 0.442 28.462 63.235 1.00 20.64 188 PHE C C 1
ATOM 4603 O O . PHE C 1 188 ? 0.109 27.501 62.555 1.00 20.15 188 PHE C O 1
ATOM 4611 N N . ALA C 1 189 ? -0.395 29.446 63.556 1.00 20.42 189 ALA C N 1
ATOM 4612 C CA . ALA C 1 189 ? -1.718 29.605 62.940 1.00 20.93 189 ALA C CA 1
ATOM 4613 C C . ALA C 1 189 ? -1.643 29.995 61.469 1.00 21.02 189 ALA C C 1
ATOM 4614 O O . ALA C 1 189 ? -2.635 29.861 60.757 1.00 22.46 189 ALA C O 1
ATOM 4616 N N . ILE C 1 190 ? -0.496 30.516 61.020 1.00 20.98 190 ILE C N 1
ATOM 4617 C CA . ILE C 1 190 ? -0.292 30.843 59.604 1.00 21.06 190 ILE C CA 1
ATOM 4618 C C . ILE C 1 190 ? 0.458 29.689 58.962 1.00 20.94 190 ILE C C 1
ATOM 4619 O O . ILE C 1 190 ? 1.586 29.395 59.361 1.00 21.11 190 ILE C O 1
ATOM 4624 N N . PRO C 1 191 ? -0.171 29.002 57.985 1.00 21.07 191 PRO C N 1
ATOM 4625 C CA . PRO C 1 191 ? 0.455 27.828 57.377 1.00 21.01 191 PRO C CA 1
ATOM 4626 C C . PRO C 1 191 ? 1.832 28.068 56.762 1.00 20.96 191 PRO C C 1
ATOM 4627 O O . PRO C 1 191 ? 2.713 27.230 56.918 1.00 22.37 191 PRO C O 1
ATOM 4631 N N . ALA C 1 192 ? 2.040 29.192 56.088 1.00 20.79 192 ALA C N 1
ATOM 4632 C CA . ALA C 1 192 ? 3.362 29.477 55.514 1.00 20.71 192 ALA C CA 1
ATOM 4633 C C . ALA C 1 192 ? 4.484 29.406 56.567 1.00 20.20 192 ALA C C 1
ATOM 4634 O O . ALA C 1 192 ? 5.576 28.925 56.275 1.00 20.26 192 ALA C O 1
ATOM 4636 N N . GLN C 1 193 ? 4.196 29.845 57.791 1.00 19.99 193 GLN C N 1
ATOM 4637 C CA . GLN C 1 193 ? 5.164 29.787 58.895 1.00 20.31 193 GLN C CA 1
ATOM 4638 C C . GLN C 1 193 ? 5.165 28.476 59.689 1.00 20.72 193 GLN C C 1
ATOM 4639 O O . GLN C 1 193 ? 6.234 28.007 60.119 1.00 20.56 193 GLN C O 1
ATOM 4645 N N . ALA C 1 194 ? 3.986 27.887 59.899 1.00 20.40 194 ALA C N 1
ATOM 4646 C CA . ALA C 1 194 ? 3.920 26.550 60.486 1.00 20.60 194 ALA C CA 1
ATOM 4647 C C . ALA C 1 194 ? 4.676 25.515 59.635 1.00 20.91 194 ALA C C 1
ATOM 4648 O O . ALA C 1 194 ? 5.301 24.604 60.177 1.00 21.36 194 ALA C O 1
ATOM 4650 N N . ALA C 1 195 ? 4.627 25.659 58.313 1.00 21.09 195 ALA C N 1
ATOM 4651 C CA . ALA C 1 195 ? 5.356 24.756 57.425 1.00 21.54 195 ALA C CA 1
ATOM 4652 C C . ALA C 1 195 ? 6.872 24.906 57.535 1.00 21.66 195 ALA C C 1
ATOM 4653 O O . ALA C 1 195 ? 7.603 23.981 57.227 1.00 22.45 195 ALA C O 1
ATOM 4655 N N . ILE C 1 196 ? 7.351 26.063 57.970 1.00 21.48 196 ILE C N 1
ATOM 4656 C CA . ILE C 1 196 ? 8.797 26.297 57.998 1.00 21.46 196 ILE C CA 1
ATOM 4657 C C . ILE C 1 196 ? 9.367 25.992 59.377 1.00 21.25 196 ILE C C 1
ATOM 4658 O O . ILE C 1 196 ? 10.448 25.392 59.499 1.00 21.40 196 ILE C O 1
ATOM 4663 N N . TYR C 1 197 ? 8.612 26.378 60.404 1.00 20.68 197 TYR C N 1
ATOM 4664 C CA . TYR C 1 197 ? 9.113 26.434 61.762 1.00 20.64 197 TYR C CA 1
ATOM 4665 C C . TYR C 1 197 ? 8.514 25.432 62.755 1.00 21.23 197 TYR C C 1
ATOM 4666 O O . TYR C 1 197 ? 8.952 25.398 63.919 1.00 19.97 197 TYR C O 1
ATOM 4675 N N . SER C 1 198 ? 7.526 24.633 62.328 1.00 21.05 198 SER C N 1
ATOM 4676 C CA . SER C 1 198 ? 6.913 23.682 63.252 1.00 21.87 198 SER C CA 1
ATOM 4677 C C . SER C 1 198 ? 6.844 22.289 62.679 1.00 22.70 198 SER C C 1
ATOM 4678 O O . SER C 1 198 ? 6.944 22.105 61.479 1.00 22.52 198 SER C O 1
ATOM 4681 N N . VAL C 1 199 ? 6.672 21.307 63.563 1.00 23.99 199 VAL C N 1
ATOM 4682 C CA . VAL C 1 199 ? 6.486 19.920 63.157 1.00 25.34 199 VAL C CA 1
ATOM 4683 C C . VAL C 1 199 ? 5.013 19.656 62.796 1.00 25.86 199 VAL C C 1
ATOM 4684 O O . VAL C 1 199 ? 4.722 18.861 61.911 1.00 26.91 199 VAL C O 1
ATOM 4688 N N . ASP C 1 200 ? 4.090 20.360 63.452 1.00 26.08 200 ASP C N 1
ATOM 4689 C CA . ASP C 1 200 ? 2.687 19.945 63.490 1.00 25.71 200 ASP C CA 1
ATOM 4690 C C . ASP C 1 200 ? 1.746 21.070 63.910 1.00 24.90 200 ASP C C 1
ATOM 4691 O O . ASP C 1 200 ? 0.654 20.806 64.411 1.00 25.36 200 ASP C O 1
ATOM 4696 N N . THR C 1 201 ? 2.184 22.310 63.728 1.00 24.18 201 THR C N 1
ATOM 4697 C CA . THR C 1 201 ? 1.492 23.530 64.192 1.00 23.55 201 THR C CA 1
ATOM 4698 C C . THR C 1 201 ? 1.472 23.745 65.704 1.00 22.53 201 THR C C 1
ATOM 4699 O O . THR C 1 201 ? 0.925 24.727 66.175 1.00 22.15 201 THR C O 1
ATOM 4703 N N . LEU C 1 202 ? 2.070 22.836 66.452 1.00 22.07 202 LEU C N 1
ATOM 4704 C CA . LEU C 1 202 ? 2.184 22.977 67.900 1.00 22.08 202 LEU C CA 1
ATOM 4705 C C . LEU C 1 202 ? 3.666 23.022 68.337 1.00 21.92 202 LEU C C 1
ATOM 4706 O O . LEU C 1 202 ? 4.107 23.944 69.031 1.00 22.11 202 LEU C O 1
ATOM 4711 N N . HIS C 1 203 ? 4.426 22.029 67.912 1.00 21.40 203 HIS C N 1
ATOM 4712 C CA . HIS C 1 203 ? 5.816 21.900 68.315 1.00 21.70 203 HIS C CA 1
ATOM 4713 C C . HIS C 1 203 ? 6.727 22.535 67.291 1.00 20.57 203 HIS C C 1
ATOM 4714 O O . HIS C 1 203 ? 6.642 22.181 66.121 1.00 20.18 203 HIS C O 1
ATOM 4721 N N . PRO C 1 204 ? 7.614 23.463 67.729 1.00 19.96 204 PRO C N 1
ATOM 4722 C CA . PRO C 1 204 ? 8.652 23.968 66.836 1.00 19.45 204 PRO C CA 1
ATOM 4723 C C . PRO C 1 204 ? 9.511 22.813 66.315 1.00 18.88 204 PRO C C 1
ATOM 4724 O O . PRO C 1 204 ? 9.737 21.838 67.038 1.00 18.04 204 PRO C O 1
ATOM 4728 N N . ASN C 1 205 ? 9.952 22.913 65.065 1.00 18.26 205 ASN C N 1
ATOM 4729 C CA . ASN C 1 205 ? 10.988 22.016 64.558 1.00 18.67 205 ASN C CA 1
ATOM 4730 C C . ASN C 1 205 ? 12.375 22.623 64.872 1.00 18.88 205 ASN C C 1
ATOM 4731 O O . ASN C 1 205 ? 12.461 23.634 65.591 1.00 17.85 205 ASN C O 1
ATOM 4736 N N . ASN C 1 206 ? 13.454 22.011 64.385 1.00 19.50 206 ASN C N 1
ATOM 4737 C CA . ASN C 1 206 ? 14.795 22.525 64.726 1.00 20.21 206 ASN C CA 1
ATOM 4738 C C . ASN C 1 206 ? 14.982 23.995 64.336 1.00 20.70 206 ASN C C 1
ATOM 4739 O O . ASN C 1 206 ? 15.674 24.757 65.033 1.00 21.65 206 ASN C O 1
ATOM 4744 N N . ALA C 1 207 ? 14.359 24.388 63.234 1.00 20.34 207 ALA C N 1
ATOM 4745 C CA . ALA C 1 207 ? 14.438 25.787 62.773 1.00 20.85 207 ALA C CA 1
ATOM 4746 C C . ALA C 1 207 ? 13.657 26.713 63.698 1.00 20.11 207 ALA C C 1
ATOM 4747 O O . ALA C 1 207 ? 14.109 27.805 63.994 1.00 20.40 207 ALA C O 1
ATOM 4749 N N . GLY C 1 208 ? 12.491 26.251 64.158 1.00 19.49 208 GLY C N 1
ATOM 4750 C CA . GLY C 1 208 ? 11.709 26.965 65.162 1.00 18.38 208 GLY C CA 1
ATOM 4751 C C . GLY C 1 208 ? 12.461 27.136 66.469 1.00 18.01 208 GLY C C 1
ATOM 4752 O O . GLY C 1 208 ? 12.399 28.212 67.084 1.00 18.01 208 GLY C O 1
ATOM 4753 N N . HIS C 1 209 ? 13.182 26.095 66.885 1.00 17.04 209 HIS C N 1
ATOM 4754 C CA . HIS C 1 209 ? 13.978 26.137 68.121 1.00 17.80 209 HIS C CA 1
ATOM 4755 C C . HIS C 1 209 ? 15.151 27.119 68.059 1.00 18.16 209 HIS C C 1
ATOM 4756 O O . HIS C 1 209 ? 15.514 27.721 69.072 1.00 18.13 209 HIS C O 1
ATOM 4763 N N . ARG C 1 210 ? 15.690 27.307 66.855 1.00 18.61 210 ARG C N 1
ATOM 4764 C CA . ARG C 1 210 ? 16.722 28.297 66.601 1.00 19.29 210 ARG C CA 1
ATOM 4765 C C . ARG C 1 210 ? 16.199 29.713 66.763 1.00 19.32 210 ARG C C 1
ATOM 4766 O O . ARG C 1 210 ? 16.881 30.572 67.313 1.00 19.67 210 ARG C O 1
ATOM 4774 N N . VAL C 1 211 ? 14.995 29.951 66.254 1.00 18.98 211 VAL C N 1
ATOM 4775 C CA . VAL C 1 211 ? 14.317 31.234 66.418 1.00 19.05 211 VAL C CA 1
ATOM 4776 C C . VAL C 1 211 ? 14.091 31.557 67.899 1.00 18.05 211 VAL C C 1
ATOM 4777 O O . VAL C 1 211 ? 14.414 32.650 68.353 1.00 17.72 211 VAL C O 1
ATOM 4781 N N . ILE C 1 212 ? 13.553 30.589 68.633 1.00 17.93 212 ILE C N 1
ATOM 4782 C CA . ILE C 1 212 ? 13.337 30.698 70.072 1.00 17.22 212 ILE C CA 1
ATOM 4783 C C . ILE C 1 212 ? 14.633 31.042 70.826 1.00 17.29 212 ILE C C 1
ATOM 4784 O O . ILE C 1 212 ? 14.684 32.027 71.571 1.00 17.00 212 ILE C O 1
ATOM 4789 N N . ALA C 1 213 ? 15.676 30.246 70.595 1.00 17.42 213 ALA C N 1
ATOM 4790 C CA . ALA C 1 213 ? 17.016 30.506 71.132 1.00 18.59 213 ALA C CA 1
ATOM 4791 C C . ALA C 1 213 ? 17.503 31.922 70.840 1.00 18.99 213 ALA C C 1
ATOM 4792 O O . ALA C 1 213 ? 18.115 32.543 71.705 1.00 19.80 213 ALA C O 1
ATOM 4794 N N . ARG C 1 214 ? 17.219 32.432 69.638 1.00 19.17 214 ARG C N 1
ATOM 4795 C CA . ARG C 1 214 ? 17.602 33.793 69.263 1.00 19.93 214 ARG C CA 1
ATOM 4796 C C . ARG C 1 214 ? 16.847 34.843 70.080 1.00 19.60 214 ARG C C 1
ATOM 4797 O O . ARG C 1 214 ? 17.448 35.770 70.580 1.00 19.03 214 ARG C O 1
ATOM 4805 N N . LYS C 1 215 ? 15.537 34.672 70.201 1.00 19.50 215 LYS C N 1
ATOM 4806 C CA . LYS C 1 215 ? 14.699 35.575 70.963 1.00 20.14 215 LYS C CA 1
ATOM 4807 C C . LYS C 1 215 ? 15.025 35.554 72.456 1.00 19.78 215 LYS C C 1
ATOM 4808 O O . LYS C 1 215 ? 15.066 36.599 73.096 1.00 19.73 215 LYS C O 1
ATOM 4814 N N . LEU C 1 216 ? 15.274 34.367 73.005 1.00 19.81 216 LEU C N 1
ATOM 4815 C CA . LEU C 1 216 ? 15.706 34.254 74.396 1.00 20.53 216 LEU C CA 1
ATOM 4816 C C . LEU C 1 216 ? 17.027 34.995 74.627 1.00 20.26 216 LEU C C 1
ATOM 4817 O O . LEU C 1 216 ? 17.128 35.850 75.524 1.00 19.19 216 LEU C O 1
ATOM 4822 N N . GLN C 1 217 ? 18.021 34.689 73.799 1.00 20.66 217 GLN C N 1
ATOM 4823 C CA . GLN C 1 217 ? 19.327 35.330 73.921 1.00 21.42 217 GLN C CA 1
ATOM 4824 C C . GLN C 1 217 ? 19.249 36.861 73.874 1.00 21.78 217 GLN C C 1
ATOM 4825 O O . GLN C 1 217 ? 19.914 37.522 74.676 1.00 21.61 217 GLN C O 1
ATOM 4831 N N . SER C 1 218 ? 18.454 37.432 72.962 1.00 21.92 218 SER C N 1
ATOM 4832 C CA . SER C 1 218 ? 18.368 38.898 72.921 1.00 22.56 218 SER C CA 1
ATOM 4833 C C . SER C 1 218 ? 17.495 39.492 74.032 1.00 23.14 218 SER C C 1
ATOM 4834 O O . SER C 1 218 ? 17.724 40.632 74.448 1.00 23.27 218 SER C O 1
ATOM 4837 N N . PHE C 1 219 ? 16.520 38.724 74.530 1.00 23.02 219 PHE C N 1
ATOM 4838 C CA . PHE C 1 219 ? 15.779 39.129 75.713 1.00 23.49 219 PHE C CA 1
ATOM 4839 C C . PHE C 1 219 ? 16.706 39.233 76.924 1.00 23.73 219 PHE C C 1
ATOM 4840 O O . PHE C 1 219 ? 16.655 40.213 77.669 1.00 23.35 219 PHE C O 1
ATOM 4848 N N . LEU C 1 220 ? 17.506 38.193 77.127 1.00 24.53 220 LEU C N 1
ATOM 4849 C CA . LEU C 1 220 ? 18.486 38.146 78.204 1.00 26.25 220 LEU C CA 1
ATOM 4850 C C . LEU C 1 220 ? 19.436 39.329 78.149 1.00 27.65 220 LEU C C 1
ATOM 4851 O O . LEU C 1 220 ? 19.629 40.009 79.161 1.00 27.18 220 LEU C O 1
ATOM 4856 N N . ASP C 1 221 ? 19.997 39.585 76.960 1.00 29.60 221 ASP C N 1
ATOM 4857 C CA . ASP C 1 221 ? 20.876 40.738 76.736 1.00 31.78 221 ASP C CA 1
ATOM 4858 C C . ASP C 1 221 ? 20.245 42.076 77.136 1.00 32.99 221 ASP C C 1
ATOM 4859 O O . ASP C 1 221 ? 20.947 42.977 77.605 1.00 32.91 221 ASP C O 1
ATOM 4864 N N . SER C 1 222 ? 18.926 42.180 76.968 1.00 34.01 222 SER C N 1
ATOM 4865 C CA . SER C 1 222 ? 18.150 43.377 77.282 1.00 35.43 222 SER C CA 1
ATOM 4866 C C . SER C 1 222 ? 17.858 43.591 78.765 1.00 36.17 222 SER C C 1
ATOM 4867 O O . SER C 1 222 ? 17.746 44.736 79.213 1.00 36.34 222 SER C O 1
ATOM 4870 N N . HIS C 1 223 ? 17.692 42.495 79.502 1.00 37.27 223 HIS C N 1
ATOM 4871 C CA . HIS C 1 223 ? 17.176 42.527 80.875 1.00 38.50 223 HIS C CA 1
ATOM 4872 C C . HIS C 1 223 ? 18.185 42.111 81.953 1.00 39.57 223 HIS C C 1
ATOM 4873 O O . HIS C 1 223 ? 17.910 42.230 83.145 1.00 40.01 223 HIS C O 1
ATOM 4880 N N . PHE C 1 224 ? 19.344 41.617 81.537 1.00 40.74 224 PHE C N 1
ATOM 4881 C CA . PHE C 1 224 ? 20.365 41.161 82.471 1.00 42.09 224 PHE C CA 1
ATOM 4882 C C . PHE C 1 224 ? 21.717 41.760 82.046 1.00 43.02 224 PHE C C 1
ATOM 4883 O O . PHE C 1 224 ? 21.976 41.932 80.852 1.00 43.17 224 PHE C O 1
ATOM 4891 N N . LEU C 1 225 ? 22.557 42.114 83.018 1.00 44.34 225 LEU C N 1
ATOM 4892 C CA . LEU C 1 225 ? 23.887 42.685 82.733 1.00 45.19 225 LEU C CA 1
ATOM 4893 C C . LEU C 1 225 ? 25.021 41.718 83.068 1.00 45.63 225 LEU C C 1
ATOM 4894 O O . LEU C 1 225 ? 24.784 40.593 83.511 1.00 46.11 225 LEU C O 1
#

Radius of gyration: 23.82 Å; Cα contacts (8 Å, |Δi|>4): 1520; chains: 3; bounding box: 48×61×63 Å

Nearest PDB structures (foldseek):
  3dc7-assembly1_C  TM=9.998E-01  e=3.836E-43  Lactiplantibacillus plantarum
  7bxd-assembly1_A  TM=9.005E-01  e=1.212E-16  Collinsella aerofaciens ATCC 25986
  3bzw-assembly3_F  TM=8.677E-01  e=1.122E-12  Bacteroides thetaiotaomicron VPI-5482
  7bxb-assembly1_B  TM=6.246E-01  e=7.001E-07  Collinsella aerofaciens
  4hf7-assembly1_A-2  TM=7.191E-01  e=2.032E-05  Bacteroides thetaiotaomicron VPI-5482

Foldseek 3Di:
DFADAAEEEAEEQLQDCPHPANAFLVNVRCVVRVHVDYHGRYYHLEACADPHPHLPSCVVRDLPHQEYEYEHQLSCFAVPQAQDDQPACHSHLLNSLVLVVCCVRPVPHAYAYEYDAQFDPFPDQQNHSQGGPVRHHSVSSVVSVVVCVVSVHHYHYCHPPLVHLNDVVVCVPFHDGRGHGHPVVRVSVNVSVVVVCVVPPPVRDDD/DDAFAAEEEAEELLQDPVHPAPQFLQNVRCVVRVHPYYHRNYYYLEACADPHPHLPCCVVPDLPHQEYEYEHQLSCFQVPQAQDDQPDQHSHLLNSLVLCVCCVRVVPHAYAYEYDAQFDDQPDAQSHSQGGPVRDHSVSSVVSRVVCVVSPHYYHYCNPPLPHLNDVVCVVPFHPGRRHGYHVVSVSVSVSVVVSCPVPDDD/DDAFAAEEEAEEPLQDCDDDANAFLQNVRCVVRVHPYYHGNYYHLEACDDPHPHLPSVVVPDLPHQEYEYEHLLSCFQVPQAQDDQPACHSHLLNSLVLVVCCVRPVPHAYAYEYDAQFDDQVDQQNHSQGGPVRDHSVSSVVSNVVCVVSVHHYHYCHVVLVHLNDVVCVVPFHDGRGHGYPNVSVSVSVSVVVVCVVPDD